Protein AF-A0A972VH22-F1 (afdb_monomer_lite)

Secondary structure (DSSP, 8-state):
--PPPHHHHHHHHHHTT--EEEEEGGGTEEEE---HHHHHHHHHHHHHHSSSSPEEEEEEEEGGGTTTSPPHHHHHHHSTTEEEE-SSSPPP-SSSEEEEEEEETTEEEEEEETTTHHHHHHHHHS-----------------------------------------------------------------PPPPP-PPP----S------PPP--S---TTTSTT---TTTT-EEEE---SEEEHHHHHHHHHHHHT-EEEE-TTTS--PEEE----GGGTEEEEHHHHHHHHHHHHHHTTEEEEE-SSSEEEEEETTTGGGG-PEEEPTT---PPTT-SEEEEEEE-SSS-HHHHHHHHHHTT--SEEEEETTTTEEEEEEEHHHHHHHHHHHHHHSSPPP---------SSS-HHHHHHHHHHHHHHHSS-----------PPPPP-

Structure (mmCIF, N/CA/C/O backbone):
data_AF-A0A972VH22-F1
#
_entry.id   AF-A0A972VH22-F1
#
loop_
_atom_site.group_PDB
_atom_site.id
_atom_site.type_symbol
_atom_site.label_atom_id
_atom_site.label_alt_id
_atom_site.label_comp_id
_atom_site.label_asym_id
_atom_site.label_entity_id
_atom_site.label_seq_id
_atom_site.pdbx_PDB_ins_code
_atom_site.Cartn_x
_atom_site.Cartn_y
_atom_site.Cartn_z
_atom_site.occupancy
_atom_site.B_iso_or_equiv
_atom_site.auth_seq_id
_atom_site.auth_comp_id
_atom_site.auth_asym_id
_atom_site.auth_atom_id
_atom_site.pdbx_PDB_model_num
ATOM 1 N N . MET A 1 1 ? -12.737 -18.925 27.959 1.00 48.00 1 MET A N 1
ATOM 2 C CA . MET A 1 1 ? -11.664 -18.885 26.948 1.00 48.00 1 MET A CA 1
ATOM 3 C C . MET A 1 1 ? -11.111 -17.484 26.970 1.00 48.00 1 MET A C 1
ATOM 5 O O . MET A 1 1 ? -11.874 -16.547 26.758 1.00 48.00 1 MET A O 1
ATOM 9 N N . THR A 1 2 ? -9.855 -17.339 27.364 1.00 50.94 2 THR A N 1
ATOM 10 C CA . THR A 1 2 ? -9.217 -16.032 27.540 1.00 50.94 2 THR A CA 1
ATOM 11 C C . THR A 1 2 ? -8.281 -15.859 26.360 1.00 50.94 2 THR A C 1
ATOM 13 O O . THR A 1 2 ? -7.225 -16.476 26.316 1.00 50.94 2 THR A O 1
ATOM 16 N N . TRP A 1 3 ? -8.743 -15.114 25.363 1.00 71.56 3 TRP A N 1
ATOM 17 C CA . TRP A 1 3 ? -7.944 -14.714 24.210 1.00 71.56 3 TRP A CA 1
ATOM 18 C C . TRP A 1 3 ? -6.885 -13.701 24.654 1.00 71.56 3 TRP A C 1
ATOM 20 O O . TRP A 1 3 ? -7.112 -12.984 25.634 1.00 71.56 3 TRP A O 1
ATOM 30 N N . LEU A 1 4 ? -5.763 -13.632 23.937 1.00 80.88 4 LEU A N 1
ATOM 31 C CA . LEU A 1 4 ? -4.716 -12.644 24.185 1.00 80.88 4 LEU A CA 1
ATOM 32 C C . LEU A 1 4 ? -5.307 -11.229 24.100 1.00 80.88 4 LEU A C 1
ATOM 34 O O . LEU A 1 4 ? -5.899 -10.848 23.088 1.00 80.88 4 LEU A O 1
ATOM 38 N N . SER A 1 5 ? -5.163 -10.435 25.160 1.00 82.38 5 SER A N 1
ATOM 39 C CA . SER A 1 5 ? -5.602 -9.037 25.127 1.00 82.38 5 SER A CA 1
ATOM 40 C C . SER A 1 5 ? -4.611 -8.164 24.345 1.00 82.38 5 SER A C 1
ATOM 42 O O . SER A 1 5 ? -3.406 -8.425 24.337 1.00 82.38 5 SER A O 1
ATOM 44 N N . CYS A 1 6 ? -5.083 -7.078 23.718 1.00 81.62 6 CYS A N 1
ATOM 45 C CA . CYS A 1 6 ? -4.195 -6.134 23.022 1.00 81.62 6 CYS A CA 1
ATOM 46 C C . CYS A 1 6 ? -3.111 -5.558 23.947 1.00 81.62 6 CYS A C 1
ATOM 48 O O . CYS A 1 6 ? -1.979 -5.364 23.509 1.00 81.62 6 CYS A O 1
ATOM 50 N N . GLY A 1 7 ? -3.434 -5.339 25.227 1.00 83.69 7 GLY A N 1
ATOM 51 C CA . GLY A 1 7 ? -2.470 -4.884 26.229 1.00 83.69 7 GLY A CA 1
ATOM 52 C C . GLY A 1 7 ? -1.369 -5.911 26.512 1.00 83.69 7 GLY A C 1
ATOM 53 O O . GLY A 1 7 ? -0.199 -5.546 26.609 1.00 83.69 7 GLY A O 1
ATOM 54 N N . GLU A 1 8 ? -1.705 -7.203 26.579 1.00 84.38 8 GLU A N 1
ATOM 55 C CA . GLU A 1 8 ? -0.708 -8.273 26.729 1.00 84.38 8 GLU A CA 1
ATOM 56 C C . GLU A 1 8 ? 0.171 -8.403 25.482 1.00 84.38 8 GLU A C 1
ATOM 58 O O . GLU A 1 8 ? 1.393 -8.482 25.602 1.00 84.38 8 GLU A O 1
ATOM 63 N N . ALA A 1 9 ? -0.422 -8.349 24.285 1.00 86.25 9 ALA A N 1
ATOM 64 C CA . ALA A 1 9 ? 0.323 -8.351 23.026 1.00 86.25 9 ALA A CA 1
ATOM 65 C C . ALA A 1 9 ? 1.323 -7.183 22.958 1.00 86.25 9 ALA A C 1
ATOM 67 O O . ALA A 1 9 ? 2.495 -7.374 22.631 1.00 86.25 9 ALA A O 1
ATOM 68 N N . GLN A 1 10 ? 0.887 -5.979 23.339 1.00 86.38 10 GLN A N 1
ATOM 69 C CA . GLN A 1 10 ? 1.738 -4.792 23.385 1.00 86.38 10 GLN A CA 1
ATOM 70 C C . GLN A 1 10 ? 2.860 -4.923 24.425 1.00 86.38 10 GLN A C 1
ATOM 72 O O . GLN A 1 10 ? 3.986 -4.490 24.166 1.00 86.38 10 GLN A O 1
ATOM 77 N N . ALA A 1 11 ? 2.593 -5.544 25.577 1.00 87.75 11 ALA A N 1
ATOM 78 C CA . ALA A 1 11 ? 3.615 -5.808 26.587 1.00 87.75 11 ALA A CA 1
ATOM 79 C C . ALA A 1 11 ? 4.700 -6.766 26.064 1.00 87.75 11 ALA A C 1
ATOM 81 O O . ALA A 1 11 ? 5.887 -6.522 26.291 1.00 87.75 11 ALA A O 1
ATOM 82 N N . PHE A 1 12 ? 4.318 -7.806 25.313 1.00 89.81 12 PHE A N 1
ATOM 83 C CA . PHE A 1 12 ? 5.273 -8.709 24.664 1.00 89.81 12 PHE A CA 1
ATOM 84 C C . PHE A 1 12 ? 6.148 -7.987 23.632 1.00 89.81 12 PHE A C 1
ATOM 86 O O . PHE A 1 12 ? 7.369 -8.145 23.656 1.00 89.81 12 PHE A O 1
ATOM 93 N N . MET A 1 13 ? 5.547 -7.162 22.768 1.00 89.25 13 MET A N 1
ATOM 94 C CA . MET A 1 13 ? 6.287 -6.382 21.766 1.00 89.25 13 MET A CA 1
ATOM 95 C C . MET A 1 13 ? 7.259 -5.397 22.414 1.00 89.25 13 MET A C 1
ATOM 97 O O . MET A 1 13 ? 8.439 -5.362 22.068 1.00 89.25 13 MET A O 1
ATOM 101 N N . SER A 1 14 ? 6.781 -4.655 23.416 1.00 88.88 14 SER A N 1
ATOM 102 C CA . SER A 1 14 ? 7.580 -3.657 24.133 1.00 88.88 14 SER A CA 1
ATOM 103 C C . SER A 1 14 ? 8.788 -4.289 24.824 1.00 88.88 14 SER A C 1
ATOM 105 O O . SER A 1 14 ? 9.871 -3.711 24.835 1.00 88.88 14 SER A O 1
ATOM 107 N N . TYR A 1 15 ? 8.632 -5.496 25.374 1.00 87.69 15 TYR A N 1
ATOM 108 C CA . TYR A 1 15 ? 9.733 -6.216 26.011 1.00 87.69 15 TYR A CA 1
ATOM 109 C C . TYR A 1 15 ? 10.818 -6.636 25.016 1.00 87.69 15 TYR A C 1
ATOM 111 O O . TYR A 1 15 ? 12.006 -6.601 25.343 1.00 87.69 15 TYR A O 1
ATOM 119 N N . LEU A 1 16 ? 10.419 -7.023 23.803 1.00 87.56 16 LEU A N 1
ATOM 120 C CA . LEU A 1 16 ? 11.346 -7.348 22.723 1.00 87.56 16 LEU A CA 1
ATOM 121 C C . LEU A 1 16 ? 11.943 -6.100 22.059 1.00 87.56 16 LEU A C 1
ATOM 123 O O . LEU A 1 16 ? 12.783 -6.249 21.190 1.00 87.56 16 LEU A O 1
ATOM 127 N N . GLY A 1 17 ? 11.551 -4.882 22.446 1.00 87.62 17 GLY A N 1
ATOM 128 C CA . GLY A 1 17 ? 12.013 -3.664 21.772 1.00 87.62 17 GLY A CA 1
ATOM 129 C C . GLY A 1 17 ? 11.405 -3.474 20.378 1.00 87.62 17 GLY A C 1
ATOM 130 O O . GLY A 1 17 ? 11.924 -2.697 19.580 1.00 87.62 17 GLY A O 1
ATOM 131 N N . LEU A 1 18 ? 10.302 -4.166 20.078 1.00 84.31 18 LEU A N 1
ATOM 132 C CA . LEU A 1 18 ? 9.582 -4.041 18.815 1.00 84.31 18 LEU A CA 1
ATOM 133 C C . LEU A 1 18 ? 8.661 -2.814 18.900 1.00 84.31 18 LEU A C 1
ATOM 135 O O . LEU A 1 18 ? 7.728 -2.771 19.708 1.00 84.31 18 LEU A O 1
ATOM 139 N N . ASP A 1 19 ? 8.950 -1.794 18.089 1.00 75.69 19 ASP A N 1
ATOM 140 C CA . ASP A 1 19 ? 8.249 -0.509 18.134 1.00 75.69 19 ASP A CA 1
ATOM 141 C C . ASP A 1 19 ? 6.772 -0.676 17.714 1.00 75.69 19 ASP A C 1
ATOM 143 O O . ASP A 1 19 ? 6.432 -1.175 16.637 1.00 75.69 19 ASP A O 1
ATOM 147 N N . THR A 1 20 ? 5.856 -0.294 18.601 1.00 68.88 20 THR A N 1
ATOM 148 C CA . THR A 1 20 ? 4.407 -0.437 18.395 1.00 68.88 20 THR A CA 1
ATOM 149 C C . THR A 1 20 ? 3.794 0.955 18.423 1.00 68.88 20 THR A C 1
ATOM 151 O O . THR A 1 20 ? 3.921 1.658 19.421 1.00 68.88 20 THR A O 1
ATOM 154 N N . GLN A 1 21 ? 3.155 1.381 17.328 1.00 55.44 21 GLN A N 1
ATOM 155 C CA . GLN A 1 21 ? 2.749 2.787 17.176 1.00 55.44 21 GLN A CA 1
ATOM 156 C C . GLN A 1 21 ? 1.331 3.077 17.662 1.00 55.44 21 GLN A C 1
ATOM 158 O O . GLN A 1 21 ? 1.072 4.194 18.104 1.00 55.44 21 GLN A O 1
ATOM 163 N N . SER A 1 22 ? 0.416 2.107 17.604 1.00 59.81 22 SER A N 1
ATOM 164 C CA . SER A 1 22 ? -0.921 2.278 18.171 1.00 59.81 22 SER A CA 1
ATOM 165 C C . SER A 1 22 ? -1.654 0.951 18.360 1.00 59.81 22 SER A C 1
ATOM 167 O O . SER A 1 22 ? -1.635 0.053 17.514 1.00 59.81 22 SER A O 1
ATOM 169 N N . THR A 1 23 ? -2.341 0.843 19.491 1.00 61.50 23 THR A N 1
ATOM 170 C CA . THR A 1 23 ? -3.424 -0.111 19.715 1.00 61.50 23 THR A CA 1
ATOM 171 C C . THR A 1 23 ? -4.741 0.626 19.516 1.00 61.50 23 THR A C 1
ATOM 173 O O . THR A 1 23 ? -4.922 1.742 19.997 1.00 61.50 23 THR A O 1
ATOM 176 N N . VAL A 1 24 ? -5.671 0.010 18.793 1.00 67.44 24 VAL A N 1
ATOM 177 C CA . VAL A 1 24 ? -7.066 0.458 18.768 1.00 67.44 24 VAL A CA 1
ATOM 178 C C . VAL A 1 24 ? -7.842 -0.581 19.565 1.00 67.44 24 VAL A C 1
ATOM 180 O O . VAL A 1 24 ? -8.240 -1.607 19.008 1.00 67.44 24 VAL A O 1
ATOM 183 N N . GLU A 1 25 ? -7.990 -0.347 20.876 1.00 57.06 25 GLU A N 1
ATOM 184 C CA . GLU A 1 25 ? -8.551 -1.316 21.838 1.00 57.06 25 GLU A CA 1
ATOM 185 C C . GLU A 1 25 ? -9.929 -1.854 21.425 1.00 57.06 25 GLU A C 1
ATOM 187 O O . GLU A 1 25 ? -10.229 -3.017 21.692 1.00 57.06 25 GLU A O 1
ATOM 192 N N . SER A 1 26 ? -10.740 -1.067 20.707 1.00 62.47 26 SER A N 1
ATOM 193 C CA . SER A 1 26 ? -12.059 -1.507 20.232 1.00 62.47 26 SER A CA 1
ATOM 194 C C . SER A 1 26 ? -12.002 -2.561 19.119 1.00 62.47 26 SER A C 1
ATOM 196 O O . SER A 1 26 ? -12.923 -3.361 18.987 1.00 62.47 26 SER A O 1
ATOM 198 N N . SER A 1 27 ? -10.915 -2.616 18.342 1.00 70.38 27 SER A N 1
ATOM 199 C CA . SER A 1 27 ? -10.871 -3.372 17.080 1.00 70.38 27 SER A CA 1
ATOM 200 C C . SER A 1 27 ? -10.129 -4.711 17.143 1.00 70.38 27 SER A C 1
ATOM 202 O O . SER A 1 27 ? -10.080 -5.417 16.138 1.00 70.38 27 SER A O 1
ATOM 204 N N . LYS A 1 28 ? -9.526 -5.076 18.287 1.00 75.88 28 LYS A N 1
ATOM 205 C CA . LYS A 1 28 ? -8.598 -6.226 18.408 1.00 75.88 28 LYS A CA 1
ATOM 206 C C . LYS A 1 28 ? -7.445 -6.207 17.382 1.00 75.88 28 LYS A C 1
ATOM 208 O O . LYS A 1 28 ? -6.881 -7.251 17.067 1.00 75.88 28 LYS A O 1
ATOM 213 N N . ARG A 1 29 ? -7.090 -5.034 16.843 1.00 76.00 29 ARG A N 1
ATOM 214 C CA . ARG A 1 29 ? -5.998 -4.855 15.872 1.00 76.00 29 ARG A CA 1
ATOM 215 C C . ARG A 1 29 ? -4.800 -4.177 16.532 1.00 76.00 29 ARG A C 1
ATOM 217 O O . ARG A 1 29 ? -4.955 -3.265 17.346 1.00 76.00 29 ARG A O 1
ATOM 224 N N . LEU A 1 30 ? -3.606 -4.611 16.140 1.00 81.00 30 LEU A N 1
ATOM 225 C CA . LEU A 1 30 ? -2.326 -4.069 16.590 1.00 81.00 30 LEU A CA 1
ATOM 226 C C . LEU A 1 30 ? -1.580 -3.479 15.385 1.00 81.00 30 LEU A C 1
ATOM 228 O O . LEU A 1 30 ? -1.292 -4.204 14.433 1.00 81.00 30 LEU A O 1
ATOM 232 N N . PHE A 1 31 ? -1.254 -2.182 15.418 1.00 79.69 31 PHE A N 1
ATOM 233 C CA . PHE A 1 31 ? -0.413 -1.556 14.395 1.00 79.69 31 PHE A CA 1
ATOM 234 C C . PHE A 1 31 ? 1.053 -1.593 14.831 1.00 79.69 31 PHE A C 1
ATOM 236 O O . PHE A 1 31 ? 1.489 -0.847 15.713 1.00 79.69 31 PHE A O 1
ATOM 243 N N . VAL A 1 32 ? 1.819 -2.467 14.184 1.00 84.12 32 VAL A N 1
ATOM 244 C CA . VAL A 1 32 ? 3.248 -2.667 14.451 1.00 84.12 32 VAL A CA 1
ATOM 245 C C . VAL A 1 32 ? 4.061 -2.009 13.344 1.00 84.12 32 VAL A C 1
ATOM 247 O O . VAL A 1 32 ? 3.740 -2.150 12.163 1.00 84.12 32 VAL A O 1
ATOM 250 N N . LYS A 1 33 ? 5.124 -1.289 13.712 1.00 82.75 33 LYS A N 1
ATOM 251 C CA . LYS A 1 33 ? 6.031 -0.639 12.764 1.00 82.75 33 LYS A CA 1
ATOM 252 C C . LYS A 1 33 ? 7.457 -1.038 13.105 1.00 82.75 33 LYS A C 1
ATOM 254 O O . LYS A 1 33 ? 7.895 -0.875 14.229 1.00 82.75 33 LYS A O 1
ATOM 259 N N . GLY A 1 34 ? 8.213 -1.512 12.129 1.00 86.19 34 GLY A N 1
ATOM 260 C CA . GLY A 1 34 ? 9.594 -1.918 12.362 1.00 86.19 34 GLY A CA 1
ATOM 261 C C . GLY A 1 34 ? 10.300 -2.262 11.066 1.00 86.19 34 GLY A C 1
ATOM 262 O O . GLY A 1 34 ? 9.773 -2.026 9.975 1.00 86.19 34 GLY A O 1
ATOM 263 N N . THR A 1 35 ? 11.500 -2.826 11.178 1.00 87.25 35 THR A N 1
ATOM 264 C CA . THR A 1 35 ? 12.186 -3.397 10.016 1.00 87.25 35 THR A CA 1
ATOM 265 C C . THR A 1 35 ? 11.451 -4.649 9.522 1.00 87.25 35 THR A C 1
ATOM 267 O O . THR A 1 35 ? 10.636 -5.233 10.237 1.00 87.25 35 THR A O 1
ATOM 270 N N . ALA A 1 36 ? 11.756 -5.119 8.309 1.00 86.56 36 ALA A N 1
ATOM 271 C CA . ALA A 1 36 ? 11.176 -6.365 7.794 1.00 86.56 36 ALA A CA 1
ATOM 272 C C . ALA A 1 36 ? 11.431 -7.566 8.733 1.00 86.56 36 ALA A C 1
ATOM 274 O O . ALA A 1 36 ? 10.558 -8.417 8.904 1.00 86.56 36 ALA A O 1
ATOM 275 N N . SER A 1 37 ? 12.596 -7.598 9.393 1.00 85.62 37 SER A N 1
ATOM 276 C CA . SER A 1 37 ? 12.934 -8.621 10.388 1.00 85.62 37 SER A CA 1
ATOM 277 C C . SER A 1 37 ? 12.053 -8.522 11.637 1.00 85.62 37 SER A C 1
ATOM 279 O O . SER A 1 37 ? 11.629 -9.544 12.174 1.00 85.62 37 SER A O 1
ATOM 281 N N . ASP A 1 38 ? 11.760 -7.309 12.101 1.00 88.25 38 ASP A N 1
ATOM 282 C CA . ASP A 1 38 ? 10.944 -7.076 13.298 1.00 88.25 38 ASP A CA 1
ATOM 283 C C . ASP A 1 38 ? 9.483 -7.442 13.054 1.00 88.25 38 ASP A C 1
ATOM 285 O O . ASP A 1 38 ? 8.865 -8.111 13.881 1.00 88.25 38 ASP A O 1
ATOM 289 N N . LEU A 1 39 ? 8.949 -7.086 11.882 1.00 89.81 39 LEU A N 1
ATOM 290 C CA . LEU A 1 39 ? 7.590 -7.451 11.476 1.00 89.81 39 LEU A CA 1
ATOM 291 C C . LEU A 1 39 ? 7.426 -8.972 11.363 1.00 89.81 39 LEU A C 1
ATOM 293 O O . LEU A 1 39 ? 6.426 -9.524 11.822 1.00 89.81 39 LEU A O 1
ATOM 297 N N . TYR A 1 40 ? 8.427 -9.666 10.814 1.00 90.81 40 TYR A N 1
ATOM 298 C CA . TYR A 1 40 ? 8.420 -11.127 10.744 1.00 90.81 40 TYR A CA 1
ATOM 299 C C . TYR A 1 40 ? 8.448 -11.774 12.139 1.00 90.81 40 TYR A C 1
ATOM 301 O O . TYR A 1 40 ? 7.629 -12.644 12.432 1.00 90.81 40 TYR A O 1
ATOM 309 N N . ARG A 1 41 ? 9.335 -11.315 13.032 1.00 92.56 41 ARG A N 1
ATOM 310 C CA . ARG A 1 41 ? 9.405 -11.806 14.422 1.00 92.56 41 ARG A CA 1
ATOM 311 C C . ARG A 1 41 ? 8.118 -11.541 15.193 1.00 92.56 41 ARG A C 1
ATOM 313 O O . ARG A 1 41 ? 7.667 -12.411 15.931 1.00 92.56 41 ARG A O 1
ATOM 320 N N . THR A 1 42 ? 7.524 -10.367 14.990 1.00 92.06 42 THR A N 1
ATOM 321 C CA . THR A 1 42 ? 6.237 -9.992 15.583 1.00 92.06 42 THR A CA 1
ATOM 322 C C . THR A 1 42 ? 5.156 -10.983 15.181 1.00 92.06 42 THR A C 1
ATOM 324 O O . THR A 1 42 ? 4.465 -11.509 16.047 1.00 92.06 42 THR A O 1
ATOM 327 N N . ARG A 1 43 ? 5.053 -11.295 13.884 1.00 93.00 43 ARG A N 1
ATOM 328 C CA . ARG A 1 43 ? 4.106 -12.292 13.385 1.00 93.00 43 ARG A CA 1
ATOM 329 C C . ARG A 1 43 ? 4.325 -13.654 14.040 1.00 93.00 43 ARG A C 1
ATOM 331 O O . ARG A 1 43 ? 3.384 -14.202 14.592 1.00 93.00 43 ARG A O 1
ATOM 338 N N . VAL A 1 44 ? 5.559 -14.164 14.035 1.00 94.69 44 VAL A N 1
ATOM 339 C CA . VAL A 1 44 ? 5.885 -15.465 14.649 1.00 94.69 44 VAL A CA 1
ATOM 340 C C . VAL A 1 44 ? 5.527 -15.491 16.136 1.00 94.69 44 VAL A C 1
ATOM 342 O O . VAL A 1 44 ? 5.020 -16.497 16.629 1.00 94.69 44 VAL A O 1
ATOM 345 N N . LEU A 1 45 ? 5.782 -14.396 16.856 1.00 93.56 45 LEU A N 1
ATOM 346 C CA . LEU A 1 45 ? 5.432 -14.301 18.265 1.00 93.56 45 LEU A CA 1
ATOM 347 C C . LEU A 1 45 ? 3.916 -14.316 18.462 1.00 93.56 45 LEU A C 1
ATOM 349 O O . LEU A 1 45 ? 3.438 -15.087 19.284 1.00 93.56 45 LEU A O 1
ATOM 353 N N . LEU A 1 46 ? 3.176 -13.487 17.721 1.00 91.81 46 LEU A N 1
ATOM 354 C CA . LEU A 1 46 ? 1.719 -13.394 17.823 1.00 91.81 46 LEU A CA 1
ATOM 355 C C . LEU A 1 46 ? 1.047 -14.720 17.453 1.00 91.81 46 LEU A C 1
ATOM 357 O O . LEU A 1 46 ? 0.218 -15.188 18.222 1.00 91.81 46 LEU A O 1
ATOM 361 N N . ASP A 1 47 ? 1.485 -15.376 16.376 1.00 91.38 47 ASP A N 1
ATOM 362 C CA . ASP A 1 47 ? 0.996 -16.700 15.964 1.00 91.38 47 ASP A CA 1
ATOM 363 C C . ASP A 1 47 ? 1.235 -17.773 17.052 1.00 91.38 47 ASP A C 1
ATOM 365 O O . ASP A 1 47 ? 0.503 -18.759 17.141 1.00 91.38 47 ASP A O 1
ATOM 369 N N . LEU A 1 48 ? 2.271 -17.603 17.884 1.00 91.88 48 LEU A N 1
ATOM 370 C CA . LEU A 1 48 ? 2.583 -18.505 18.993 1.00 91.88 48 LEU A CA 1
ATOM 371 C C . LEU A 1 48 ? 1.740 -18.217 20.243 1.00 91.88 48 LEU A C 1
ATOM 373 O O . LEU A 1 48 ? 1.285 -19.154 20.899 1.00 91.88 48 LEU A O 1
ATOM 377 N N . VAL A 1 49 ? 1.574 -16.941 20.604 1.00 91.62 49 VAL A N 1
ATOM 378 C CA . VAL A 1 49 ? 0.915 -16.542 21.860 1.00 91.62 49 VAL A CA 1
ATOM 379 C C . VAL A 1 49 ? -0.598 -16.358 21.725 1.00 91.62 49 VAL A C 1
ATOM 381 O O . VAL A 1 49 ? -1.285 -16.354 22.745 1.00 91.62 49 VAL A O 1
ATOM 384 N N . ASP A 1 50 ? -1.131 -16.245 20.505 1.00 90.25 50 ASP A N 1
ATOM 385 C CA . ASP A 1 50 ? -2.571 -16.190 20.227 1.00 90.25 50 ASP A CA 1
ATOM 386 C C . ASP A 1 50 ? -3.211 -17.585 20.296 1.00 90.25 50 ASP A C 1
ATOM 388 O O . ASP A 1 50 ? -3.674 -18.172 19.319 1.00 90.25 50 ASP A O 1
ATOM 392 N N . CYS A 1 51 ? -3.195 -18.169 21.490 1.00 88.44 51 CYS A N 1
ATOM 393 C CA . CYS A 1 51 ? -3.907 -19.401 21.782 1.00 88.44 51 CYS A CA 1
ATOM 394 C C . CYS A 1 51 ? -4.458 -19.381 23.213 1.00 88.44 51 CYS A C 1
ATOM 396 O O . CYS A 1 51 ? -4.187 -18.482 24.005 1.00 88.44 51 CYS A O 1
ATOM 398 N N . ASN A 1 52 ? -5.247 -20.394 23.576 1.00 87.50 52 ASN A N 1
ATOM 399 C CA . ASN A 1 52 ? -5.898 -20.469 24.891 1.00 87.50 52 ASN A CA 1
ATOM 400 C C . ASN A 1 52 ? -4.926 -20.805 26.049 1.00 87.50 52 ASN A C 1
ATOM 402 O O . ASN A 1 52 ? -5.354 -20.947 27.196 1.00 87.50 52 ASN A O 1
ATOM 406 N N . THR A 1 53 ? -3.629 -20.952 25.768 1.00 89.81 53 THR A N 1
ATOM 407 C CA . THR A 1 53 ? -2.600 -21.244 26.769 1.00 89.81 53 THR A CA 1
ATOM 408 C C . THR A 1 53 ? -1.865 -19.953 27.132 1.00 89.81 53 THR A C 1
ATOM 410 O O . THR A 1 53 ? -1.333 -19.294 26.246 1.00 89.81 53 THR A O 1
ATOM 413 N N . PRO A 1 54 ? -1.773 -19.570 28.419 1.00 91.50 54 PRO A N 1
ATOM 414 C CA . PRO A 1 54 ? -1.069 -18.353 28.801 1.00 91.50 54 PRO A CA 1
ATOM 415 C C . PRO A 1 54 ? 0.441 -18.520 28.610 1.00 91.50 54 PRO A C 1
ATOM 417 O O . PRO A 1 54 ? 1.063 -19.391 29.226 1.00 91.50 54 PRO A O 1
ATOM 420 N N . TYR A 1 55 ? 1.034 -17.642 27.807 1.00 94.38 55 TYR A N 1
ATOM 421 C CA . TYR A 1 55 ? 2.475 -17.572 27.591 1.00 94.38 55 TYR A CA 1
ATOM 422 C C . TYR A 1 55 ? 3.147 -16.560 28.516 1.00 94.38 55 TYR A C 1
ATOM 424 O O . TYR A 1 55 ? 2.531 -15.623 29.025 1.00 94.38 55 TYR A O 1
ATOM 432 N N . ARG A 1 56 ? 4.444 -16.758 28.740 1.00 94.75 56 ARG A N 1
ATOM 433 C CA . ARG A 1 56 ? 5.324 -15.816 29.421 1.00 94.75 56 ARG A CA 1
ATOM 434 C C . ARG A 1 56 ? 6.596 -15.637 28.606 1.00 94.75 56 ARG A C 1
ATOM 436 O O . ARG A 1 56 ? 7.148 -16.603 28.086 1.00 94.75 56 ARG A O 1
ATOM 443 N N . LEU A 1 57 ? 7.054 -14.395 28.539 1.00 94.56 57 LEU A N 1
ATOM 444 C CA . LEU A 1 57 ? 8.320 -14.018 27.937 1.00 94.56 57 LEU A CA 1
ATOM 445 C C . LEU A 1 57 ? 9.360 -13.853 29.043 1.00 94.56 57 LEU A C 1
ATOM 447 O O . LEU A 1 57 ? 9.094 -13.192 30.048 1.00 94.56 57 LEU A O 1
ATOM 451 N N . GLU A 1 58 ? 10.520 -14.471 28.864 1.00 95.94 58 GLU A N 1
ATOM 452 C CA . GLU A 1 58 ? 11.596 -14.471 29.842 1.00 95.94 58 GLU A CA 1
ATOM 453 C C . GLU A 1 58 ? 12.943 -14.154 29.190 1.00 95.94 58 GLU A C 1
ATOM 455 O O . GLU A 1 58 ? 13.285 -14.674 28.128 1.00 95.94 58 GLU A O 1
ATOM 460 N N . TYR A 1 59 ? 13.737 -13.336 29.872 1.00 95.06 59 TYR A N 1
ATOM 461 C CA . TYR A 1 59 ? 15.145 -13.129 29.576 1.00 95.06 59 TYR A CA 1
ATOM 462 C C . TYR A 1 59 ? 15.995 -14.207 30.253 1.00 95.06 59 TYR A C 1
ATOM 464 O O . TYR A 1 59 ? 16.085 -14.256 31.480 1.00 95.06 59 TYR A O 1
ATOM 472 N N . LEU A 1 60 ? 16.632 -15.060 29.450 1.00 94.31 60 LEU A N 1
ATOM 473 C CA . LEU A 1 60 ? 17.501 -16.130 29.945 1.00 94.31 60 LEU A CA 1
ATOM 474 C C . LEU A 1 60 ? 18.930 -15.644 30.233 1.00 94.31 60 LEU A C 1
ATOM 476 O O . LEU A 1 60 ? 19.644 -16.269 31.015 1.00 94.31 60 LEU A O 1
ATOM 480 N N . GLY A 1 61 ? 19.347 -14.527 29.634 1.00 94.00 61 GLY A N 1
ATOM 481 C CA . GLY A 1 61 ? 20.659 -13.920 29.847 1.00 94.00 61 GLY A CA 1
ATOM 482 C C . GLY A 1 61 ? 21.238 -13.272 28.585 1.00 94.00 61 GLY A C 1
ATOM 483 O O . GLY A 1 61 ? 20.588 -13.269 27.539 1.00 94.00 61 GLY A O 1
ATOM 484 N N . PRO A 1 62 ? 22.446 -12.690 28.669 1.00 96.06 62 PRO A N 1
ATOM 485 C CA . PRO A 1 62 ? 23.093 -12.048 27.526 1.00 96.06 62 PRO A CA 1
ATOM 486 C C . PRO A 1 62 ? 23.600 -13.089 26.520 1.00 96.06 62 PRO A C 1
ATOM 488 O O . PRO A 1 62 ? 23.908 -14.219 26.896 1.00 96.06 62 PRO A O 1
ATOM 491 N N . VAL A 1 63 ? 23.785 -12.719 25.250 1.00 95.12 63 VAL A N 1
ATOM 492 C CA . VAL A 1 63 ? 24.274 -13.667 24.224 1.00 95.12 63 VAL A CA 1
ATOM 493 C C . VAL A 1 63 ? 25.639 -14.283 24.574 1.00 95.12 63 VAL A C 1
ATOM 495 O O . VAL A 1 63 ? 25.948 -15.401 24.167 1.00 95.12 63 VAL A O 1
ATOM 498 N N . ALA A 1 64 ? 26.444 -13.587 25.384 1.00 93.75 64 ALA A N 1
ATOM 499 C CA . ALA A 1 64 ? 27.754 -14.048 25.836 1.00 93.75 64 ALA A CA 1
ATOM 500 C C . ALA A 1 64 ? 27.706 -15.397 26.575 1.00 93.75 64 ALA A C 1
ATOM 502 O O . ALA A 1 64 ? 28.661 -16.165 26.483 1.00 93.75 64 ALA A O 1
ATOM 503 N N . ILE A 1 65 ? 26.598 -15.706 27.262 1.00 92.38 65 ILE A N 1
ATOM 504 C CA . ILE A 1 65 ? 26.428 -16.983 27.973 1.00 92.38 65 ILE A CA 1
ATOM 505 C C . ILE A 1 65 ? 25.811 -18.080 27.100 1.00 92.38 65 ILE A C 1
ATOM 507 O O . ILE A 1 65 ? 25.692 -19.210 27.556 1.00 92.38 65 ILE A O 1
ATOM 511 N N . ALA A 1 66 ? 25.437 -17.792 25.845 1.00 90.50 66 ALA A N 1
ATOM 512 C CA . ALA A 1 66 ? 24.751 -18.750 24.971 1.00 90.50 66 ALA A CA 1
ATOM 513 C C . ALA A 1 66 ? 25.541 -20.053 24.774 1.00 90.50 66 ALA A C 1
ATOM 515 O O . ALA A 1 66 ? 24.949 -21.108 24.577 1.00 90.50 66 ALA A O 1
ATOM 516 N N . ARG A 1 67 ? 26.879 -19.990 24.850 1.00 89.50 67 ARG A N 1
ATOM 517 C CA . ARG A 1 67 ? 27.761 -21.164 24.739 1.00 89.50 67 ARG A CA 1
ATOM 518 C C . ARG A 1 67 ? 27.715 -22.086 25.956 1.00 89.50 67 ARG A C 1
ATOM 520 O O . ARG A 1 67 ? 28.032 -23.262 25.818 1.00 89.50 67 ARG A O 1
ATOM 527 N N . ASP A 1 68 ? 27.348 -21.548 27.114 1.00 90.94 68 ASP A N 1
ATOM 528 C CA . ASP A 1 68 ? 27.254 -22.292 28.371 1.00 90.94 68 ASP A CA 1
ATOM 529 C C . ASP A 1 68 ? 25.842 -22.852 28.598 1.00 90.94 68 ASP A C 1
ATOM 531 O O . ASP A 1 68 ? 25.635 -23.669 29.499 1.00 90.94 68 ASP A O 1
ATOM 535 N N . LEU A 1 69 ? 24.872 -22.422 27.784 1.00 91.62 69 LEU A N 1
ATOM 536 C CA . LEU A 1 69 ? 23.503 -22.907 27.837 1.00 91.62 69 LEU A CA 1
ATOM 537 C C . LEU A 1 69 ? 23.355 -24.253 27.102 1.00 91.62 69 LEU A C 1
ATOM 539 O O . LEU A 1 69 ? 23.987 -24.463 26.062 1.00 91.62 69 LEU A O 1
ATOM 543 N N . PRO A 1 70 ? 22.503 -25.170 27.599 1.00 93.75 70 PRO A N 1
ATOM 544 C CA . PRO A 1 70 ? 22.102 -26.350 26.846 1.00 93.75 70 PRO A CA 1
ATOM 545 C C . PRO A 1 70 ? 21.474 -25.958 25.505 1.00 93.75 70 PRO A C 1
ATOM 547 O O . PRO A 1 70 ? 20.768 -24.958 25.380 1.00 93.75 70 PRO A O 1
ATOM 550 N N . THR A 1 71 ? 21.722 -26.775 24.487 1.00 93.38 71 THR A N 1
ATOM 551 C CA . THR A 1 71 ? 21.126 -26.596 23.156 1.00 93.38 71 THR A CA 1
ATOM 552 C C . THR A 1 71 ? 19.609 -26.801 23.200 1.00 93.38 71 THR A C 1
ATOM 554 O O . THR A 1 71 ? 19.116 -27.584 24.012 1.00 93.38 71 THR A O 1
ATOM 557 N N . ASN A 1 72 ? 18.858 -26.190 22.274 1.00 94.12 72 ASN A N 1
ATOM 558 C CA . ASN A 1 72 ? 17.399 -26.371 22.188 1.00 94.12 72 ASN A CA 1
ATOM 559 C C . ASN A 1 72 ? 16.991 -27.856 22.133 1.00 94.12 72 ASN A C 1
ATOM 561 O O . ASN A 1 72 ? 15.992 -28.235 22.733 1.00 94.12 72 ASN A O 1
ATOM 565 N N . GLY A 1 73 ? 17.785 -28.715 21.480 1.00 92.31 73 GLY A N 1
ATOM 566 C CA . GLY A 1 73 ? 17.542 -30.161 21.456 1.00 92.31 73 GLY A CA 1
ATOM 567 C C . GLY A 1 73 ? 17.723 -30.838 22.821 1.00 92.31 73 GLY A C 1
ATOM 568 O O . GLY A 1 73 ? 16.943 -31.716 23.169 1.00 92.31 73 GLY A O 1
ATOM 569 N N . GLN A 1 74 ? 18.704 -30.409 23.622 1.00 93.25 74 GLN A N 1
ATOM 570 C CA . GLN A 1 74 ? 18.895 -30.905 24.992 1.00 93.25 74 GLN A CA 1
ATOM 571 C C . GLN A 1 74 ? 17.783 -30.427 25.928 1.00 93.25 74 GLN A C 1
ATOM 573 O O . GLN A 1 74 ? 17.283 -31.217 26.723 1.00 93.25 74 GLN A O 1
ATOM 578 N N . ILE A 1 75 ? 17.368 -29.161 25.806 1.00 94.06 75 ILE A N 1
ATOM 579 C CA . ILE A 1 75 ? 16.244 -28.615 26.575 1.00 94.06 75 ILE A CA 1
ATOM 580 C C . ILE A 1 75 ? 14.965 -29.386 26.221 1.00 94.06 75 ILE A C 1
ATOM 582 O O . ILE A 1 75 ? 14.287 -29.883 27.115 1.00 94.06 75 ILE A O 1
ATOM 586 N N . ALA A 1 76 ? 14.679 -29.571 24.929 1.00 92.88 76 ALA A N 1
ATOM 587 C CA . ALA A 1 76 ? 13.520 -30.334 24.473 1.00 92.88 76 ALA A CA 1
ATOM 588 C C . ALA A 1 76 ? 13.565 -31.789 24.958 1.00 92.88 76 ALA A C 1
ATOM 590 O O . ALA A 1 76 ? 12.557 -32.302 25.412 1.00 92.88 76 ALA A O 1
ATOM 591 N N . ALA A 1 77 ? 14.729 -32.445 24.938 1.00 92.94 77 ALA A N 1
ATOM 592 C CA . ALA A 1 77 ? 14.867 -33.814 25.441 1.00 92.94 77 ALA A CA 1
ATOM 593 C C . ALA A 1 77 ? 14.649 -33.934 26.960 1.00 92.94 77 ALA A C 1
ATOM 595 O O . ALA A 1 77 ? 14.288 -35.005 27.440 1.00 92.94 77 ALA A O 1
ATOM 596 N N . SER A 1 78 ? 14.873 -32.857 27.718 1.00 92.94 78 SER A N 1
ATOM 597 C CA . SER A 1 78 ? 14.593 -32.821 29.159 1.00 92.94 78 SER A CA 1
ATOM 598 C C . SER A 1 78 ? 13.134 -32.501 29.503 1.00 92.94 78 SER A C 1
ATOM 600 O O . SER A 1 78 ? 12.757 -32.592 30.670 1.00 92.94 78 SER A O 1
ATOM 602 N N . MET A 1 79 ? 12.322 -32.111 28.515 1.00 92.06 79 MET A N 1
ATOM 603 C CA . MET A 1 79 ? 10.930 -31.700 28.694 1.00 92.06 79 MET A CA 1
ATOM 604 C C . MET A 1 79 ? 10.003 -32.638 27.909 1.00 92.06 79 MET A C 1
ATOM 606 O O . MET A 1 79 ? 10.142 -32.799 26.701 1.00 92.06 79 MET A O 1
ATOM 610 N N . ASP A 1 80 ? 9.021 -33.246 28.570 1.00 88.44 80 ASP A N 1
ATOM 611 C CA . ASP A 1 80 ? 8.112 -34.176 27.895 1.00 88.44 80 ASP A CA 1
ATOM 612 C C . ASP A 1 80 ? 7.152 -33.443 26.942 1.00 88.44 80 ASP A C 1
ATOM 614 O O . ASP A 1 80 ? 6.452 -32.515 27.342 1.00 88.44 80 ASP A O 1
ATOM 618 N N . ASN A 1 81 ? 7.070 -33.912 25.690 1.00 92.06 81 ASN A N 1
ATOM 619 C CA . ASN A 1 81 ? 6.117 -33.446 24.670 1.00 92.06 81 ASN A CA 1
ATOM 620 C C . ASN A 1 81 ? 6.209 -31.941 24.322 1.00 92.06 81 ASN A C 1
ATOM 622 O O . ASN A 1 81 ? 5.193 -31.273 24.110 1.00 92.06 81 ASN A O 1
ATOM 626 N N . VAL A 1 82 ? 7.431 -31.410 24.234 1.00 94.88 82 VAL A N 1
ATOM 627 C CA . VAL A 1 82 ? 7.690 -30.005 23.889 1.00 94.88 82 VAL A CA 1
ATOM 628 C C . VAL A 1 82 ? 8.426 -29.884 22.558 1.00 94.88 82 VAL A C 1
ATOM 630 O O . VAL A 1 82 ? 9.385 -30.607 22.291 1.00 94.88 82 VAL A O 1
ATOM 633 N N . VAL A 1 83 ? 8.020 -28.913 21.738 1.00 95.88 83 VAL A N 1
ATOM 634 C CA . VAL A 1 83 ? 8.735 -28.516 20.518 1.00 95.88 83 VAL A CA 1
ATOM 635 C C . VAL A 1 83 ? 9.328 -27.128 20.722 1.00 95.88 83 VAL A C 1
ATOM 637 O O . VAL A 1 83 ? 8.603 -26.153 20.9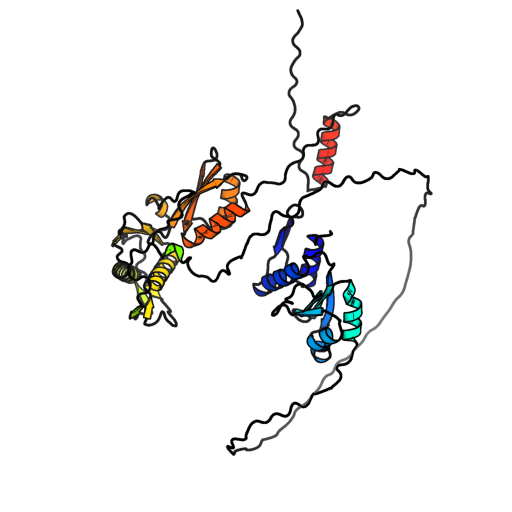30 1.00 95.88 83 VAL A O 1
ATOM 640 N N . ILE A 1 84 ? 10.656 -27.041 20.644 1.00 96.38 84 ILE A N 1
ATOM 641 C CA . ILE A 1 84 ? 11.398 -25.786 20.786 1.00 96.38 84 ILE A CA 1
ATOM 642 C C . ILE A 1 84 ? 11.827 -25.295 19.405 1.00 96.38 84 ILE A C 1
ATOM 644 O O . ILE A 1 84 ? 12.578 -25.976 18.708 1.00 96.38 84 ILE A O 1
ATOM 648 N N . GLY A 1 85 ? 11.361 -24.108 19.022 1.00 96.31 85 GLY A N 1
ATOM 649 C CA . GLY A 1 85 ? 11.749 -23.426 17.788 1.00 96.31 85 GLY A CA 1
ATOM 650 C C . GLY A 1 85 ? 12.518 -22.129 18.037 1.00 96.31 85 GLY A C 1
ATOM 651 O O . GLY A 1 85 ? 12.732 -21.712 19.176 1.00 96.31 85 GLY A O 1
ATOM 652 N N . THR A 1 86 ? 12.919 -21.486 16.946 1.00 96.75 86 THR A N 1
ATOM 653 C CA . THR A 1 86 ? 13.543 -20.153 16.911 1.00 96.75 86 THR A CA 1
ATOM 654 C C . THR A 1 86 ? 12.681 -19.214 16.062 1.00 96.75 86 THR A C 1
ATOM 656 O O . THR A 1 86 ? 11.730 -19.668 15.427 1.00 96.75 86 THR A O 1
ATOM 659 N N . PHE A 1 87 ? 12.981 -17.913 15.987 1.00 94.94 87 PHE A N 1
ATOM 660 C CA . PHE A 1 87 ? 12.245 -17.030 15.073 1.00 94.94 87 PHE A CA 1
ATOM 661 C C . PHE A 1 87 ? 12.442 -17.445 13.610 1.00 94.94 87 PHE A C 1
ATOM 663 O O . PHE A 1 87 ? 11.505 -17.374 12.819 1.00 94.94 87 PHE A O 1
ATOM 670 N N . ALA A 1 88 ? 13.644 -17.905 13.249 1.00 93.44 88 ALA A N 1
ATOM 671 C CA . ALA A 1 88 ? 13.935 -18.381 11.897 1.00 93.44 88 ALA A CA 1
ATOM 672 C C . ALA A 1 88 ? 13.202 -19.692 11.567 1.00 93.44 88 ALA A C 1
ATOM 674 O O . ALA A 1 88 ? 12.718 -19.854 10.451 1.00 93.44 88 ALA A O 1
ATOM 675 N N . ASN A 1 89 ? 13.101 -20.601 12.541 1.00 95.75 89 ASN A N 1
ATOM 676 C CA . ASN A 1 89 ? 12.437 -21.895 12.405 1.00 95.75 89 ASN A CA 1
ATOM 677 C C . ASN A 1 89 ? 11.389 -22.047 13.519 1.00 95.75 89 ASN A C 1
ATOM 679 O O . ASN A 1 89 ? 11.693 -22.641 14.562 1.00 95.75 89 ASN A O 1
ATOM 683 N N . PRO A 1 90 ? 10.183 -21.477 13.340 1.00 94.69 90 PRO A N 1
ATOM 684 C CA . PRO A 1 90 ? 9.157 -21.486 14.373 1.00 94.69 90 PRO A CA 1
ATOM 685 C C . PRO A 1 90 ? 8.707 -22.918 14.707 1.00 94.69 90 PRO A C 1
ATOM 687 O O . PRO A 1 90 ? 8.729 -23.794 13.837 1.00 94.69 90 PRO A O 1
ATOM 690 N N . PRO A 1 91 ? 8.286 -23.180 15.958 1.00 94.31 91 PRO A N 1
ATOM 69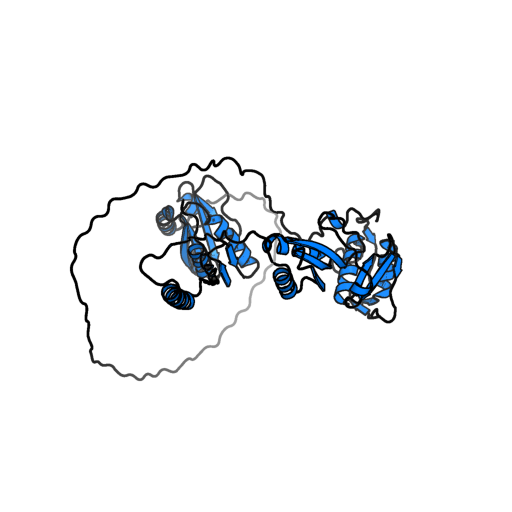1 C CA . PRO A 1 91 ? 7.854 -24.509 16.375 1.00 94.31 91 PRO A CA 1
ATOM 692 C C . PRO A 1 91 ? 6.579 -24.927 15.622 1.00 94.31 91 PRO A C 1
ATOM 694 O O . PRO A 1 91 ? 5.519 -24.314 15.765 1.00 94.31 91 PRO A O 1
ATOM 697 N N . ALA A 1 92 ? 6.678 -25.992 14.823 1.00 88.44 92 ALA A N 1
ATOM 698 C CA . ALA A 1 92 ? 5.569 -26.567 14.063 1.00 88.44 92 ALA A CA 1
ATOM 699 C C . ALA A 1 92 ? 4.979 -27.805 14.769 1.00 88.44 92 ALA A C 1
ATOM 701 O O . ALA A 1 92 ? 5.694 -28.543 15.442 1.00 88.44 92 ALA A O 1
ATOM 702 N N . GLY A 1 93 ? 3.674 -28.043 14.595 1.00 81.62 93 GLY A N 1
ATOM 703 C CA . GLY A 1 93 ? 2.939 -29.175 15.185 1.00 81.62 93 GLY A CA 1
ATOM 704 C C . GLY A 1 93 ? 1.701 -28.743 15.978 1.00 81.62 93 GLY A C 1
ATOM 705 O O . GLY A 1 93 ? 1.615 -27.603 16.431 1.00 81.62 93 GLY A O 1
ATOM 706 N N . THR A 1 94 ? 0.714 -29.631 16.119 1.00 75.69 94 THR A N 1
ATOM 707 C CA . THR A 1 94 ? -0.569 -29.338 16.798 1.00 75.69 94 THR A CA 1
ATOM 708 C C . THR A 1 94 ? -0.692 -29.958 18.190 1.00 75.69 94 THR A C 1
ATOM 710 O O . THR A 1 94 ? -1.485 -29.475 18.988 1.00 75.69 94 THR A O 1
ATOM 713 N N . ASN A 1 95 ? 0.082 -31.006 18.493 1.00 84.31 95 ASN A N 1
ATOM 714 C CA . ASN A 1 95 ? -0.143 -31.857 19.674 1.00 84.31 95 ASN A CA 1
ATOM 715 C C . ASN A 1 95 ? 0.918 -31.701 20.780 1.00 84.31 95 ASN A C 1
ATOM 717 O O . ASN A 1 95 ? 0.846 -32.390 21.797 1.00 84.31 95 ASN A O 1
ATOM 721 N N . ALA A 1 96 ? 1.906 -30.832 20.573 1.00 89.38 96 ALA A N 1
ATOM 722 C CA . ALA A 1 96 ? 2.996 -30.587 21.509 1.00 89.38 96 ALA A CA 1
ATOM 723 C C . ALA A 1 96 ? 2.987 -29.129 21.966 1.00 89.38 96 ALA A C 1
ATOM 725 O O . ALA A 1 96 ? 2.619 -28.234 21.197 1.00 89.38 96 ALA A O 1
ATOM 726 N N . ASP A 1 97 ? 3.424 -28.898 23.202 1.00 94.50 97 ASP A N 1
ATOM 727 C CA . ASP A 1 97 ? 3.583 -27.546 23.719 1.00 94.50 97 ASP A CA 1
ATOM 728 C C . ASP A 1 97 ? 4.720 -26.846 22.973 1.00 94.50 97 ASP A C 1
ATOM 730 O O . ASP A 1 97 ? 5.819 -27.380 22.801 1.00 94.50 97 ASP A O 1
ATOM 734 N N . LYS A 1 98 ? 4.444 -25.632 22.502 1.00 95.94 98 LYS A N 1
ATOM 735 C CA . LYS A 1 98 ? 5.376 -24.865 21.677 1.00 95.94 98 LYS A CA 1
ATOM 736 C C . LYS A 1 98 ? 6.146 -23.887 22.544 1.00 95.94 98 LYS A C 1
ATOM 738 O O . LYS A 1 98 ? 5.535 -23.091 23.257 1.00 95.94 98 LYS A O 1
ATOM 743 N N . ILE A 1 99 ? 7.468 -23.909 22.436 1.00 96.62 99 ILE A N 1
ATOM 744 C CA . ILE A 1 99 ? 8.367 -22.938 23.061 1.00 96.62 99 ILE A CA 1
ATOM 745 C C . ILE A 1 99 ? 9.205 -22.289 21.964 1.00 96.62 99 ILE A C 1
ATOM 747 O O . ILE A 1 99 ? 9.637 -22.950 21.020 1.00 96.62 99 ILE A O 1
ATOM 751 N N . LEU A 1 100 ? 9.460 -20.993 22.096 1.00 97.25 100 LEU A N 1
ATOM 752 C CA . LEU A 1 100 ? 10.407 -20.280 21.248 1.00 97.25 100 LEU A CA 1
ATOM 753 C C . LEU A 1 100 ? 11.596 -19.839 22.097 1.00 97.25 100 LEU A C 1
ATOM 755 O O . LEU A 1 100 ? 11.397 -19.153 23.094 1.00 97.25 100 LEU A O 1
ATOM 759 N N . ILE A 1 101 ? 12.811 -20.226 21.717 1.00 96.94 101 ILE A N 1
ATOM 760 C CA . ILE A 1 101 ? 14.051 -19.754 22.346 1.00 96.94 101 ILE A CA 1
ATOM 761 C C . ILE A 1 101 ? 14.959 -19.251 21.238 1.00 96.94 101 ILE A C 1
ATOM 763 O O . ILE A 1 101 ? 15.332 -20.017 20.350 1.00 96.94 101 ILE A O 1
ATOM 767 N N . ASP A 1 102 ? 15.309 -17.971 21.282 1.00 96.56 102 ASP A N 1
ATOM 768 C CA . ASP A 1 102 ? 16.166 -17.368 20.268 1.00 96.56 102 ASP A CA 1
ATOM 769 C C . ASP A 1 102 ? 16.981 -16.201 20.831 1.00 96.56 102 ASP A C 1
ATOM 771 O O . ASP A 1 102 ? 16.743 -15.703 21.936 1.00 96.56 102 ASP A O 1
ATOM 775 N N . ILE A 1 103 ? 17.955 -15.760 20.044 1.00 94.75 103 ILE A N 1
ATOM 776 C CA . ILE A 1 103 ? 18.738 -14.563 20.302 1.00 94.75 103 ILE A CA 1
ATOM 777 C C . ILE A 1 103 ? 18.032 -13.384 19.631 1.00 94.75 103 ILE A C 1
ATOM 779 O O . ILE A 1 103 ? 17.827 -13.357 18.415 1.00 94.75 103 ILE A O 1
ATOM 783 N N . HIS A 1 104 ? 17.680 -12.385 20.431 1.00 92.75 104 HIS A N 1
ATOM 784 C CA . HIS A 1 104 ? 17.126 -11.126 19.964 1.00 92.75 104 HIS A CA 1
ATOM 785 C C . HIS A 1 104 ? 18.008 -9.975 20.447 1.00 92.75 104 HIS A C 1
ATOM 787 O O . HIS A 1 104 ? 18.218 -9.808 21.648 1.00 92.75 104 HIS A O 1
ATOM 793 N N . GLU A 1 105 ? 18.542 -9.204 19.498 1.00 89.38 105 GLU A N 1
ATOM 794 C CA . GLU A 1 105 ? 19.593 -8.210 19.743 1.00 89.38 105 GLU A CA 1
ATOM 795 C C . GLU A 1 105 ? 20.810 -8.849 20.440 1.00 89.38 105 GLU A C 1
ATOM 797 O O . GLU A 1 105 ? 21.507 -9.656 19.831 1.00 89.38 105 GLU A O 1
ATOM 802 N N . ASP A 1 106 ? 21.042 -8.527 21.712 1.00 93.38 106 ASP A N 1
ATOM 803 C CA . ASP A 1 106 ? 22.139 -9.042 22.542 1.00 93.38 106 ASP A CA 1
ATOM 804 C C . ASP A 1 106 ? 21.627 -9.914 23.710 1.00 93.38 106 ASP A C 1
ATOM 806 O O . ASP A 1 106 ? 22.309 -10.153 24.711 1.00 93.38 106 ASP A O 1
ATOM 810 N N . LYS A 1 107 ? 20.372 -10.372 23.613 1.00 94.94 107 LYS A N 1
ATOM 811 C CA . LYS A 1 107 ? 19.642 -11.061 24.680 1.00 94.94 107 LYS A CA 1
ATOM 812 C C . LYS A 1 107 ? 19.141 -12.417 24.207 1.00 94.94 107 LYS A C 1
ATOM 814 O O . LYS A 1 107 ? 18.633 -12.557 23.100 1.00 94.94 107 LYS A O 1
ATOM 819 N N . ILE A 1 108 ? 19.223 -13.409 25.081 1.00 95.50 108 ILE A N 1
ATOM 820 C CA . ILE A 1 108 ? 18.585 -14.708 24.889 1.00 95.50 108 ILE A CA 1
ATOM 821 C C . ILE A 1 108 ? 17.192 -14.608 25.496 1.00 95.50 108 ILE A C 1
ATOM 823 O O . ILE A 1 108 ? 17.045 -14.363 26.698 1.00 95.50 108 ILE A O 1
ATOM 827 N N . VAL A 1 109 ? 16.175 -14.763 24.658 1.00 96.50 109 VAL A N 1
ATOM 828 C CA . VAL A 1 109 ? 14.770 -14.642 25.047 1.00 96.50 109 VAL A CA 1
ATOM 829 C C . VAL A 1 109 ? 14.059 -15.973 24.863 1.00 96.50 109 VAL A C 1
ATOM 831 O O . VAL A 1 109 ? 14.312 -16.701 23.903 1.00 96.50 109 VAL A O 1
ATOM 834 N N . ALA A 1 110 ? 13.164 -16.287 25.795 1.00 96.81 110 ALA A N 1
ATOM 835 C CA . ALA A 1 110 ? 12.320 -17.468 25.748 1.00 96.81 110 ALA A CA 1
ATOM 836 C C . ALA A 1 110 ? 10.845 -17.087 25.870 1.00 96.81 110 ALA A C 1
ATOM 838 O O . ALA A 1 110 ? 10.463 -16.325 26.755 1.00 96.81 110 ALA A O 1
ATOM 839 N N . VAL A 1 111 ? 10.015 -17.651 25.000 1.00 96.69 111 VAL A N 1
ATOM 840 C CA . VAL A 1 111 ? 8.556 -17.538 25.011 1.00 96.69 111 VAL A CA 1
ATOM 841 C C . VAL A 1 111 ? 8.023 -18.919 25.350 1.00 96.69 111 VAL A C 1
ATOM 843 O O . VAL A 1 111 ? 8.138 -19.849 24.551 1.00 96.69 111 VAL A O 1
ATOM 846 N N . VAL A 1 112 ? 7.499 -19.078 26.561 1.00 96.62 112 VAL A N 1
ATOM 847 C CA . VAL A 1 112 ? 7.175 -20.389 27.134 1.00 96.62 112 VAL A CA 1
ATOM 848 C C . VAL A 1 112 ? 5.779 -20.384 27.757 1.00 96.62 112 VAL A C 1
ATOM 850 O O . VAL A 1 112 ? 5.408 -19.394 28.398 1.00 96.62 112 VAL A O 1
ATOM 853 N N . PRO A 1 113 ? 4.991 -21.468 27.620 1.00 96.31 113 PRO A N 1
ATOM 854 C CA . PRO A 1 113 ? 3.754 -21.622 28.368 1.00 96.31 113 PRO A CA 1
ATOM 855 C C . PRO A 1 113 ? 4.009 -21.481 29.867 1.00 96.31 113 PRO A C 1
ATOM 857 O O . PRO A 1 113 ? 4.945 -22.064 30.418 1.00 96.31 113 PRO A O 1
ATOM 860 N N . ARG A 1 114 ? 3.151 -20.738 30.565 1.00 95.00 114 ARG A N 1
ATOM 861 C CA . ARG A 1 114 ? 3.337 -20.425 31.990 1.00 95.00 114 ARG A CA 1
ATOM 862 C C . ARG A 1 114 ? 3.478 -21.677 32.866 1.00 95.00 114 ARG A C 1
ATOM 864 O O . ARG A 1 114 ? 4.183 -21.629 33.870 1.00 95.00 114 ARG A O 1
ATOM 871 N N . ALA A 1 115 ? 2.841 -22.783 32.476 1.00 95.06 115 ALA A N 1
ATOM 872 C CA . ALA A 1 115 ? 2.922 -24.072 33.164 1.00 95.06 115 ALA A CA 1
ATOM 873 C C . ALA A 1 115 ? 4.288 -24.774 33.009 1.00 95.06 115 ALA A C 1
ATOM 875 O O . ALA A 1 115 ? 4.717 -25.487 33.913 1.00 95.06 115 ALA A O 1
ATOM 876 N N . LEU A 1 116 ? 4.990 -24.550 31.895 1.00 95.94 116 LEU A N 1
ATOM 877 C CA . LEU A 1 116 ? 6.265 -25.204 31.578 1.00 95.94 116 LEU A CA 1
ATOM 878 C C . LEU A 1 116 ? 7.492 -24.416 32.037 1.00 95.94 116 LEU A C 1
ATOM 880 O O . LEU A 1 116 ? 8.598 -24.949 32.053 1.00 95.94 116 LEU A O 1
ATOM 884 N N . TYR A 1 117 ? 7.309 -23.166 32.456 1.00 95.44 117 TYR A N 1
ATOM 885 C CA . TYR A 1 117 ? 8.401 -22.310 32.909 1.00 95.44 117 TYR A CA 1
ATOM 886 C C . TYR A 1 117 ? 9.292 -22.934 34.012 1.00 95.44 117 TYR A C 1
ATOM 888 O O . TYR A 1 117 ? 10.512 -22.846 33.878 1.00 95.44 117 TYR A O 1
ATOM 896 N N . PRO A 1 118 ? 8.764 -23.612 35.057 1.00 95.69 118 PRO A N 1
ATOM 897 C CA . PRO A 1 118 ? 9.614 -24.267 36.059 1.00 95.69 118 PRO A CA 1
ATOM 898 C C . PRO A 1 118 ? 10.511 -25.360 35.459 1.00 95.69 118 PRO A C 1
ATOM 900 O O . PRO A 1 118 ? 11.696 -25.426 35.768 1.00 95.69 118 PRO A O 1
ATOM 903 N N . HIS A 1 119 ? 9.971 -26.155 34.534 1.00 95.31 119 HIS A N 1
ATOM 904 C CA . HIS A 1 119 ? 10.714 -27.215 33.849 1.00 95.31 119 HIS A CA 1
ATOM 905 C C . HIS A 1 119 ? 11.817 -26.640 32.956 1.00 95.31 119 HIS A C 1
ATOM 907 O O . HIS A 1 119 ? 12.921 -27.175 32.926 1.00 95.31 119 HIS A O 1
ATOM 913 N N . LEU A 1 120 ? 11.555 -25.505 32.293 1.00 95.12 120 LEU A N 1
ATOM 914 C CA . LEU A 1 120 ? 12.588 -24.774 31.562 1.00 95.12 120 LEU A CA 1
ATOM 915 C C . LEU A 1 120 ? 13.713 -24.327 32.510 1.00 95.12 120 LEU A C 1
ATOM 917 O O . LEU A 1 120 ? 14.879 -24.524 32.192 1.00 95.12 120 LEU A O 1
ATOM 921 N N . GLN A 1 121 ? 13.399 -23.777 33.689 1.00 94.38 121 GLN A N 1
ATOM 922 C CA . GLN A 1 121 ? 14.427 -23.379 34.662 1.00 94.38 121 GLN A CA 1
ATOM 923 C C . GLN A 1 121 ? 15.290 -24.558 35.130 1.00 94.38 121 GLN A C 1
ATOM 925 O O . GLN A 1 121 ? 16.501 -24.400 35.298 1.00 94.38 121 GLN A O 1
ATOM 930 N N . ASP A 1 122 ? 14.687 -25.728 35.329 1.00 93.62 122 ASP A N 1
ATOM 931 C CA . ASP A 1 122 ? 15.411 -26.935 35.724 1.00 93.62 122 ASP A CA 1
ATOM 932 C C . ASP A 1 122 ? 16.286 -27.470 34.584 1.00 93.62 122 ASP A C 1
ATOM 934 O O . ASP A 1 122 ? 17.463 -27.766 34.807 1.00 93.62 122 ASP A O 1
ATOM 938 N N . ALA A 1 123 ? 15.772 -27.485 33.351 1.00 93.00 123 ALA A N 1
ATOM 939 C CA . ALA A 1 123 ? 16.537 -27.821 32.151 1.00 93.00 123 ALA A CA 1
ATOM 940 C C . ALA A 1 123 ? 17.739 -26.886 31.959 1.00 93.00 123 ALA A C 1
ATOM 942 O O . ALA A 1 123 ? 18.850 -27.338 31.690 1.00 93.00 123 ALA A O 1
ATOM 943 N N . MET A 1 124 ? 17.554 -25.583 32.193 1.00 91.94 124 MET A N 1
ATOM 944 C CA . MET A 1 124 ? 18.624 -24.588 32.097 1.00 91.94 124 MET A CA 1
ATOM 945 C C . MET A 1 124 ? 19.723 -24.761 33.157 1.00 91.94 124 MET A C 1
ATOM 947 O O . MET A 1 124 ? 20.847 -24.299 32.961 1.00 91.94 124 MET A O 1
ATOM 951 N N . ARG A 1 125 ? 19.423 -25.411 34.290 1.00 89.31 125 ARG A N 1
ATOM 952 C CA . ARG A 1 125 ? 20.402 -25.713 35.350 1.00 89.31 125 ARG A CA 1
ATOM 953 C C . ARG A 1 125 ? 21.204 -26.980 35.078 1.00 89.31 125 ARG A C 1
ATOM 955 O O . ARG A 1 125 ? 22.247 -27.177 35.711 1.00 89.31 125 ARG A O 1
ATOM 962 N N . MET A 1 126 ? 20.742 -27.839 34.171 1.00 81.75 126 MET A N 1
ATOM 963 C CA . MET A 1 126 ? 21.495 -29.019 33.774 1.00 81.75 126 MET A CA 1
ATOM 964 C C . MET A 1 126 ? 22.727 -28.571 32.993 1.00 81.75 126 MET A C 1
ATOM 966 O O . MET A 1 126 ? 22.638 -28.076 31.872 1.00 81.75 126 MET A O 1
ATOM 970 N N . LYS A 1 127 ? 23.907 -28.723 33.606 1.00 72.00 127 LYS A N 1
ATOM 971 C CA . LYS A 1 127 ? 25.171 -28.481 32.906 1.00 72.00 127 LYS A CA 1
ATOM 972 C C . LYS A 1 127 ? 25.218 -29.373 31.666 1.00 72.00 127 LYS A C 1
ATOM 974 O O . LYS A 1 127 ? 24.855 -30.545 31.794 1.00 72.00 127 LYS A O 1
ATOM 979 N N . PRO A 1 128 ? 25.703 -28.873 30.515 1.00 67.00 128 PRO A N 1
ATOM 980 C CA . PRO A 1 128 ? 25.876 -29.702 29.336 1.00 67.00 128 PRO A CA 1
ATOM 981 C C . PRO A 1 128 ? 26.770 -30.882 29.717 1.00 67.00 128 PRO A C 1
ATOM 983 O O . PRO A 1 128 ? 27.965 -30.737 29.984 1.00 67.00 128 PRO A O 1
ATOM 986 N N . SER A 1 129 ? 26.173 -32.066 29.814 1.00 58.53 129 SER A N 1
ATOM 987 C CA . SER A 1 129 ? 26.919 -33.304 29.933 1.00 58.53 129 SER A CA 1
ATOM 988 C C . SER A 1 129 ? 27.738 -33.415 28.653 1.00 58.53 129 SER A C 1
ATOM 990 O O . SER A 1 129 ? 27.169 -33.555 27.573 1.00 58.53 129 SER A O 1
ATOM 992 N N . ASN A 1 130 ? 29.063 -33.285 28.778 1.00 52.38 130 ASN A N 1
ATOM 993 C CA . ASN A 1 130 ? 30.068 -33.420 27.716 1.00 52.38 130 ASN A CA 1
ATOM 994 C C . ASN A 1 130 ? 30.106 -34.855 27.153 1.00 52.38 130 ASN A C 1
ATOM 996 O O . ASN A 1 130 ? 31.148 -35.501 27.096 1.00 52.38 130 ASN A O 1
ATOM 1000 N N . GLN A 1 131 ? 28.962 -35.388 26.741 1.00 46.91 131 GLN A N 1
ATOM 1001 C CA . GLN A 1 131 ? 28.866 -36.633 26.009 1.00 46.91 131 GLN A CA 1
ATOM 1002 C C . GLN A 1 131 ? 28.989 -36.281 24.526 1.00 46.91 131 GLN A C 1
ATOM 1004 O O . GLN A 1 131 ? 28.015 -36.249 23.779 1.00 46.91 131 GLN A O 1
ATOM 1009 N N . ARG A 1 132 ? 30.222 -35.963 24.105 1.00 39.50 132 ARG A N 1
ATOM 1010 C CA . ARG A 1 132 ? 30.606 -36.122 22.701 1.00 39.50 132 ARG A CA 1
ATOM 1011 C C . ARG A 1 132 ? 30.391 -37.598 22.377 1.00 39.50 132 ARG A C 1
ATOM 1013 O O . ARG A 1 132 ? 31.149 -38.445 22.834 1.00 39.50 132 ARG A O 1
ATOM 1020 N N . GLN A 1 133 ? 29.322 -37.910 21.654 1.00 42.47 133 GLN A N 1
ATOM 1021 C CA . GLN A 1 133 ? 29.274 -39.153 20.903 1.00 42.47 133 GLN A CA 1
ATOM 1022 C C . GLN A 1 133 ? 30.307 -39.007 19.788 1.00 42.47 133 GLN A C 1
ATOM 1024 O O . GLN A 1 133 ? 30.102 -38.250 18.840 1.00 42.47 133 GLN A O 1
ATOM 1029 N N . ASP A 1 134 ? 31.447 -39.671 19.957 1.00 34.72 134 ASP A N 1
ATOM 1030 C CA . ASP A 1 134 ? 32.411 -39.888 18.888 1.00 34.72 134 ASP A CA 1
ATOM 1031 C C . ASP A 1 134 ? 31.704 -40.695 17.790 1.00 34.72 134 ASP A C 1
ATOM 1033 O O . ASP A 1 134 ? 31.516 -41.905 17.905 1.00 34.72 134 ASP A O 1
ATOM 1037 N N . ILE A 1 135 ? 31.240 -40.008 16.747 1.00 40.34 135 ILE A N 1
ATOM 1038 C CA . ILE A 1 135 ? 30.776 -40.645 15.516 1.00 40.34 135 ILE A CA 1
ATOM 1039 C C . ILE A 1 135 ? 32.038 -41.017 14.722 1.00 40.34 135 ILE A C 1
ATOM 1041 O O . ILE A 1 135 ? 32.815 -40.116 14.393 1.00 40.34 135 ILE A O 1
ATOM 1045 N N . PRO A 1 136 ? 32.277 -42.302 14.401 1.00 34.22 136 PRO A N 1
ATOM 1046 C CA . PRO A 1 136 ? 33.382 -42.701 13.537 1.00 34.22 136 PRO A CA 1
ATOM 1047 C C . PRO A 1 136 ? 33.150 -42.143 12.128 1.00 34.22 136 PRO A C 1
ATOM 1049 O O . PRO A 1 136 ? 32.210 -42.543 11.442 1.00 34.22 136 PRO A O 1
ATOM 1052 N N . LEU A 1 137 ? 33.981 -41.189 11.710 1.00 37.44 137 LEU A N 1
ATOM 1053 C CA . LEU A 1 137 ? 33.991 -40.666 10.348 1.00 37.44 137 LEU A CA 1
ATOM 1054 C C . LEU A 1 137 ? 34.878 -41.585 9.498 1.00 37.44 137 LEU A C 1
ATOM 1056 O O . LEU A 1 137 ? 36.101 -41.491 9.551 1.00 37.44 137 LEU A O 1
ATOM 1060 N N . ASP A 1 138 ? 34.257 -42.492 8.752 1.00 41.28 138 ASP A N 1
ATOM 1061 C CA . ASP A 1 138 ? 34.927 -43.325 7.755 1.00 41.28 138 ASP A CA 1
ATOM 1062 C C . ASP A 1 138 ? 34.739 -42.665 6.380 1.00 41.28 138 ASP A C 1
ATOM 1064 O O . ASP A 1 138 ? 33.665 -42.744 5.784 1.00 41.28 138 ASP A O 1
ATOM 1068 N N . LEU A 1 139 ? 35.754 -41.935 5.908 1.00 40.69 139 LEU A N 1
ATOM 1069 C CA . LEU A 1 139 ? 35.865 -41.439 4.532 1.00 40.69 139 LEU A CA 1
ATOM 1070 C C . LEU A 1 139 ? 37.346 -41.469 4.103 1.00 40.69 139 LEU A C 1
ATOM 1072 O O . LEU A 1 139 ? 38.221 -41.141 4.907 1.00 40.69 139 LEU A O 1
ATOM 1076 N N . PRO A 1 140 ? 37.638 -41.865 2.850 1.00 41.03 140 PRO A N 1
ATOM 1077 C CA . PRO A 1 140 ? 38.968 -42.273 2.423 1.00 41.03 140 PRO A CA 1
ATOM 1078 C C . PRO A 1 140 ? 39.880 -41.088 2.091 1.00 41.03 140 PRO A C 1
ATOM 1080 O O . PRO A 1 140 ? 39.475 -40.092 1.489 1.00 41.03 140 PRO A O 1
ATOM 1083 N N . GLU A 1 141 ? 41.150 -41.256 2.450 1.00 32.22 141 GLU A N 1
ATOM 1084 C CA . GLU A 1 141 ? 42.256 -40.351 2.164 1.00 32.22 141 GLU A CA 1
ATOM 1085 C C . GLU A 1 141 ? 42.482 -40.183 0.651 1.00 32.22 141 GLU A C 1
ATOM 1087 O O . GLU A 1 141 ? 42.661 -41.152 -0.086 1.00 32.22 141 GLU A O 1
ATOM 1092 N N . THR A 1 142 ? 42.568 -38.935 0.189 1.00 33.34 142 THR A N 1
ATOM 1093 C CA . THR A 1 142 ? 43.321 -38.594 -1.025 1.00 33.34 142 THR A CA 1
ATOM 1094 C C . THR A 1 142 ? 44.388 -37.567 -0.673 1.00 33.34 142 THR A C 1
ATOM 1096 O O . THR A 1 142 ? 44.118 -36.461 -0.211 1.00 33.34 142 THR A O 1
ATOM 1099 N N . SER A 1 143 ? 45.629 -38.007 -0.841 1.00 32.38 143 SER A N 1
ATOM 1100 C CA . SER A 1 143 ? 46.874 -37.342 -0.489 1.00 32.38 143 SER A CA 1
ATOM 1101 C C . SER A 1 143 ? 47.247 -36.282 -1.529 1.00 32.38 143 SER A C 1
ATOM 1103 O O . SER A 1 143 ? 47.369 -36.617 -2.704 1.00 32.38 143 SER A O 1
ATOM 1105 N N . VAL A 1 144 ? 47.549 -35.049 -1.106 1.00 37.38 144 VAL A N 1
ATOM 1106 C CA . VAL A 1 144 ? 48.517 -34.175 -1.799 1.00 37.38 144 VAL A CA 1
ATOM 1107 C C . VAL A 1 144 ? 49.331 -33.395 -0.763 1.00 37.38 144 VAL A C 1
ATOM 1109 O O . VAL A 1 144 ? 48.807 -32.856 0.209 1.00 37.38 144 VAL A O 1
ATOM 1112 N N . THR A 1 145 ? 50.641 -33.389 -0.981 1.00 30.53 145 THR A N 1
ATOM 1113 C CA . THR A 1 145 ? 51.713 -33.061 -0.040 1.00 30.53 145 THR A CA 1
ATOM 1114 C C . THR A 1 145 ? 52.339 -31.684 -0.330 1.00 30.53 145 THR A C 1
ATOM 1116 O O . THR A 1 145 ? 52.589 -31.370 -1.488 1.00 30.53 145 THR A O 1
ATOM 1119 N N . HIS A 1 146 ? 52.710 -30.967 0.748 1.00 35.34 146 HIS A N 1
ATOM 1120 C CA . HIS A 1 146 ? 53.703 -29.866 0.887 1.00 35.34 146 HIS A CA 1
ATOM 1121 C C . HIS A 1 146 ? 53.402 -28.492 0.227 1.00 35.34 146 HIS A C 1
ATOM 1123 O O . HIS A 1 146 ? 52.887 -28.420 -0.873 1.00 35.34 146 HIS A O 1
ATOM 1129 N N . ALA A 1 147 ? 53.702 -27.332 0.838 1.00 30.48 147 ALA A N 1
ATOM 1130 C CA . ALA A 1 147 ? 54.854 -26.998 1.685 1.00 30.48 147 ALA A CA 1
ATOM 1131 C C . ALA A 1 147 ? 54.622 -25.825 2.680 1.00 30.48 147 ALA A C 1
ATOM 1133 O O . ALA A 1 147 ? 53.795 -24.944 2.467 1.00 30.48 147 ALA A O 1
ATOM 1134 N N . LYS A 1 148 ? 55.441 -25.823 3.744 1.00 34.12 148 LYS A N 1
ATOM 1135 C CA . LYS A 1 148 ? 55.709 -24.762 4.748 1.00 34.12 148 LYS A CA 1
ATOM 1136 C C . LYS A 1 148 ? 56.934 -23.931 4.283 1.00 34.12 148 LYS A C 1
ATOM 1138 O O . LYS A 1 148 ? 57.747 -24.506 3.558 1.00 34.12 148 LYS A O 1
ATOM 1143 N N . PRO A 1 149 ? 57.132 -22.652 4.678 1.00 41.19 149 PRO A N 1
ATOM 1144 C CA . PRO A 1 149 ? 57.851 -22.282 5.927 1.00 41.19 149 PRO A CA 1
ATOM 1145 C C . PRO A 1 149 ? 57.188 -21.076 6.661 1.00 41.19 149 PRO A C 1
ATOM 1147 O O . PRO A 1 149 ? 56.568 -20.242 6.021 1.00 41.19 149 PRO A O 1
ATOM 1150 N N . THR A 1 150 ? 57.046 -21.030 7.997 1.00 33.03 150 THR A N 1
ATOM 1151 C CA . THR A 1 150 ? 58.009 -20.694 9.092 1.00 33.03 150 THR A CA 1
ATOM 1152 C C . THR A 1 150 ? 58.302 -19.170 9.232 1.00 33.03 150 THR A C 1
ATOM 1154 O O . THR A 1 150 ? 58.402 -18.501 8.211 1.00 33.03 150 THR A O 1
ATOM 1157 N N . PRO A 1 151 ? 58.387 -18.610 10.469 1.00 44.12 151 PRO A N 1
ATOM 1158 C CA . PRO A 1 151 ? 57.961 -17.245 10.813 1.00 44.12 151 PRO A CA 1
ATOM 1159 C C . PRO A 1 151 ? 59.117 -16.273 11.133 1.00 44.12 151 PRO A C 1
ATOM 1161 O O . PRO A 1 151 ? 60.284 -16.659 11.156 1.00 44.12 151 PRO A O 1
ATOM 1164 N N . THR A 1 152 ? 58.792 -15.014 11.447 1.00 32.91 152 THR A N 1
ATOM 1165 C CA . THR A 1 152 ? 59.739 -14.037 12.015 1.00 32.91 152 THR A CA 1
ATOM 1166 C C . THR A 1 152 ? 59.094 -13.241 13.153 1.00 32.91 152 THR A C 1
ATOM 1168 O O . THR A 1 152 ? 57.959 -12.782 13.043 1.00 32.91 152 THR A O 1
ATOM 1171 N N . GLU A 1 153 ? 59.844 -13.162 14.254 1.00 33.53 153 GLU A N 1
ATOM 1172 C CA . GLU A 1 153 ? 59.599 -12.473 15.525 1.00 33.53 153 GLU A CA 1
ATOM 1173 C C . GLU A 1 153 ? 59.898 -10.961 15.484 1.00 33.53 153 GLU A C 1
ATOM 1175 O O . GLU A 1 153 ? 60.658 -10.510 14.631 1.00 33.53 153 GLU A O 1
ATOM 1180 N N . GLN A 1 154 ? 59.388 -10.263 16.515 1.00 30.61 154 GLN A N 1
ATOM 1181 C CA . GLN A 1 154 ? 59.935 -9.132 17.313 1.00 30.61 154 GLN A CA 1
ATOM 1182 C C . GLN A 1 154 ? 58.862 -8.040 17.513 1.00 30.61 154 GLN A C 1
ATOM 1184 O O . GLN A 1 154 ? 58.424 -7.417 16.556 1.00 30.61 154 GLN A O 1
ATOM 1189 N N . SER A 1 155 ? 58.207 -7.940 18.679 1.00 35.53 155 SER A N 1
ATOM 1190 C CA . SER A 1 155 ? 58.640 -7.446 20.014 1.00 35.53 155 SER A CA 1
ATOM 1191 C C . SER A 1 155 ? 58.751 -5.913 20.093 1.00 35.53 155 SER A C 1
ATOM 1193 O O . SER A 1 155 ? 59.587 -5.335 19.418 1.00 35.53 155 SER A O 1
ATOM 1195 N N . VAL A 1 156 ? 57.797 -5.232 20.751 1.00 34.50 156 VAL A N 1
ATOM 1196 C CA . VAL A 1 156 ? 57.780 -4.725 22.156 1.00 34.50 156 VAL A CA 1
ATOM 1197 C C . VAL A 1 156 ? 58.173 -3.242 22.227 1.00 34.50 156 VAL A C 1
ATOM 1199 O O . VAL A 1 156 ? 59.323 -2.922 21.971 1.00 34.50 156 VAL A O 1
ATOM 1202 N N . GLU A 1 157 ? 57.263 -2.381 22.706 1.00 30.14 157 GLU A N 1
ATOM 1203 C CA . GLU A 1 157 ? 57.597 -1.337 23.692 1.00 30.14 157 GLU A CA 1
ATOM 1204 C C . GLU A 1 157 ? 56.345 -0.871 24.465 1.00 30.14 157 GLU A C 1
ATOM 1206 O O . GLU A 1 157 ? 55.216 -0.932 23.981 1.00 30.14 157 GLU A O 1
ATOM 1211 N N . THR A 1 158 ? 56.559 -0.487 25.719 1.00 31.55 158 THR A N 1
ATOM 1212 C CA . THR A 1 158 ? 55.621 -0.484 26.850 1.00 31.55 158 THR A CA 1
ATOM 1213 C C . THR A 1 158 ? 55.617 0.861 27.586 1.00 31.55 158 THR A C 1
ATOM 1215 O O . THR A 1 158 ? 56.703 1.332 27.897 1.00 31.55 158 THR A O 1
ATOM 1218 N N . VAL A 1 159 ? 54.420 1.307 28.039 1.00 33.62 159 VAL A N 1
ATOM 1219 C CA . VAL A 1 159 ? 54.124 1.966 29.357 1.00 33.62 159 VAL A CA 1
ATOM 1220 C C . VAL A 1 159 ? 54.632 3.438 29.509 1.00 33.62 159 VAL A C 1
ATOM 1222 O O . VAL A 1 159 ? 55.582 3.782 28.819 1.00 33.62 159 VAL A O 1
ATOM 1225 N N . PRO A 1 160 ? 54.074 4.351 30.365 1.00 45.00 160 PRO A N 1
ATOM 1226 C CA . PRO A 1 160 ? 53.166 4.153 31.508 1.00 45.00 160 PRO A CA 1
ATOM 1227 C C . PRO A 1 160 ? 51.901 5.022 31.641 1.00 45.00 160 PRO A C 1
ATOM 1229 O O . PRO A 1 160 ? 51.703 6.062 31.020 1.00 45.00 160 PRO A O 1
ATOM 1232 N N . SER A 1 161 ? 51.103 4.535 32.592 1.00 35.56 161 SER A N 1
ATOM 1233 C CA . SER A 1 161 ? 50.006 5.145 33.339 1.00 35.56 161 SER A CA 1
ATOM 1234 C C . SER A 1 161 ? 50.539 5.980 34.515 1.00 35.56 161 SER A C 1
ATOM 1236 O O . SER A 1 161 ? 51.484 5.533 35.155 1.00 35.56 161 SER A O 1
ATOM 1238 N N . ASP A 1 162 ? 49.911 7.117 34.833 1.00 29.53 162 ASP A N 1
ATOM 1239 C CA . ASP A 1 162 ? 49.790 7.673 36.195 1.00 29.53 162 ASP A CA 1
ATOM 1240 C C . ASP A 1 162 ? 48.919 8.946 36.172 1.00 29.53 162 ASP A C 1
ATOM 1242 O O . ASP A 1 162 ? 49.299 9.951 35.579 1.00 29.53 162 ASP A O 1
ATOM 1246 N N . ASN A 1 163 ? 47.761 8.941 36.845 1.00 29.80 163 ASN A N 1
ATOM 1247 C CA . ASN A 1 163 ? 47.615 9.762 38.051 1.00 29.80 163 ASN A CA 1
ATOM 1248 C C . ASN A 1 163 ? 46.299 9.532 38.808 1.00 29.80 163 ASN A C 1
ATOM 1250 O O . ASN A 1 163 ? 45.194 9.522 38.269 1.00 29.80 163 ASN A O 1
ATOM 1254 N N . LYS A 1 164 ? 46.479 9.404 40.120 1.00 31.12 164 LYS A N 1
ATOM 1255 C CA . LYS A 1 164 ? 45.502 9.330 41.211 1.00 31.12 164 LYS A CA 1
ATOM 1256 C C . LYS A 1 164 ? 45.400 10.717 41.859 1.00 31.12 164 LYS A C 1
ATOM 1258 O O . LYS A 1 164 ? 46.398 11.428 41.853 1.00 31.12 164 LYS A O 1
ATOM 1263 N N . THR A 1 165 ? 44.264 11.031 42.498 1.00 29.45 165 THR A N 1
ATOM 1264 C CA . THR A 1 165 ? 44.046 11.839 43.744 1.00 29.45 165 THR A CA 1
ATOM 1265 C C . THR A 1 165 ? 42.600 12.370 43.682 1.00 29.45 165 THR A C 1
ATOM 1267 O O . THR A 1 165 ? 42.273 13.077 42.742 1.00 29.45 165 THR A O 1
ATOM 1270 N N . ARG A 1 166 ? 41.590 11.934 44.456 1.00 29.44 166 ARG A N 1
ATOM 1271 C CA . ARG A 1 166 ? 41.331 11.821 45.916 1.00 29.44 166 ARG A CA 1
ATOM 1272 C C . ARG A 1 166 ? 41.087 13.164 46.632 1.00 29.44 166 ARG A C 1
ATOM 1274 O O . ARG A 1 166 ? 42.046 13.843 46.950 1.00 29.44 166 ARG A O 1
ATOM 1281 N N . LEU A 1 167 ? 39.826 13.424 47.009 1.00 30.06 167 LEU A N 1
ATOM 1282 C CA . LEU A 1 167 ? 39.326 14.150 48.207 1.00 30.06 167 LEU A CA 1
ATOM 1283 C C . LEU A 1 167 ? 37.778 14.023 48.167 1.00 30.06 167 LEU A C 1
ATOM 1285 O O . LEU A 1 167 ? 37.188 14.432 47.181 1.00 30.06 167 LEU A O 1
ATOM 1289 N N . ALA A 1 168 ? 37.083 13.210 48.974 1.00 28.16 168 ALA A N 1
ATOM 1290 C CA . ALA A 1 168 ? 36.849 13.193 50.428 1.00 28.16 168 ALA A CA 1
ATOM 1291 C C . ALA A 1 168 ? 35.711 14.129 50.911 1.00 28.16 168 ALA A C 1
ATOM 1293 O O . ALA A 1 168 ? 35.685 15.293 50.541 1.00 28.16 168 ALA A O 1
ATOM 1294 N N . GLN A 1 169 ? 34.907 13.586 51.852 1.00 31.05 169 GLN A N 1
ATOM 1295 C CA . GLN A 1 169 ? 33.952 14.226 52.794 1.00 31.05 169 GLN A CA 1
ATOM 1296 C C . GLN A 1 169 ? 32.527 14.498 52.269 1.00 31.05 169 GLN A C 1
ATOM 1298 O O . GLN A 1 169 ? 32.363 14.893 51.129 1.00 31.05 169 GLN A O 1
ATOM 1303 N N . ALA A 1 170 ? 31.427 14.370 53.021 1.00 28.88 170 ALA A N 1
ATOM 1304 C CA . ALA A 1 170 ? 31.072 13.750 54.304 1.00 28.88 170 ALA A CA 1
ATOM 1305 C C . ALA A 1 170 ? 29.520 13.813 54.418 1.00 28.88 170 ALA A C 1
ATOM 1307 O O . ALA A 1 170 ? 28.902 14.731 53.888 1.00 28.88 170 ALA A O 1
ATOM 1308 N N . SER A 1 171 ? 28.894 12.853 55.107 1.00 33.25 171 SER A N 1
ATOM 1309 C CA . SER A 1 171 ? 27.520 12.949 55.670 1.00 33.25 171 SER A CA 1
ATOM 1310 C C . SER A 1 171 ? 27.524 13.873 56.919 1.00 33.25 171 SER A C 1
ATOM 1312 O O . SER A 1 171 ? 28.640 14.133 57.379 1.00 33.25 171 SER A O 1
ATOM 1314 N N . PRO A 1 172 ? 26.396 14.330 57.542 1.00 44.75 172 PRO A N 1
ATOM 1315 C CA . PRO A 1 172 ? 25.159 13.555 57.812 1.00 44.75 172 PRO A CA 1
ATOM 1316 C C . PRO A 1 172 ? 23.793 14.319 57.874 1.00 44.75 172 PRO A C 1
ATOM 1318 O O . PRO A 1 172 ? 23.753 15.540 57.850 1.00 44.75 172 PRO A O 1
ATOM 1321 N N . ALA A 1 173 ? 22.700 13.534 58.006 1.00 28.66 173 ALA A N 1
ATOM 1322 C CA . ALA A 1 173 ? 21.423 13.706 58.759 1.00 28.66 173 ALA A CA 1
ATOM 1323 C C . ALA A 1 173 ? 20.670 15.076 58.760 1.00 28.66 173 ALA A C 1
ATOM 1325 O O . ALA A 1 173 ? 21.266 16.124 58.945 1.00 28.66 173 ALA A O 1
ATOM 1326 N N . VAL A 1 174 ? 19.330 15.170 58.650 1.00 29.23 174 VAL A N 1
ATOM 1327 C CA . VAL A 1 174 ? 18.317 14.873 59.697 1.00 29.23 174 VAL A CA 1
ATOM 1328 C C . VAL A 1 174 ? 16.877 15.088 59.141 1.00 29.23 174 VAL A C 1
ATOM 1330 O O . VAL A 1 174 ? 16.567 16.155 58.631 1.00 29.23 174 VAL A O 1
ATOM 1333 N N . SER A 1 175 ? 16.021 14.071 59.323 1.00 29.59 175 SER A N 1
ATOM 1334 C CA . SER A 1 175 ? 14.598 14.015 59.758 1.00 29.59 175 SER A CA 1
ATOM 1335 C C . SER A 1 175 ? 13.416 14.858 59.204 1.00 29.59 175 SER A C 1
ATOM 1337 O O . SER A 1 175 ? 13.432 16.081 59.217 1.00 29.59 175 SER A O 1
ATOM 1339 N N . LYS A 1 176 ? 12.288 14.110 59.099 1.00 29.11 176 LYS A N 1
ATOM 1340 C CA . LYS A 1 176 ? 10.870 14.382 59.492 1.00 29.11 176 LYS A CA 1
ATOM 1341 C C . LYS A 1 176 ? 9.908 15.066 58.495 1.00 29.11 176 LYS A C 1
ATOM 1343 O O . LYS A 1 176 ? 10.049 16.246 58.225 1.00 29.11 176 LYS A O 1
ATOM 1348 N N . LEU A 1 177 ? 8.816 14.366 58.138 1.00 29.19 177 LEU A N 1
ATOM 1349 C CA . LEU A 1 177 ? 7.420 14.610 58.593 1.00 29.19 177 LEU A CA 1
ATOM 1350 C C . LEU A 1 177 ? 6.461 13.574 57.932 1.00 29.19 177 LEU A C 1
ATOM 1352 O O . LEU A 1 177 ? 6.424 13.465 56.717 1.00 29.19 177 LEU A O 1
ATOM 1356 N N . ILE A 1 178 ? 5.873 12.655 58.709 1.00 32.66 178 ILE A N 1
ATOM 1357 C CA . ILE A 1 178 ? 4.450 12.580 59.132 1.00 32.66 178 ILE A CA 1
ATOM 1358 C C . ILE A 1 178 ? 3.551 11.729 58.212 1.00 32.66 178 ILE A C 1
ATOM 1360 O O . ILE A 1 178 ? 3.218 12.092 57.091 1.00 32.66 178 ILE A O 1
ATOM 1364 N N . ALA A 1 179 ? 3.142 10.596 58.787 1.00 27.14 179 ALA A N 1
ATOM 1365 C CA . ALA A 1 179 ? 2.045 9.726 58.390 1.00 27.14 179 ALA A CA 1
ATOM 1366 C C . ALA A 1 179 ? 0.694 10.305 58.834 1.00 27.14 179 ALA A C 1
ATOM 1368 O O . ALA A 1 179 ? 0.644 10.956 59.874 1.00 27.14 179 ALA A O 1
ATOM 1369 N N . LEU A 1 180 ? -0.384 9.981 58.113 1.00 30.64 180 LEU A N 1
ATOM 1370 C CA . LEU A 1 180 ? -1.760 9.958 58.626 1.00 30.64 180 LEU A CA 1
ATOM 1371 C C . LEU A 1 180 ? -2.605 9.007 57.757 1.00 30.64 180 LEU A C 1
ATOM 1373 O O . LEU A 1 180 ? -3.047 9.359 56.666 1.00 30.64 180 LEU A O 1
ATOM 1377 N N . GLU A 1 181 ? -2.809 7.790 58.261 1.00 32.03 181 GLU A N 1
ATOM 1378 C CA . GLU A 1 181 ? -3.979 6.961 57.949 1.00 32.03 181 GLU A CA 1
ATOM 1379 C C . GLU A 1 181 ? -5.233 7.574 58.596 1.00 32.03 181 GLU A C 1
ATOM 1381 O O . GLU A 1 181 ? -5.139 8.247 59.628 1.00 32.03 181 GLU A O 1
ATOM 1386 N N . PRO A 1 182 ? -6.424 7.237 58.079 1.00 39.03 182 PRO A N 1
ATOM 1387 C CA . PRO A 1 182 ? -7.479 6.841 59.000 1.00 39.03 182 PRO A CA 1
ATOM 1388 C C . PRO A 1 182 ? -8.168 5.539 58.581 1.00 39.03 182 PRO A C 1
ATOM 1390 O O . PRO A 1 182 ? -8.619 5.363 57.450 1.00 39.03 182 PRO A O 1
ATOM 1393 N N . GLN A 1 183 ? -8.310 4.656 59.568 1.00 28.39 183 GLN A N 1
ATOM 1394 C CA . GLN A 1 183 ? -9.243 3.540 59.550 1.00 28.39 183 GLN A CA 1
ATOM 1395 C C . GLN A 1 183 ? -10.686 4.029 59.698 1.00 28.39 183 GLN A C 1
ATOM 1397 O O . GLN A 1 183 ? -10.964 4.838 60.583 1.00 28.39 183 GLN A O 1
ATOM 1402 N N . VAL A 1 184 ? -11.621 3.436 58.947 1.00 32.72 184 VAL A N 1
ATOM 1403 C CA . VAL A 1 184 ? -13.015 3.282 59.392 1.00 32.72 184 VAL A CA 1
ATOM 1404 C C . VAL A 1 184 ? -13.516 1.887 59.021 1.00 32.72 184 VAL A C 1
ATOM 1406 O O . VAL A 1 184 ? -13.364 1.416 57.898 1.00 32.72 184 VAL A O 1
ATOM 1409 N N . SER A 1 185 ? -14.080 1.242 60.039 1.00 29.94 185 SER A N 1
ATOM 1410 C CA . SER A 1 185 ? -14.552 -0.136 60.095 1.00 29.94 185 SER A CA 1
ATOM 1411 C C . SER A 1 185 ? -15.918 -0.351 59.426 1.00 29.94 185 SER A C 1
ATOM 1413 O O . SER A 1 185 ? -16.694 0.575 59.196 1.00 29.94 185 SER A O 1
ATOM 1415 N N . ALA A 1 186 ? -16.170 -1.626 59.146 1.00 31.97 186 ALA A N 1
ATOM 1416 C CA . ALA A 1 186 ? -17.195 -2.224 58.307 1.00 31.97 186 ALA A CA 1
ATOM 1417 C C . ALA A 1 186 ? -18.648 -2.097 58.803 1.00 31.97 186 ALA A C 1
ATOM 1419 O O . ALA A 1 186 ? -18.929 -2.117 60.002 1.00 31.97 186 ALA A O 1
ATOM 1420 N N . LYS A 1 187 ? -19.588 -2.144 57.846 1.00 31.19 187 LYS A N 1
ATOM 1421 C CA . LYS A 1 187 ? -20.920 -2.734 58.046 1.00 31.19 187 LYS A CA 1
ATOM 1422 C C . LYS A 1 187 ? -21.471 -3.351 56.753 1.00 31.19 187 LYS A C 1
ATOM 1424 O O . LYS A 1 187 ? -21.896 -2.655 55.840 1.00 31.19 187 LYS A O 1
ATOM 1429 N N . ASP A 1 188 ? -21.380 -4.675 56.729 1.00 31.30 188 ASP A N 1
ATOM 1430 C CA . ASP A 1 188 ? -22.352 -5.677 56.280 1.00 31.30 188 ASP A CA 1
ATOM 1431 C C . ASP A 1 188 ? -23.471 -5.251 55.302 1.00 31.30 188 ASP A C 1
ATOM 1433 O O . ASP A 1 188 ? -24.391 -4.511 55.661 1.00 31.30 188 ASP A O 1
ATOM 1437 N N . ARG A 1 189 ? -23.433 -5.809 54.083 1.00 32.62 189 ARG A N 1
ATOM 1438 C CA . ARG A 1 189 ? -24.618 -6.083 53.254 1.00 32.62 189 ARG A CA 1
ATOM 1439 C C . ARG A 1 189 ? -24.299 -7.162 52.218 1.00 32.62 189 ARG A C 1
ATOM 1441 O O . ARG A 1 189 ? -23.599 -6.937 51.237 1.00 32.62 189 ARG A O 1
ATOM 1448 N N . THR A 1 190 ? -24.848 -8.339 52.468 1.00 31.89 190 THR A N 1
ATOM 1449 C CA . THR A 1 190 ? -24.903 -9.503 51.584 1.00 31.89 190 THR A CA 1
ATOM 1450 C C . THR A 1 190 ? -25.862 -9.239 50.415 1.00 31.89 190 THR A C 1
ATOM 1452 O O . THR A 1 190 ? -27.000 -8.820 50.618 1.00 31.89 190 THR A O 1
ATOM 1455 N N . VAL A 1 191 ? -25.407 -9.501 49.186 1.00 36.72 191 VAL A N 1
ATOM 1456 C CA . VAL A 1 191 ? -26.219 -9.523 47.955 1.00 36.72 191 VAL A CA 1
ATOM 1457 C C . VAL A 1 191 ? -26.082 -10.925 47.337 1.00 36.72 191 VAL A C 1
ATOM 1459 O O . VAL A 1 191 ? -24.959 -11.426 47.267 1.00 36.72 191 VAL A O 1
ATOM 1462 N N . PRO A 1 192 ? -27.178 -11.592 46.929 1.00 39.81 192 PRO A N 1
ATOM 1463 C CA . PRO A 1 192 ? -27.128 -12.950 46.385 1.00 39.81 192 PRO A CA 1
ATOM 1464 C C . PRO A 1 192 ? -26.624 -12.978 44.926 1.00 39.81 192 PRO A C 1
ATOM 1466 O O . PRO A 1 192 ? -26.830 -12.008 44.192 1.00 39.81 192 PRO A O 1
ATOM 1469 N N . PRO A 1 193 ? -25.993 -14.080 44.473 1.00 38.03 193 PRO A N 1
ATOM 1470 C CA . PRO A 1 193 ? -25.450 -14.186 43.123 1.00 38.03 193 PRO A CA 1
ATOM 1471 C C . PRO A 1 193 ? -26.547 -14.490 42.091 1.00 38.03 193 PRO A C 1
ATOM 1473 O O . PRO A 1 193 ? -27.356 -15.401 42.268 1.00 38.03 193 PRO A O 1
ATOM 1476 N N . LEU A 1 194 ? -26.544 -13.739 40.988 1.00 34.34 194 LEU A N 1
ATOM 1477 C CA . LEU A 1 194 ? -27.324 -14.028 39.784 1.00 34.34 194 LEU A CA 1
ATOM 1478 C C . LEU A 1 194 ? -26.576 -15.048 38.916 1.00 34.34 194 LEU A C 1
ATOM 1480 O O . LEU A 1 194 ? -25.379 -14.908 38.668 1.00 34.34 194 LEU A O 1
ATOM 1484 N N . GLN A 1 195 ? -27.299 -16.072 38.466 1.00 37.88 195 GLN A N 1
ATOM 1485 C CA . GLN A 1 195 ? -26.814 -17.108 37.556 1.00 37.88 195 GLN A CA 1
ATOM 1486 C C . GLN A 1 195 ? -26.605 -16.537 36.140 1.00 37.88 195 GLN A C 1
ATOM 1488 O O . GLN A 1 195 ? -27.469 -15.797 35.660 1.00 37.88 195 GLN A O 1
ATOM 1493 N N . PRO A 1 196 ? -25.507 -16.879 35.443 1.00 34.81 196 PRO A N 1
ATOM 1494 C CA . PRO A 1 196 ? -25.326 -16.520 34.044 1.00 34.81 196 PRO A CA 1
ATOM 1495 C C . PRO A 1 196 ? -26.155 -17.438 33.136 1.00 34.81 196 PRO A C 1
ATOM 1497 O O . PRO A 1 196 ? -26.083 -18.661 33.230 1.00 34.81 196 PRO A O 1
ATOM 1500 N N . VAL A 1 197 ? -26.925 -16.826 32.238 1.00 35.34 197 VAL A N 1
ATOM 1501 C CA . VAL A 1 197 ? -27.612 -17.500 31.133 1.00 35.34 197 VAL A CA 1
ATOM 1502 C C . VAL A 1 197 ? -26.638 -17.549 29.955 1.00 35.34 197 VAL A C 1
ATOM 1504 O O . VAL A 1 197 ? -26.268 -16.509 29.413 1.00 35.34 197 VAL A O 1
ATOM 1507 N N . THR A 1 198 ? -26.190 -18.744 29.588 1.00 31.41 198 THR A N 1
ATOM 1508 C CA . THR A 1 198 ? -25.424 -19.020 28.363 1.00 31.41 198 THR A CA 1
ATOM 1509 C C . THR A 1 198 ? -26.369 -19.136 27.165 1.00 31.41 198 THR A C 1
ATOM 1511 O O . THR A 1 198 ? -27.254 -19.990 27.207 1.00 31.41 198 THR A O 1
ATOM 1514 N N . PRO A 1 199 ? -26.199 -18.349 26.089 1.00 36.19 199 PRO A N 1
ATOM 1515 C CA . PRO A 1 199 ? -26.732 -18.710 24.783 1.00 36.19 199 PRO A CA 1
ATOM 1516 C C . PRO A 1 199 ? -25.818 -19.756 24.123 1.00 36.19 199 PRO A C 1
ATOM 1518 O O . PRO A 1 199 ? -24.602 -19.573 24.056 1.00 36.19 199 PRO A O 1
ATOM 1521 N N . GLU A 1 200 ? -26.409 -20.857 23.658 1.00 31.22 200 GLU A N 1
ATOM 1522 C CA . GLU A 1 200 ? -25.773 -21.815 22.749 1.00 31.22 200 GLU A CA 1
ATOM 1523 C C . GLU A 1 200 ? -25.392 -21.106 21.443 1.00 31.22 200 GLU A C 1
ATOM 1525 O O . GLU A 1 200 ? -26.234 -20.482 20.796 1.00 31.22 200 GLU A O 1
ATOM 1530 N N . TYR A 1 201 ? -24.116 -21.197 21.072 1.00 38.72 201 TYR A N 1
ATOM 1531 C CA . TYR A 1 201 ? -23.595 -20.772 19.777 1.00 38.72 201 TYR A CA 1
ATOM 1532 C C . TYR A 1 201 ? -23.041 -22.020 19.088 1.00 38.72 201 TYR A C 1
ATOM 1534 O O . TYR A 1 201 ? -22.166 -22.694 19.636 1.00 38.72 201 TYR A O 1
ATOM 1542 N N . ASP A 1 202 ? -23.607 -22.355 17.933 1.00 34.41 202 ASP A N 1
ATOM 1543 C CA . ASP A 1 202 ? -23.257 -23.532 17.141 1.00 34.41 202 ASP A CA 1
ATOM 1544 C C . ASP A 1 202 ? -21.903 -23.302 16.448 1.00 34.41 202 ASP A C 1
ATOM 1546 O O . ASP A 1 202 ? -21.734 -22.359 15.673 1.00 34.41 202 ASP A O 1
ATOM 1550 N N . ALA A 1 203 ? -20.909 -24.122 16.789 1.00 33.94 203 ALA A N 1
ATOM 1551 C CA . ALA A 1 203 ? -19.500 -23.921 16.450 1.00 33.94 203 ALA A CA 1
ATOM 1552 C C . ALA A 1 203 ? -19.066 -24.589 15.128 1.00 33.94 203 ALA A C 1
ATOM 1554 O O . ALA A 1 203 ? -17.872 -24.705 14.875 1.00 33.94 203 ALA A O 1
ATOM 1555 N N . ASN A 1 204 ? -20.000 -25.026 14.277 1.00 37.28 204 ASN A N 1
ATOM 1556 C CA . ASN A 1 204 ? -19.688 -25.892 13.129 1.00 37.28 204 ASN A CA 1
ATOM 1557 C C . ASN A 1 204 ? -19.887 -25.255 11.738 1.00 37.28 204 ASN A C 1
ATOM 1559 O O . ASN A 1 204 ? -20.254 -25.961 10.802 1.00 37.28 204 ASN A O 1
ATOM 1563 N N . ALA A 1 205 ? -19.653 -23.949 11.559 1.00 34.91 205 ALA A N 1
ATOM 1564 C CA . ALA A 1 205 ? -19.929 -23.295 10.267 1.00 34.91 205 ALA A CA 1
ATOM 1565 C C . ALA A 1 205 ? -18.769 -22.531 9.602 1.00 34.91 205 ALA A 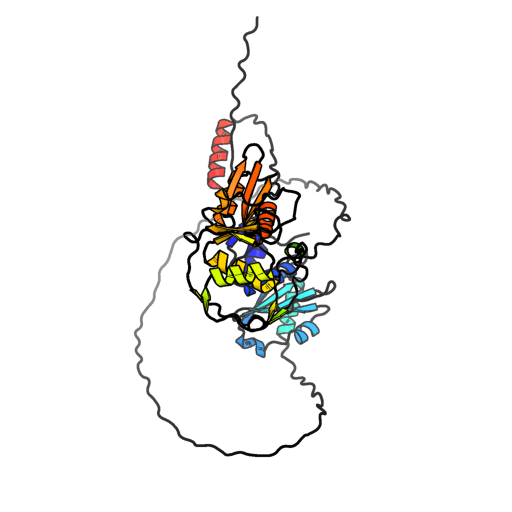C 1
ATOM 1567 O O . ALA A 1 205 ? -19.009 -21.878 8.592 1.00 34.91 205 ALA A O 1
ATOM 1568 N N . PHE A 1 206 ? -17.529 -22.596 10.096 1.00 33.88 206 PHE A N 1
ATOM 1569 C CA . PHE A 1 206 ? -16.423 -21.837 9.490 1.00 33.88 206 PHE A CA 1
ATOM 1570 C C . PHE A 1 206 ? -15.116 -22.634 9.435 1.00 33.88 206 PHE A C 1
ATOM 1572 O O . PHE A 1 206 ? -14.142 -22.305 10.098 1.00 33.88 206 PHE A O 1
ATOM 1579 N N . ASP A 1 207 ? -15.103 -23.670 8.600 1.00 33.19 207 ASP A N 1
ATOM 1580 C CA . ASP A 1 207 ? -13.872 -24.256 8.062 1.00 33.19 207 ASP A CA 1
ATOM 1581 C C . ASP A 1 207 ? -13.994 -24.303 6.532 1.00 33.19 207 ASP A C 1
ATOM 1583 O O . ASP A 1 207 ? -14.416 -25.297 5.944 1.00 33.19 207 ASP A O 1
ATOM 1587 N N . SER A 1 208 ? -13.648 -23.198 5.866 1.00 35.44 208 SER A N 1
ATOM 1588 C CA . SER A 1 208 ? -13.178 -23.258 4.480 1.00 35.44 208 SER A CA 1
ATOM 1589 C C . SER A 1 208 ? -12.184 -22.130 4.188 1.00 35.44 208 SER A C 1
ATOM 1591 O O . SER A 1 208 ? -12.555 -20.964 4.067 1.00 35.44 208 SER A O 1
ATOM 1593 N N . GLU A 1 209 ? -10.917 -22.535 4.097 1.00 41.06 209 GLU A N 1
ATOM 1594 C CA . GLU A 1 209 ? -9.867 -22.011 3.214 1.00 41.06 209 GLU A CA 1
ATOM 1595 C C . GLU A 1 209 ? -9.712 -20.491 3.073 1.00 41.06 209 GLU A C 1
ATOM 1597 O O . GLU A 1 209 ? -10.275 -19.871 2.178 1.00 41.06 209 GLU A O 1
ATOM 1602 N N . TRP A 1 210 ? -8.788 -19.920 3.851 1.00 32.00 210 TRP A N 1
ATOM 1603 C CA . TRP A 1 210 ? -8.066 -18.705 3.463 1.00 32.00 210 TRP A CA 1
ATOM 1604 C C . TRP A 1 210 ? -6.561 -18.976 3.516 1.00 32.00 210 TRP A C 1
ATOM 1606 O O . TRP A 1 210 ? -5.891 -18.772 4.527 1.00 32.00 210 TRP A O 1
ATOM 1616 N N . SER A 1 211 ? -6.027 -19.470 2.399 1.00 28.69 211 SER A N 1
ATOM 1617 C CA . SER A 1 211 ? -4.588 -19.459 2.133 1.00 28.69 211 SER A CA 1
ATOM 1618 C C . SER A 1 211 ? -4.208 -18.071 1.622 1.00 28.69 211 SER A C 1
ATOM 1620 O O . SER A 1 211 ? -4.644 -17.668 0.548 1.00 28.69 211 SER A O 1
ATOM 1622 N N . VAL A 1 212 ? -3.403 -17.326 2.379 1.00 32.19 212 VAL A N 1
ATOM 1623 C CA . VAL A 1 212 ? -2.871 -16.026 1.940 1.00 32.19 212 VAL A CA 1
ATOM 1624 C C . VAL A 1 212 ? -1.718 -16.281 0.956 1.00 32.19 212 VAL A C 1
ATOM 1626 O O . VAL A 1 212 ? -0.738 -16.920 1.356 1.00 32.19 212 VAL A O 1
ATOM 1629 N N . PRO A 1 213 ? -1.775 -15.823 -0.310 1.00 33.09 213 PRO A N 1
ATOM 1630 C CA . PRO A 1 213 ? -0.658 -15.988 -1.230 1.00 33.09 213 PRO A CA 1
ATOM 1631 C C . PRO A 1 213 ? 0.518 -15.109 -0.790 1.00 33.09 213 PRO A C 1
ATOM 1633 O O . PRO A 1 213 ? 0.364 -13.932 -0.457 1.00 33.09 213 PRO A O 1
ATOM 1636 N N . ARG A 1 214 ? 1.717 -15.701 -0.781 1.00 30.22 214 ARG A N 1
ATOM 1637 C CA . ARG A 1 214 ? 2.984 -14.984 -0.603 1.00 30.22 214 ARG A CA 1
ATOM 1638 C C . ARG A 1 214 ? 3.145 -13.986 -1.748 1.00 30.22 214 ARG A C 1
ATOM 1640 O O . ARG A 1 214 ? 3.155 -14.381 -2.909 1.00 30.22 214 ARG A O 1
ATOM 1647 N N . THR A 1 215 ? 3.274 -12.707 -1.418 1.00 33.41 215 THR A N 1
ATOM 1648 C CA . THR A 1 215 ? 3.530 -11.642 -2.390 1.00 33.41 215 THR A CA 1
ATOM 1649 C C . THR A 1 215 ? 5.022 -11.613 -2.718 1.00 33.41 215 THR A C 1
ATOM 1651 O O . THR A 1 215 ? 5.778 -10.805 -2.185 1.00 33.41 215 THR A O 1
ATOM 1654 N N . ASP A 1 216 ? 5.454 -12.515 -3.593 1.00 30.56 216 ASP A N 1
ATOM 1655 C CA . ASP A 1 216 ? 6.569 -12.188 -4.475 1.00 30.56 216 ASP A CA 1
ATOM 1656 C C . ASP A 1 216 ? 6.068 -11.088 -5.422 1.00 30.56 216 ASP A C 1
ATOM 1658 O O . ASP A 1 216 ? 4.906 -11.101 -5.829 1.00 30.56 216 ASP A O 1
ATOM 1662 N N . HIS A 1 217 ? 6.903 -10.098 -5.743 1.00 36.06 217 HIS A N 1
ATOM 1663 C CA . HIS A 1 217 ? 6.605 -9.076 -6.752 1.00 36.06 217 HIS A CA 1
ATOM 1664 C C . HIS A 1 217 ? 6.533 -9.716 -8.150 1.00 36.06 217 HIS A C 1
ATOM 1666 O O . HIS A 1 217 ? 7.404 -9.525 -8.993 1.00 36.06 217 HIS A O 1
ATOM 1672 N N . VAL A 1 218 ? 5.494 -10.503 -8.386 1.00 34.00 218 VAL A N 1
ATOM 1673 C CA . VAL A 1 218 ? 5.086 -11.007 -9.684 1.00 34.00 218 VAL A CA 1
ATOM 1674 C C . VAL A 1 218 ? 3.920 -10.117 -10.076 1.00 34.00 218 VAL A C 1
ATOM 1676 O O . VAL A 1 218 ? 2.906 -10.084 -9.383 1.00 34.00 218 VAL A O 1
ATOM 1679 N N . LEU A 1 219 ? 4.099 -9.327 -11.138 1.00 41.34 219 LEU A N 1
ATOM 1680 C CA . LEU A 1 219 ? 2.982 -8.743 -11.880 1.00 41.34 219 LEU A CA 1
ATOM 1681 C C . LEU A 1 219 ? 1.927 -9.840 -12.015 1.00 41.34 219 LEU A C 1
ATOM 1683 O O . LEU A 1 219 ? 2.235 -10.872 -12.610 1.00 41.34 219 LEU A O 1
ATOM 1687 N N . SER A 1 220 ? 0.762 -9.656 -11.393 1.00 39.62 220 SER A N 1
ATOM 1688 C CA . SER A 1 220 ? -0.315 -10.640 -11.356 1.00 39.62 220 SER A CA 1
ATOM 1689 C C . SER A 1 220 ? -0.470 -11.237 -12.755 1.00 39.62 220 SER A C 1
ATOM 1691 O O . SER A 1 220 ? -0.690 -10.499 -13.715 1.00 39.62 220 SER A O 1
ATOM 1693 N N . GLU A 1 221 ? -0.301 -12.553 -12.876 1.00 43.12 221 GLU A N 1
ATOM 1694 C CA . GLU A 1 221 ? -0.331 -13.322 -14.134 1.00 43.12 221 GLU A CA 1
ATOM 1695 C C . GLU A 1 221 ? -1.600 -13.016 -14.973 1.00 43.12 221 GLU A C 1
ATOM 1697 O O . GLU A 1 221 ? -1.624 -13.148 -16.194 1.00 43.12 221 GLU A O 1
ATOM 1702 N N . GLU A 1 222 ? -2.636 -12.489 -14.318 1.00 43.31 222 GLU A N 1
ATOM 1703 C CA . GLU A 1 222 ? -3.905 -12.028 -14.884 1.00 43.31 222 GLU A CA 1
ATOM 1704 C C . GLU A 1 222 ? -3.840 -10.716 -15.697 1.00 43.31 222 GLU A C 1
ATOM 1706 O O . GLU A 1 222 ? -4.710 -10.499 -16.532 1.00 43.31 222 GLU A O 1
ATOM 1711 N N . VAL A 1 223 ? -2.840 -9.841 -15.519 1.00 44.47 223 VAL A N 1
ATOM 1712 C CA . VAL A 1 223 ? -2.749 -8.564 -16.278 1.00 44.47 223 VAL A CA 1
ATOM 1713 C C . VAL A 1 223 ? -2.065 -8.753 -17.641 1.00 44.47 223 VAL A C 1
ATOM 1715 O O . VAL A 1 223 ? -2.229 -7.944 -18.550 1.00 44.47 223 VAL A O 1
ATOM 1718 N N . LEU A 1 224 ? -1.309 -9.842 -17.811 1.00 41.84 224 LEU A N 1
ATOM 1719 C CA . LEU A 1 224 ? -0.537 -10.138 -19.026 1.00 41.84 224 LEU A CA 1
ATOM 1720 C C . LEU A 1 224 ? -1.165 -11.236 -19.903 1.00 41.84 224 LEU A C 1
ATOM 1722 O O . LEU A 1 224 ? -0.638 -11.517 -20.975 1.00 41.84 224 LEU A O 1
ATOM 1726 N N . THR A 1 225 ? -2.266 -11.864 -19.481 1.00 39.28 225 THR A N 1
ATOM 1727 C CA . THR A 1 225 ? -2.895 -12.986 -20.209 1.00 39.28 225 THR A CA 1
ATOM 1728 C C . THR A 1 225 ? -3.799 -12.555 -21.365 1.00 39.28 225 THR A C 1
ATOM 1730 O O . THR A 1 225 ? -3.947 -13.318 -22.312 1.00 39.28 225 THR A O 1
ATOM 1733 N N . ASP A 1 226 ? -4.318 -11.323 -21.356 1.00 43.62 226 ASP A N 1
ATOM 1734 C CA . ASP A 1 226 ? -5.063 -10.736 -22.488 1.00 43.62 226 ASP A CA 1
ATOM 1735 C C . ASP A 1 226 ? -4.133 -9.964 -23.452 1.00 43.62 226 ASP A C 1
ATOM 1737 O O . ASP A 1 226 ? -4.572 -9.160 -24.280 1.00 43.62 226 ASP A O 1
ATOM 1741 N N . LEU A 1 227 ? -2.821 -10.215 -23.378 1.00 44.84 227 LEU A N 1
ATOM 1742 C CA . LEU A 1 227 ? -1.932 -9.921 -24.485 1.00 44.84 227 LEU A CA 1
ATOM 1743 C C . LEU A 1 227 ? -2.344 -10.816 -25.662 1.00 44.84 227 LEU A C 1
ATOM 1745 O O . LEU A 1 227 ? -1.933 -11.964 -25.773 1.00 44.84 227 LEU A O 1
ATOM 1749 N N . ASN A 1 228 ? -3.032 -10.224 -26.632 1.00 44.75 228 ASN A N 1
ATOM 1750 C CA . ASN A 1 228 ? -2.906 -10.653 -28.024 1.00 44.75 228 ASN A CA 1
ATOM 1751 C C . ASN A 1 228 ? -1.486 -10.349 -28.573 1.00 44.75 228 ASN A C 1
ATOM 1753 O O . ASN A 1 228 ? -1.264 -10.389 -29.777 1.00 44.75 228 ASN A O 1
ATOM 1757 N N . VAL A 1 229 ? -0.518 -10.018 -27.700 1.00 48.75 229 VAL A N 1
ATOM 1758 C CA . VAL A 1 229 ? 0.908 -10.209 -27.964 1.00 48.75 229 VAL A CA 1
ATOM 1759 C C . VAL A 1 229 ? 1.139 -11.703 -27.854 1.00 48.75 229 VAL A C 1
ATOM 1761 O O . VAL A 1 229 ? 1.355 -12.243 -26.769 1.00 48.75 229 VAL A O 1
ATOM 1764 N N . THR A 1 230 ? 1.024 -12.351 -29.006 1.00 47.28 230 THR A N 1
ATOM 1765 C CA . THR A 1 230 ? 1.113 -13.794 -29.238 1.00 47.28 230 THR A CA 1
ATOM 1766 C C . THR A 1 230 ? 2.309 -14.453 -28.535 1.00 47.28 230 THR A C 1
ATOM 1768 O O . THR A 1 230 ? 2.261 -15.649 -28.266 1.00 47.28 230 THR A O 1
ATOM 1771 N N . ASP A 1 231 ? 3.326 -13.679 -28.138 1.00 57.59 231 ASP A N 1
ATOM 1772 C CA . ASP A 1 231 ? 4.576 -14.177 -27.580 1.00 57.59 231 ASP A CA 1
ATOM 1773 C C . ASP A 1 231 ? 5.099 -13.348 -26.380 1.00 57.59 231 ASP A C 1
ATOM 1775 O O . ASP A 1 231 ? 6.263 -12.975 -26.308 1.00 57.59 231 ASP A O 1
ATOM 1779 N N . ALA A 1 232 ? 4.287 -13.078 -25.350 1.00 57.16 232 ALA A N 1
ATOM 1780 C CA . ALA A 1 232 ? 4.746 -12.366 -24.133 1.00 57.16 232 ALA A CA 1
ATOM 1781 C C . ALA A 1 232 ? 5.996 -12.983 -23.439 1.00 57.16 232 ALA A C 1
ATOM 1783 O O . ALA A 1 232 ? 6.694 -12.316 -22.664 1.00 57.16 232 ALA A O 1
ATOM 1784 N N . ASN A 1 233 ? 6.271 -14.265 -23.709 1.00 64.94 233 ASN A N 1
ATOM 1785 C CA . ASN A 1 233 ? 7.433 -15.019 -23.233 1.00 64.94 233 ASN A CA 1
ATOM 1786 C C . ASN A 1 233 ? 8.561 -15.166 -24.270 1.00 64.94 233 ASN A C 1
ATOM 1788 O O . ASN A 1 233 ? 9.546 -15.841 -23.961 1.00 64.94 233 ASN A O 1
ATOM 1792 N N . GLU A 1 234 ? 8.450 -14.560 -25.456 1.00 74.81 234 GLU A N 1
ATOM 1793 C CA . GLU A 1 234 ? 9.538 -14.549 -26.434 1.00 74.81 234 GLU A CA 1
ATOM 1794 C C . GLU A 1 234 ? 10.776 -13.901 -25.827 1.00 74.81 234 GLU A C 1
ATOM 1796 O O . GLU A 1 234 ? 10.703 -12.851 -25.176 1.00 74.81 234 GLU A O 1
ATOM 1801 N N . ILE A 1 235 ? 11.918 -14.550 -26.031 1.00 77.94 235 ILE A N 1
ATOM 1802 C CA . ILE A 1 235 ? 13.220 -14.025 -25.643 1.00 77.94 235 ILE A CA 1
A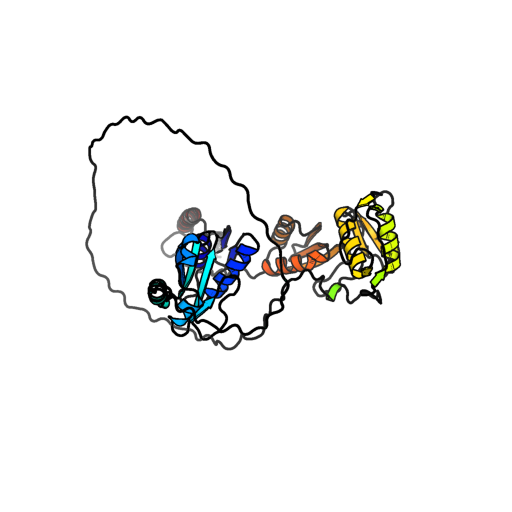TOM 1803 C C . ILE A 1 235 ? 13.781 -13.314 -26.867 1.00 77.94 235 ILE A C 1
ATOM 1805 O O . ILE A 1 235 ? 14.074 -13.954 -27.875 1.00 77.94 235 ILE A O 1
ATOM 1809 N N . LEU A 1 236 ? 13.948 -12.001 -26.762 1.00 75.81 236 LEU A N 1
ATOM 1810 C CA . LEU A 1 236 ? 14.588 -11.193 -27.785 1.00 75.81 236 LEU A CA 1
ATOM 1811 C C . LEU A 1 236 ? 16.081 -11.085 -27.473 1.00 75.81 236 LEU A C 1
ATOM 1813 O O . LEU A 1 236 ? 16.466 -10.689 -26.369 1.00 75.81 236 LEU A O 1
ATOM 1817 N N . ASP A 1 237 ? 16.923 -11.414 -28.452 1.00 74.50 237 ASP A N 1
ATOM 1818 C CA . ASP A 1 237 ? 18.364 -11.156 -28.383 1.00 74.50 237 ASP A CA 1
ATOM 1819 C C . ASP A 1 237 ? 18.612 -9.669 -28.688 1.00 74.50 237 ASP A C 1
ATOM 1821 O O . ASP A 1 237 ? 18.794 -9.252 -29.834 1.00 74.50 237 ASP A O 1
ATOM 1825 N N . LEU A 1 238 ? 18.484 -8.844 -27.650 1.00 74.62 238 LEU A N 1
ATOM 1826 C CA . LEU A 1 238 ? 18.551 -7.388 -27.704 1.00 74.62 238 LEU A CA 1
ATOM 1827 C C . LEU A 1 238 ? 19.649 -6.897 -26.765 1.00 74.62 238 LEU A C 1
ATOM 1829 O O . LEU A 1 238 ? 19.532 -6.936 -25.538 1.00 74.62 238 LEU A O 1
ATOM 1833 N N . SER A 1 239 ? 20.711 -6.360 -27.358 1.00 70.62 239 SER A N 1
ATOM 1834 C CA . SER A 1 239 ? 21.735 -5.615 -26.632 1.00 70.62 239 SER A CA 1
ATOM 1835 C C . SER A 1 239 ? 21.320 -4.149 -26.527 1.00 70.62 239 SER A C 1
ATOM 1837 O O . SER A 1 239 ? 21.650 -3.340 -27.395 1.00 70.62 239 SER A O 1
ATOM 1839 N N . LEU A 1 240 ? 20.603 -3.800 -25.458 1.00 78.44 240 LEU A N 1
ATOM 1840 C CA . LEU A 1 240 ? 20.304 -2.403 -25.139 1.00 78.44 240 LEU A CA 1
ATOM 1841 C C . LEU A 1 240 ? 21.595 -1.680 -24.697 1.00 78.44 240 LEU A C 1
ATOM 1843 O O . LEU A 1 240 ? 22.339 -2.226 -23.879 1.00 78.44 240 LEU A O 1
ATOM 1847 N N . PRO A 1 241 ? 21.892 -0.480 -25.225 1.00 79.56 241 PRO A N 1
ATOM 1848 C CA . PRO A 1 241 ? 23.055 0.297 -24.809 1.00 79.56 241 PRO A CA 1
ATOM 1849 C C . PRO A 1 241 ? 22.861 0.888 -23.404 1.00 79.56 241 PRO A C 1
ATOM 1851 O O . PRO A 1 241 ? 21.737 1.141 -22.971 1.00 79.56 241 PRO A O 1
ATOM 1854 N N . ASP A 1 242 ? 23.971 1.191 -22.722 1.00 79.88 242 ASP A N 1
ATOM 1855 C CA . ASP A 1 242 ? 23.973 1.781 -21.371 1.00 79.88 242 ASP A CA 1
ATOM 1856 C C . ASP A 1 242 ? 23.253 3.139 -21.302 1.00 79.88 242 ASP A C 1
ATOM 1858 O O . ASP A 1 242 ? 22.793 3.559 -20.241 1.00 79.88 242 ASP A O 1
ATOM 1862 N N . THR A 1 243 ? 23.177 3.846 -22.429 1.00 82.25 243 THR A N 1
ATOM 1863 C CA . THR A 1 243 ? 22.471 5.119 -22.586 1.00 82.25 243 THR A CA 1
ATOM 1864 C C . THR A 1 243 ? 21.680 5.107 -23.888 1.00 82.25 243 THR A C 1
ATOM 1866 O O . THR A 1 243 ? 22.259 4.829 -24.937 1.00 82.25 243 THR A O 1
ATOM 1869 N N . MET A 1 244 ? 20.392 5.446 -23.833 1.00 87.12 244 MET A N 1
ATOM 1870 C CA . MET A 1 244 ? 19.481 5.493 -24.988 1.00 87.12 244 MET A CA 1
ATOM 1871 C C . MET A 1 244 ? 18.510 6.672 -24.852 1.00 87.12 244 MET A C 1
ATOM 1873 O O . MET A 1 244 ? 18.242 7.119 -23.733 1.00 87.12 244 MET A O 1
ATOM 1877 N N . ARG A 1 245 ? 17.973 7.190 -25.962 1.00 89.19 245 ARG A N 1
ATOM 1878 C CA . ARG A 1 245 ? 16.913 8.213 -25.913 1.00 89.19 245 ARG A CA 1
ATOM 1879 C C . ARG A 1 245 ? 15.550 7.592 -25.610 1.00 89.19 245 ARG A C 1
ATOM 1881 O O . ARG A 1 245 ? 15.283 6.444 -25.954 1.00 89.19 245 ARG A O 1
ATOM 1888 N N . LEU A 1 246 ? 14.658 8.360 -24.983 1.00 88.31 246 LEU A N 1
ATOM 1889 C CA . LEU A 1 246 ? 13.305 7.881 -24.674 1.00 88.31 246 LEU A CA 1
ATOM 1890 C C . LEU A 1 246 ? 12.507 7.541 -25.940 1.00 88.31 246 LEU A C 1
ATOM 1892 O O . LEU A 1 246 ? 11.785 6.551 -25.965 1.00 88.31 246 LEU A O 1
ATOM 1896 N N . THR A 1 247 ? 12.665 8.343 -26.988 1.00 88.50 247 THR A N 1
ATOM 1897 C CA . THR A 1 247 ? 12.044 8.129 -28.302 1.00 88.50 247 THR A CA 1
ATOM 1898 C C . THR A 1 247 ? 12.483 6.808 -28.930 1.00 88.50 247 THR A C 1
ATOM 1900 O O . THR A 1 247 ? 11.640 6.037 -29.368 1.00 88.50 247 THR A O 1
ATOM 1903 N N . GLU A 1 248 ? 13.776 6.486 -28.866 1.00 88.31 248 GLU A N 1
ATOM 1904 C CA . GLU A 1 248 ? 14.319 5.206 -29.344 1.00 88.31 248 GLU A CA 1
ATOM 1905 C C . GLU A 1 248 ? 13.741 4.014 -28.564 1.00 88.31 248 GLU A C 1
ATOM 1907 O O . GLU A 1 248 ? 13.409 2.987 -29.153 1.00 88.31 248 GLU A O 1
ATOM 1912 N N . LEU A 1 249 ? 13.566 4.151 -27.244 1.00 87.75 249 LEU A N 1
ATOM 1913 C CA . LEU A 1 249 ? 12.935 3.114 -26.424 1.00 87.75 249 LEU A CA 1
ATOM 1914 C C . LEU A 1 249 ? 11.447 2.936 -26.772 1.00 87.75 249 LEU A C 1
ATOM 1916 O O . LEU A 1 249 ? 10.961 1.805 -26.811 1.00 87.75 249 LEU A O 1
ATOM 1920 N N . LEU A 1 250 ? 10.725 4.030 -27.025 1.00 88.56 250 LEU A N 1
ATOM 1921 C CA . LEU A 1 250 ? 9.319 4.006 -27.443 1.00 88.56 250 LEU A CA 1
ATOM 1922 C C . LEU A 1 250 ? 9.147 3.334 -28.809 1.00 88.56 250 LEU A C 1
ATOM 1924 O O . LEU A 1 250 ? 8.303 2.458 -28.951 1.00 88.56 250 LEU A O 1
ATOM 1928 N N . GLU A 1 251 ? 9.982 3.675 -29.788 1.00 88.25 251 GLU A N 1
ATOM 1929 C CA . GLU A 1 251 ? 9.960 3.045 -31.114 1.00 88.25 251 GLU A CA 1
ATOM 1930 C C . GLU A 1 251 ? 10.253 1.543 -31.029 1.00 88.25 251 GLU A C 1
ATOM 1932 O O . GLU A 1 251 ? 9.522 0.727 -31.594 1.00 88.25 251 GLU A O 1
ATOM 1937 N N . LEU A 1 252 ? 11.283 1.166 -30.265 1.00 87.81 252 LEU A N 1
ATOM 1938 C CA . LEU A 1 252 ? 11.668 -0.228 -30.071 1.00 87.81 252 LEU A CA 1
ATOM 1939 C C . LEU A 1 252 ? 10.538 -1.020 -29.403 1.00 87.81 252 LEU A C 1
ATOM 1941 O O . LEU A 1 252 ? 10.145 -2.083 -29.876 1.00 87.81 252 LEU A O 1
ATOM 1945 N N . THR A 1 253 ? 9.989 -0.498 -28.309 1.00 85.88 253 THR A N 1
ATOM 1946 C CA . THR A 1 253 ? 8.894 -1.157 -27.586 1.00 85.88 253 THR A CA 1
ATOM 1947 C C . THR A 1 253 ? 7.619 -1.231 -28.420 1.00 85.88 253 THR A C 1
ATOM 1949 O O . THR A 1 253 ? 6.998 -2.289 -28.445 1.00 85.88 253 THR A O 1
ATOM 1952 N N . GLY A 1 254 ? 7.261 -0.176 -29.156 1.00 85.12 254 GLY A N 1
ATOM 1953 C CA . GLY A 1 254 ? 6.127 -0.176 -30.082 1.00 85.12 254 GLY A CA 1
ATOM 1954 C C . GLY A 1 254 ? 6.257 -1.249 -31.163 1.00 85.12 254 GLY A C 1
ATOM 1955 O O . GLY A 1 254 ? 5.312 -2.001 -31.394 1.00 85.12 254 GLY A O 1
ATOM 1956 N N . GLN A 1 255 ? 7.452 -1.409 -31.742 1.00 85.88 255 GLN A N 1
ATOM 1957 C CA . GLN A 1 255 ? 7.716 -2.425 -32.762 1.00 85.88 255 GLN A CA 1
ATOM 1958 C C . GLN A 1 255 ? 7.554 -3.859 -32.234 1.00 85.88 255 GLN A C 1
ATOM 1960 O O . GLN A 1 255 ? 6.953 -4.689 -32.913 1.00 85.88 255 GLN A O 1
ATOM 1965 N N . TYR A 1 256 ? 8.078 -4.159 -31.042 1.00 82.75 256 TYR A N 1
ATOM 1966 C CA . TYR A 1 256 ? 8.021 -5.515 -30.476 1.00 82.75 256 TYR A CA 1
ATOM 1967 C C . TYR A 1 256 ? 6.688 -5.846 -29.797 1.00 82.75 256 TYR A C 1
ATOM 1969 O O . TYR A 1 256 ? 6.321 -7.014 -29.715 1.00 82.75 256 TYR A O 1
ATOM 1977 N N . LEU A 1 257 ? 5.959 -4.843 -29.304 1.00 80.06 257 LEU A N 1
ATOM 1978 C CA . LEU A 1 257 ? 4.658 -5.031 -28.653 1.00 80.06 257 LEU A CA 1
ATOM 1979 C C . LEU A 1 257 ? 3.476 -4.870 -29.618 1.00 80.06 257 LEU A C 1
ATOM 1981 O O . LEU A 1 257 ? 2.351 -5.193 -29.247 1.00 80.06 257 LEU A O 1
ATOM 1985 N N . GLY A 1 258 ? 3.718 -4.383 -30.840 1.00 82.06 258 GLY A N 1
ATOM 1986 C CA . GLY A 1 258 ? 2.672 -4.107 -31.824 1.00 82.06 258 GLY A CA 1
ATOM 1987 C C . GLY A 1 258 ? 1.800 -2.904 -31.455 1.00 82.06 258 GLY A C 1
ATOM 1988 O O . GLY A 1 258 ? 0.612 -2.893 -31.770 1.00 82.06 258 GLY A O 1
ATOM 1989 N N . PHE A 1 259 ? 2.369 -1.920 -30.755 1.00 84.75 259 PHE A N 1
ATOM 1990 C CA . PHE A 1 259 ? 1.668 -0.700 -30.363 1.00 84.75 259 PHE A CA 1
ATOM 1991 C C . PHE A 1 259 ? 2.011 0.452 -31.304 1.00 84.75 259 PHE A C 1
ATOM 1993 O O . PHE A 1 259 ? 3.178 0.808 -31.467 1.00 84.75 259 PHE A O 1
ATOM 2000 N N . ASP A 1 260 ? 0.981 1.095 -31.841 1.00 84.19 260 ASP A N 1
ATOM 2001 C CA . ASP A 1 260 ? 1.084 2.388 -32.497 1.00 84.19 260 ASP A CA 1
ATOM 2002 C C . ASP A 1 260 ? 1.117 3.469 -31.413 1.00 84.19 260 ASP A C 1
ATOM 2004 O O . ASP A 1 260 ? 0.143 3.682 -30.692 1.00 84.19 260 ASP A O 1
ATOM 2008 N N . MET A 1 261 ? 2.252 4.148 -31.255 1.00 87.12 261 MET A N 1
ATOM 2009 C CA . MET A 1 261 ? 2.417 5.168 -30.219 1.00 87.12 261 MET A CA 1
ATOM 2010 C C . MET A 1 261 ? 2.283 6.575 -30.797 1.00 87.12 261 MET A C 1
ATOM 2012 O O . MET A 1 261 ? 2.923 6.918 -31.790 1.00 87.12 261 MET A O 1
ATOM 2016 N N . VAL A 1 262 ? 1.488 7.418 -30.140 1.00 88.38 262 VAL A N 1
ATOM 2017 C CA . VAL A 1 262 ? 1.351 8.844 -30.460 1.00 88.38 262 VAL A CA 1
ATOM 2018 C C . VAL A 1 262 ? 1.822 9.667 -29.277 1.00 88.38 262 VAL A C 1
ATOM 2020 O O . VAL A 1 262 ? 1.438 9.424 -28.134 1.00 88.38 262 VAL A O 1
ATOM 2023 N N . TYR A 1 263 ? 2.644 10.670 -29.556 1.00 88.12 263 TYR A N 1
ATOM 2024 C CA . TYR A 1 263 ? 3.135 11.591 -28.548 1.00 88.12 263 TYR A CA 1
ATOM 2025 C C . TYR A 1 263 ? 3.404 12.977 -29.121 1.00 88.12 263 TYR A C 1
ATOM 2027 O O . TYR A 1 263 ? 3.696 13.146 -30.305 1.00 88.12 263 TYR A O 1
ATOM 2035 N N . GLU A 1 264 ? 3.347 13.987 -28.257 1.00 83.94 264 GLU A N 1
ATOM 2036 C CA . GLU A 1 264 ? 3.729 15.350 -28.608 1.00 83.94 264 GLU A CA 1
ATOM 2037 C C . GLU A 1 264 ? 5.230 15.556 -28.378 1.00 83.94 264 GLU A C 1
ATOM 2039 O O . GLU A 1 264 ? 5.704 15.550 -27.241 1.00 83.94 264 GLU A O 1
ATOM 2044 N N . ALA A 1 265 ? 5.982 15.809 -29.452 1.00 80.12 265 ALA A N 1
ATOM 2045 C CA . ALA A 1 265 ? 7.437 15.996 -29.394 1.00 80.12 265 ALA A CA 1
ATOM 2046 C C . ALA A 1 265 ? 7.886 17.120 -28.438 1.00 80.12 265 ALA A C 1
ATOM 2048 O O . ALA A 1 265 ? 8.981 17.065 -27.893 1.00 80.12 265 ALA A O 1
ATOM 2049 N N . ASN A 1 266 ? 7.035 18.124 -28.204 1.00 79.44 266 ASN A N 1
ATOM 2050 C CA . ASN A 1 266 ? 7.347 19.249 -27.318 1.00 79.44 266 ASN A CA 1
ATOM 2051 C C . ASN A 1 266 ? 7.141 18.927 -25.829 1.00 79.44 266 ASN A C 1
ATOM 2053 O O . ASN A 1 266 ? 7.657 19.647 -24.978 1.00 79.44 266 ASN A O 1
ATOM 2057 N N . LYS A 1 267 ? 6.356 17.889 -25.517 1.00 79.44 267 LYS A N 1
ATOM 2058 C CA . LYS A 1 267 ? 6.018 17.492 -24.142 1.00 79.44 267 LYS A CA 1
ATOM 2059 C C . LYS A 1 267 ? 6.832 16.298 -23.657 1.00 79.44 267 LYS A C 1
ATOM 2061 O O . LYS A 1 267 ? 6.904 16.067 -22.453 1.00 79.44 267 LYS A O 1
ATOM 2066 N N . ILE A 1 268 ? 7.453 15.551 -24.570 1.00 79.94 268 ILE A N 1
ATOM 2067 C CA . ILE A 1 268 ? 8.358 14.462 -24.210 1.00 79.94 268 ILE A CA 1
ATOM 2068 C C . ILE A 1 268 ? 9.787 15.003 -24.077 1.00 79.94 268 ILE A C 1
ATOM 2070 O O . ILE A 1 268 ? 10.323 15.545 -25.042 1.00 79.94 268 ILE A O 1
ATOM 2074 N N . PRO A 1 269 ? 10.437 14.839 -22.911 1.00 76.19 269 PRO A N 1
ATOM 2075 C CA . PRO A 1 269 ? 11.840 15.192 -22.761 1.00 76.19 269 PRO A CA 1
ATOM 2076 C C . PRO A 1 269 ? 12.711 14.268 -23.626 1.00 76.19 269 PRO A C 1
ATOM 2078 O O . PRO A 1 269 ? 12.731 13.055 -23.411 1.00 76.19 269 PRO A O 1
ATOM 2081 N N . ASP A 1 270 ? 13.471 14.842 -24.563 1.00 72.56 270 ASP A N 1
ATOM 2082 C CA . ASP A 1 270 ? 14.469 14.135 -25.393 1.00 72.56 270 ASP A CA 1
ATOM 2083 C C . ASP A 1 270 ? 15.776 13.865 -24.620 1.00 72.56 270 ASP A C 1
ATOM 2085 O O . ASP A 1 270 ? 16.893 14.023 -25.111 1.00 72.56 270 ASP A O 1
ATOM 2089 N N . ASP A 1 271 ? 15.639 13.504 -23.347 1.00 76.69 271 ASP A N 1
ATOM 2090 C CA . ASP A 1 271 ? 16.772 13.248 -22.475 1.00 76.69 271 ASP A CA 1
ATOM 2091 C C . ASP A 1 271 ? 17.331 11.844 -22.714 1.00 76.69 271 ASP A C 1
ATOM 2093 O O . ASP A 1 271 ? 16.589 10.863 -22.836 1.00 76.69 271 ASP A O 1
ATOM 2097 N N . ALA A 1 272 ? 18.656 11.727 -22.647 1.00 79.12 272 ALA A N 1
ATOM 2098 C CA . ALA A 1 272 ? 19.310 10.432 -22.545 1.00 79.12 272 ALA A CA 1
ATOM 2099 C C . ALA A 1 272 ? 18.938 9.754 -21.214 1.00 79.12 272 ALA A C 1
ATOM 2101 O O . ALA A 1 272 ? 19.069 10.334 -20.132 1.00 79.12 272 ALA A O 1
ATOM 2102 N N . ILE A 1 273 ? 18.485 8.507 -21.295 1.00 83.25 273 ILE A N 1
ATOM 2103 C CA . ILE A 1 273 ? 18.204 7.644 -20.151 1.00 83.25 273 ILE A CA 1
ATOM 2104 C C . ILE A 1 273 ? 19.365 6.673 -20.010 1.00 83.25 273 ILE A C 1
ATOM 2106 O O . ILE A 1 273 ? 19.711 5.965 -20.954 1.00 83.25 273 ILE A O 1
ATOM 2110 N N . THR A 1 274 ? 19.953 6.621 -18.817 1.00 83.25 274 THR A N 1
ATOM 2111 C CA . THR A 1 274 ? 20.990 5.642 -18.495 1.00 83.25 274 THR A CA 1
ATOM 2112 C C . THR A 1 274 ? 20.346 4.369 -17.958 1.00 83.25 274 THR A C 1
ATOM 2114 O O . THR A 1 274 ? 19.759 4.371 -16.875 1.00 83.25 274 THR A O 1
ATOM 2117 N N . LEU A 1 275 ? 20.487 3.274 -18.695 1.00 78.62 275 LEU A N 1
ATOM 2118 C CA . LEU A 1 275 ? 19.978 1.954 -18.351 1.00 78.62 275 LEU A CA 1
ATOM 2119 C C . LEU A 1 275 ? 21.146 1.078 -17.895 1.00 78.62 275 LEU A C 1
ATOM 2121 O O . LEU A 1 275 ? 21.870 0.504 -18.698 1.00 78.62 275 LEU A O 1
ATOM 2125 N N . LYS A 1 276 ? 21.340 0.960 -16.578 1.00 78.94 276 LYS A N 1
ATOM 2126 C CA . LYS A 1 276 ? 22.295 -0.004 -16.011 1.00 78.94 276 LYS A CA 1
ATOM 2127 C C . LYS A 1 276 ? 21.609 -1.351 -15.831 1.00 78.94 276 LYS A C 1
ATOM 2129 O O . LYS A 1 276 ? 21.104 -1.660 -14.753 1.00 78.94 276 LYS A O 1
ATOM 2134 N N . LEU A 1 277 ? 21.541 -2.113 -16.914 1.00 75.94 277 LEU A N 1
ATOM 2135 C CA . LEU A 1 277 ? 20.935 -3.439 -16.919 1.00 75.94 277 LEU A CA 1
ATOM 2136 C C . LEU A 1 277 ? 21.963 -4.478 -16.455 1.00 75.94 277 LEU A C 1
ATOM 2138 O O . LEU A 1 277 ? 23.122 -4.455 -16.864 1.00 75.94 277 LEU A O 1
ATOM 2142 N N . HIS A 1 278 ? 21.539 -5.388 -15.581 1.00 69.56 278 HIS A N 1
ATOM 2143 C CA . HIS A 1 278 ? 22.370 -6.473 -15.063 1.00 69.56 278 HIS A CA 1
ATOM 2144 C C . HIS A 1 278 ? 21.643 -7.813 -15.216 1.00 69.56 278 HIS A C 1
ATOM 2146 O O . HIS A 1 278 ? 20.417 -7.882 -15.119 1.00 69.56 278 HIS A O 1
ATOM 2152 N N . GLY A 1 279 ? 22.401 -8.895 -15.409 1.00 67.94 279 GLY A N 1
ATOM 2153 C CA . GLY A 1 279 ? 21.853 -10.251 -15.478 1.00 67.94 279 GLY A CA 1
ATOM 2154 C C . GLY A 1 279 ? 21.111 -10.526 -16.787 1.00 67.94 279 GLY A C 1
ATOM 2155 O O . GLY A 1 279 ? 21.625 -10.229 -17.858 1.00 67.94 279 GLY A O 1
ATOM 2156 N N . GLN A 1 280 ? 19.909 -11.108 -16.710 1.00 58.31 280 GLN A N 1
ATOM 2157 C CA . GLN A 1 280 ? 19.154 -11.548 -17.895 1.00 58.31 280 GLN A CA 1
ATOM 2158 C C . GLN A 1 280 ? 18.737 -10.388 -18.810 1.00 58.31 280 GLN A C 1
ATOM 2160 O O . GLN A 1 280 ? 18.624 -10.582 -20.006 1.00 58.31 280 GLN A O 1
ATOM 2165 N N . LEU A 1 281 ? 18.615 -9.164 -18.289 1.00 61.38 281 LEU A N 1
ATOM 2166 C CA . LEU A 1 281 ? 18.293 -7.979 -19.095 1.00 61.38 281 LEU A CA 1
ATOM 2167 C C . LEU A 1 281 ? 19.465 -7.484 -19.965 1.00 61.38 281 LEU A C 1
ATOM 2169 O O . LEU A 1 281 ? 19.305 -6.524 -20.714 1.00 61.38 281 LEU A O 1
ATOM 2173 N N . GLN A 1 282 ? 20.643 -8.108 -19.860 1.00 64.38 282 GLN A N 1
ATOM 2174 C CA . GLN A 1 282 ? 21.823 -7.794 -20.657 1.00 64.38 282 GLN A CA 1
ATOM 2175 C C . GLN A 1 282 ? 21.978 -8.851 -21.762 1.00 64.38 282 GLN A C 1
ATOM 2177 O O . GLN A 1 282 ? 22.534 -9.925 -21.542 1.00 64.38 282 GLN A O 1
ATOM 2182 N N . GLY A 1 283 ? 21.442 -8.554 -22.948 1.00 65.81 283 GLY A N 1
ATOM 2183 C CA . GLY A 1 283 ? 21.522 -9.402 -24.142 1.00 65.81 283 GLY A CA 1
ATOM 2184 C C . GLY A 1 283 ? 20.264 -10.223 -24.435 1.00 65.81 283 GLY A C 1
ATOM 2185 O O . GLY A 1 283 ? 19.918 -10.356 -25.595 1.00 65.81 283 GLY A O 1
ATOM 2186 N N . GLN A 1 284 ? 19.530 -10.724 -23.433 1.00 74.44 284 GLN A N 1
ATOM 2187 C CA . GLN A 1 284 ? 18.325 -11.548 -23.655 1.00 74.44 284 GLN A CA 1
ATOM 2188 C C . GLN A 1 284 ? 17.105 -11.006 -22.906 1.00 74.44 284 GLN A C 1
ATOM 2190 O O . GLN A 1 284 ? 16.785 -11.434 -21.798 1.00 74.44 284 GLN A O 1
ATOM 2195 N N . VAL A 1 285 ? 16.385 -10.070 -23.517 1.00 80.25 285 VAL A N 1
ATOM 2196 C CA . VAL A 1 285 ? 15.241 -9.405 -22.881 1.00 80.25 285 VAL A CA 1
ATOM 2197 C C . VAL A 1 285 ? 13.945 -10.096 -23.295 1.00 80.25 285 VAL A C 1
ATOM 2199 O O . VAL A 1 285 ? 13.687 -10.285 -24.480 1.00 80.25 285 VAL A O 1
ATOM 2202 N N . ARG A 1 286 ? 13.096 -10.467 -22.331 1.00 83.00 286 ARG A N 1
ATOM 2203 C CA . ARG A 1 286 ? 11.752 -10.976 -22.647 1.00 83.00 286 ARG A CA 1
ATOM 2204 C C . ARG A 1 286 ? 10.842 -9.809 -23.016 1.00 83.00 286 ARG A C 1
ATOM 2206 O O . ARG A 1 286 ? 10.958 -8.743 -22.413 1.00 83.00 286 ARG A O 1
ATOM 2213 N N . ILE A 1 287 ? 9.880 -10.012 -23.914 1.00 82.06 287 ILE A N 1
ATOM 2214 C CA . ILE A 1 287 ? 8.932 -8.951 -24.316 1.00 82.06 287 ILE A CA 1
ATOM 2215 C C . ILE A 1 287 ? 8.217 -8.328 -23.100 1.00 82.06 287 ILE A C 1
ATOM 2217 O O . ILE A 1 287 ? 8.119 -7.104 -22.986 1.00 82.06 287 ILE A O 1
ATOM 2221 N N . ARG A 1 288 ? 7.813 -9.149 -22.122 1.00 80.06 288 ARG A N 1
ATOM 2222 C CA . ARG A 1 288 ? 7.262 -8.664 -20.841 1.00 80.06 288 ARG A CA 1
ATOM 2223 C C . ARG A 1 288 ? 8.208 -7.761 -20.045 1.00 80.06 288 ARG A C 1
ATOM 2225 O O . ARG A 1 288 ? 7.759 -6.795 -19.433 1.00 80.06 288 ARG A O 1
ATOM 2232 N N . ASP A 1 289 ? 9.502 -8.065 -20.048 1.00 82.56 289 ASP A N 1
ATOM 2233 C CA . ASP A 1 289 ? 10.504 -7.340 -19.269 1.00 82.56 289 ASP A CA 1
ATOM 2234 C C . ASP A 1 289 ? 10.821 -6.005 -19.950 1.00 82.56 289 ASP A C 1
ATOM 2236 O O . ASP A 1 289 ? 11.002 -4.989 -19.281 1.00 82.56 289 ASP A O 1
ATOM 2240 N N . LEU A 1 290 ? 10.802 -5.989 -21.286 1.00 83.12 290 LEU A N 1
ATOM 2241 C CA . LEU A 1 290 ? 10.906 -4.781 -22.096 1.00 83.12 290 LEU A CA 1
ATOM 2242 C C . LEU A 1 290 ? 9.722 -3.832 -21.849 1.00 83.12 290 LEU A C 1
ATOM 2244 O O . LEU A 1 290 ? 9.915 -2.630 -21.657 1.00 83.12 290 LEU A O 1
ATOM 2248 N N . TYR A 1 291 ? 8.501 -4.367 -21.785 1.00 84.69 291 TYR A N 1
ATOM 2249 C CA . TYR A 1 291 ? 7.317 -3.584 -21.436 1.00 84.69 291 TYR A CA 1
ATOM 2250 C C . TYR A 1 291 ? 7.394 -3.025 -20.007 1.00 84.69 291 TYR A C 1
ATOM 2252 O O . TYR A 1 291 ? 7.164 -1.834 -19.790 1.00 84.69 291 TYR A O 1
ATOM 2260 N N . ALA A 1 292 ? 7.785 -3.850 -19.031 1.00 84.69 292 ALA A N 1
ATOM 2261 C CA . ALA A 1 292 ? 7.973 -3.413 -17.648 1.00 84.69 292 ALA A CA 1
ATOM 2262 C C . ALA A 1 292 ? 9.059 -2.325 -17.522 1.00 84.69 292 ALA A C 1
ATOM 2264 O O . ALA A 1 292 ? 8.920 -1.378 -16.735 1.00 84.69 292 ALA A O 1
ATOM 2265 N N . LEU A 1 293 ? 10.123 -2.422 -18.326 1.00 86.56 293 LEU A N 1
ATOM 2266 C CA . LEU A 1 293 ? 11.169 -1.408 -18.402 1.00 86.56 293 LEU A CA 1
ATOM 2267 C C . LEU A 1 293 ? 10.613 -0.080 -18.922 1.00 86.56 293 LEU A C 1
ATOM 2269 O O . LEU A 1 293 ? 10.812 0.949 -18.274 1.00 86.56 293 LEU A O 1
ATOM 2273 N N . LEU A 1 294 ? 9.864 -0.102 -20.030 1.00 87.19 294 LEU A N 1
ATOM 2274 C CA . LEU A 1 294 ? 9.222 1.093 -20.579 1.00 87.19 294 LEU A CA 1
ATOM 2275 C C . LEU A 1 294 ? 8.319 1.771 -19.544 1.00 87.19 294 LEU A C 1
ATOM 2277 O O . LEU A 1 294 ? 8.442 2.972 -19.307 1.00 87.19 294 LEU A O 1
ATOM 2281 N N . GLN A 1 295 ? 7.447 1.004 -18.885 1.00 85.94 295 GLN A N 1
ATOM 2282 C CA . GLN A 1 295 ? 6.561 1.529 -1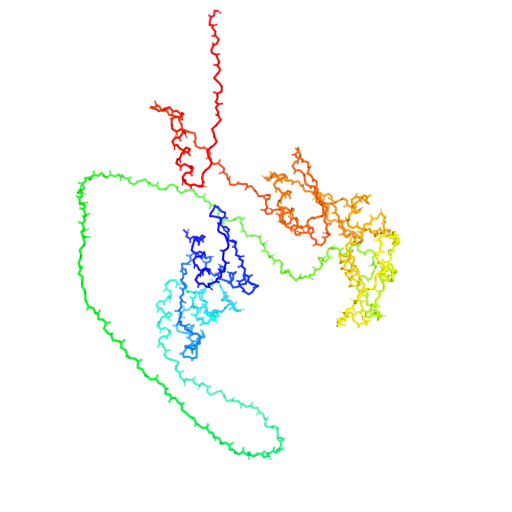7.843 1.00 85.94 295 GLN A CA 1
ATOM 2283 C C . GLN A 1 295 ? 7.342 2.216 -16.713 1.00 85.94 295 GLN A C 1
ATOM 2285 O O . GLN A 1 295 ? 6.944 3.274 -16.220 1.00 85.94 295 GLN A O 1
ATOM 2290 N N . THR A 1 296 ? 8.469 1.628 -16.307 1.00 86.50 296 THR A N 1
ATOM 2291 C CA . THR A 1 296 ? 9.326 2.175 -15.248 1.00 86.50 296 THR A CA 1
ATOM 2292 C C . THR A 1 296 ? 9.974 3.488 -15.676 1.00 86.50 296 THR A C 1
ATOM 2294 O O . THR A 1 296 ? 9.982 4.454 -14.909 1.00 86.50 296 THR A O 1
ATOM 2297 N N . VAL A 1 297 ? 10.484 3.543 -16.907 1.00 87.69 297 VAL A N 1
ATOM 2298 C CA . VAL A 1 297 ? 11.119 4.736 -17.476 1.00 87.69 297 VAL A CA 1
ATOM 2299 C C . VAL A 1 297 ? 10.112 5.876 -17.631 1.00 87.69 297 VAL A C 1
ATOM 2301 O O . VAL A 1 297 ? 10.390 6.992 -17.190 1.00 87.69 297 VAL A O 1
ATOM 2304 N N . LEU A 1 298 ? 8.931 5.603 -18.192 1.00 87.75 298 LEU A N 1
ATOM 2305 C CA . LEU A 1 298 ? 7.882 6.610 -18.360 1.00 87.75 298 LEU A CA 1
ATOM 2306 C C . LEU A 1 298 ? 7.452 7.190 -17.011 1.00 87.75 298 LEU A C 1
ATOM 2308 O O . LEU A 1 298 ? 7.439 8.407 -16.842 1.00 87.75 298 LEU A O 1
ATOM 2312 N N . LYS A 1 299 ? 7.244 6.334 -16.005 1.00 84.75 299 LYS A N 1
ATOM 2313 C CA . LYS A 1 299 ? 6.937 6.766 -14.636 1.00 84.75 299 LYS A CA 1
ATOM 2314 C C . LYS A 1 299 ? 8.027 7.661 -14.046 1.00 84.75 299 LYS A C 1
ATOM 2316 O O . LYS A 1 299 ? 7.711 8.656 -13.397 1.00 84.75 299 LYS A O 1
ATOM 2321 N N . PHE A 1 300 ? 9.300 7.319 -14.249 1.00 83.88 300 PHE A N 1
ATOM 2322 C CA . PHE A 1 300 ? 10.419 8.128 -13.759 1.00 83.88 300 PHE A CA 1
ATOM 2323 C C . PHE A 1 300 ? 10.456 9.516 -14.412 1.00 83.88 300 PHE A C 1
ATOM 2325 O O . PHE A 1 300 ? 10.807 10.495 -13.759 1.00 83.88 300 PHE A O 1
ATOM 2332 N N . LYS A 1 301 ? 10.049 9.606 -15.681 1.00 85.69 301 LYS A N 1
ATOM 2333 C CA . LYS A 1 301 ? 9.945 10.859 -16.437 1.00 85.69 301 LYS A CA 1
ATOM 2334 C C . LYS A 1 301 ? 8.621 11.608 -16.230 1.00 85.69 301 LYS A C 1
ATOM 2336 O O . LYS A 1 301 ? 8.448 12.664 -16.824 1.00 85.69 301 LYS A O 1
ATOM 2341 N N . GLY A 1 302 ? 7.711 11.104 -15.390 1.00 86.62 302 GLY A N 1
ATOM 2342 C CA . GLY A 1 302 ? 6.402 11.731 -15.163 1.00 86.62 302 GLY A CA 1
ATOM 2343 C C . GLY A 1 302 ? 5.448 11.612 -16.356 1.00 86.62 302 GLY A C 1
ATOM 2344 O O . GLY A 1 302 ? 4.549 12.433 -16.509 1.00 86.62 302 GLY A O 1
ATOM 2345 N N . LEU A 1 303 ? 5.652 10.602 -17.200 1.00 88.94 303 LEU A N 1
ATOM 2346 C CA . LEU A 1 303 ? 4.829 10.299 -18.363 1.00 88.94 303 LEU A CA 1
ATOM 2347 C C . LEU A 1 303 ? 3.957 9.067 -18.097 1.00 88.94 303 LEU A C 1
ATOM 2349 O O . LEU A 1 303 ? 4.316 8.179 -17.318 1.00 88.94 303 LEU A O 1
ATOM 2353 N N . ALA A 1 304 ? 2.828 8.994 -18.790 1.00 86.81 304 ALA A N 1
ATOM 2354 C CA . ALA A 1 304 ? 1.889 7.890 -18.725 1.00 86.81 304 ALA A CA 1
ATOM 2355 C C . ALA A 1 304 ? 1.463 7.430 -20.123 1.00 86.81 304 ALA A C 1
ATOM 2357 O O . ALA A 1 304 ? 1.383 8.229 -21.053 1.00 86.81 304 ALA A O 1
ATOM 2358 N N . MET A 1 305 ? 1.179 6.131 -20.245 1.00 87.38 305 MET A N 1
ATOM 2359 C CA . MET A 1 305 ? 0.525 5.545 -21.416 1.00 87.38 305 MET A CA 1
ATOM 2360 C C . MET A 1 305 ? -0.976 5.455 -21.161 1.00 87.38 305 MET A C 1
ATOM 2362 O O . MET A 1 305 ? -1.393 4.921 -20.127 1.00 87.38 305 MET A O 1
ATOM 2366 N N . VAL A 1 306 ? -1.755 5.967 -22.108 1.00 86.69 306 VAL A N 1
ATOM 2367 C CA . VAL A 1 306 ? -3.216 5.896 -22.125 1.00 86.69 306 VAL A CA 1
ATOM 2368 C C . VAL A 1 306 ? -3.637 5.251 -23.438 1.00 86.69 306 VAL A C 1
ATOM 2370 O O . VAL A 1 306 ? -3.268 5.731 -24.514 1.00 86.69 306 VAL A O 1
ATOM 2373 N N . ARG A 1 307 ? -4.389 4.153 -23.370 1.00 84.81 307 ARG A N 1
ATOM 2374 C CA . ARG A 1 307 ? -4.900 3.483 -24.565 1.00 84.81 307 ARG A CA 1
ATOM 2375 C C . ARG A 1 307 ? -6.053 4.295 -25.155 1.00 84.81 307 ARG A C 1
ATOM 2377 O O . ARG A 1 307 ? -6.939 4.742 -24.433 1.00 84.81 307 ARG A O 1
ATOM 2384 N N . LYS A 1 308 ? -6.025 4.509 -26.471 1.00 80.88 308 LYS A N 1
ATOM 2385 C CA . LYS A 1 308 ? -7.095 5.192 -27.214 1.00 80.88 308 LYS A CA 1
ATOM 2386 C C . LYS A 1 308 ? -7.943 4.211 -28.009 1.00 80.88 308 LYS A C 1
ATOM 2388 O O . LYS A 1 308 ? -9.161 4.258 -27.913 1.00 80.88 308 LYS A O 1
ATOM 2393 N N . ASP A 1 309 ? -7.278 3.311 -28.726 1.00 77.06 309 ASP A N 1
ATOM 2394 C CA . ASP A 1 309 ? -7.886 2.238 -29.516 1.00 77.06 309 ASP A CA 1
ATOM 2395 C C . ASP A 1 309 ? -7.117 0.927 -29.283 1.00 77.06 309 ASP A C 1
ATOM 2397 O O . ASP A 1 309 ? -6.176 0.877 -28.490 1.00 77.06 309 ASP A O 1
ATOM 2401 N N . ASP A 1 310 ? -7.482 -0.153 -29.980 1.00 71.56 310 ASP A N 1
ATOM 2402 C CA . ASP A 1 310 ? -6.925 -1.486 -29.718 1.00 71.56 310 ASP A CA 1
ATOM 2403 C C . ASP A 1 310 ? -5.400 -1.604 -29.869 1.00 71.56 310 ASP A C 1
ATOM 2405 O O . ASP A 1 310 ? -4.782 -2.426 -29.193 1.00 71.56 310 ASP A O 1
ATOM 2409 N N . HIS A 1 311 ? -4.800 -0.777 -30.726 1.00 77.50 311 HIS A N 1
ATOM 2410 C CA . HIS A 1 311 ? -3.353 -0.755 -30.963 1.00 77.50 311 HIS A CA 1
ATOM 2411 C C . HIS A 1 311 ? -2.746 0.634 -30.732 1.00 77.50 311 HIS A C 1
ATOM 2413 O O . HIS A 1 311 ? -1.527 0.760 -30.701 1.00 77.50 311 HIS A O 1
ATOM 2419 N N . LEU A 1 312 ? -3.574 1.669 -30.537 1.00 83.81 312 LEU A N 1
ATOM 2420 C CA . LEU A 1 312 ? -3.129 3.056 -30.433 1.00 83.81 312 LEU A CA 1
ATOM 2421 C C . LEU A 1 312 ? -2.952 3.469 -28.970 1.00 83.81 312 LEU A C 1
ATOM 2423 O O . LEU A 1 312 ? -3.919 3.518 -28.204 1.00 83.81 312 LEU A O 1
ATOM 2427 N N . ILE A 1 313 ? -1.726 3.830 -28.603 1.00 87.62 313 ILE A N 1
ATOM 2428 C CA . ILE A 1 313 ? -1.351 4.291 -27.266 1.00 87.62 313 ILE A CA 1
ATOM 2429 C C . ILE A 1 313 ? -0.879 5.741 -27.342 1.00 87.62 313 ILE A C 1
ATOM 2431 O O . ILE A 1 313 ? 0.064 6.071 -28.058 1.00 87.62 313 ILE A O 1
ATOM 2435 N N . ALA A 1 314 ? -1.501 6.615 -26.557 1.00 87.94 314 ALA A N 1
ATOM 2436 C CA . ALA A 1 314 ? -1.033 7.977 -26.362 1.00 87.94 314 ALA A CA 1
ATOM 2437 C C . ALA A 1 314 ? -0.052 8.031 -25.182 1.00 87.94 314 ALA A C 1
ATOM 2439 O O . ALA A 1 314 ? -0.371 7.572 -24.083 1.00 87.94 314 ALA A O 1
ATOM 2440 N N . VAL A 1 315 ? 1.131 8.611 -25.392 1.00 88.44 315 VAL A N 1
ATOM 2441 C CA . VAL A 1 315 ? 2.087 8.909 -24.316 1.00 88.44 315 VAL A CA 1
ATOM 2442 C C . VAL A 1 315 ? 1.966 10.381 -23.952 1.00 88.44 315 VAL A C 1
ATOM 2444 O O . VAL A 1 315 ? 2.245 11.259 -24.771 1.00 88.44 315 VAL A O 1
ATOM 2447 N N . VAL A 1 316 ? 1.551 10.650 -22.717 1.00 88.88 316 VAL A N 1
ATOM 2448 C CA . VAL A 1 316 ? 1.226 11.999 -22.234 1.00 88.88 316 VAL A CA 1
ATOM 2449 C C . VAL A 1 316 ? 1.868 12.293 -20.884 1.00 88.88 316 VAL A C 1
ATOM 2451 O O . VAL A 1 316 ? 2.252 11.381 -20.153 1.00 88.88 316 VAL A O 1
ATOM 2454 N N . SER A 1 317 ? 1.999 13.579 -20.549 1.00 88.75 317 SER A N 1
ATOM 2455 C CA . SER A 1 317 ? 2.388 14.008 -19.201 1.00 88.75 317 SER A CA 1
ATOM 2456 C C . SER A 1 317 ? 1.322 13.602 -18.193 1.00 88.75 317 SER A C 1
ATOM 2458 O O . SER A 1 317 ? 0.135 13.652 -18.503 1.00 88.75 317 SER A O 1
ATOM 2460 N N . ILE A 1 318 ? 1.731 13.258 -16.971 1.00 84.50 318 ILE A N 1
ATOM 2461 C CA . ILE A 1 318 ? 0.804 12.883 -15.898 1.00 84.50 318 ILE A CA 1
ATOM 2462 C C . ILE A 1 318 ? -0.219 13.977 -15.565 1.00 84.50 318 ILE A C 1
ATOM 2464 O O . ILE A 1 318 ? -1.314 13.675 -15.101 1.00 84.50 318 ILE A O 1
ATOM 2468 N N . GLU A 1 319 ? 0.145 15.235 -15.814 1.00 85.62 319 GLU A N 1
ATOM 2469 C CA . GLU A 1 319 ? -0.707 16.409 -15.607 1.00 85.62 319 GLU A CA 1
ATOM 2470 C C . GLU A 1 319 ? -1.840 16.472 -16.641 1.00 85.62 319 GLU A C 1
ATOM 2472 O O . GLU A 1 319 ? -2.954 16.863 -16.304 1.00 85.62 319 GLU A O 1
ATOM 2477 N N . ASP A 1 320 ? -1.576 15.990 -17.858 1.00 84.75 320 ASP A N 1
ATOM 2478 C CA . ASP A 1 320 ? -2.503 16.009 -18.995 1.00 84.75 320 ASP A CA 1
ATOM 2479 C C . ASP A 1 320 ? -3.315 14.702 -19.112 1.00 84.75 320 ASP A C 1
ATOM 2481 O O . ASP A 1 320 ? -4.179 14.575 -19.979 1.00 84.75 320 ASP A O 1
ATOM 2485 N N . VAL A 1 321 ? -3.054 13.697 -18.262 1.00 83.69 321 VAL A N 1
ATOM 2486 C CA . VAL A 1 321 ? -3.707 12.376 -18.357 1.00 83.69 321 VAL A CA 1
ATOM 2487 C C . VAL A 1 321 ? -5.227 12.492 -18.298 1.00 83.69 321 VAL A C 1
ATOM 2489 O O . VAL A 1 321 ? -5.922 11.799 -19.040 1.00 83.69 321 VAL A O 1
ATOM 2492 N N . MET A 1 322 ? -5.753 13.384 -17.458 1.00 83.00 322 MET A N 1
ATOM 2493 C CA . MET A 1 322 ? -7.200 13.564 -17.308 1.00 83.00 322 MET A CA 1
ATOM 2494 C C . MET A 1 322 ? -7.864 14.136 -18.568 1.00 83.00 322 MET A C 1
ATOM 2496 O O . MET A 1 322 ? -9.021 13.818 -18.827 1.00 83.00 322 MET A O 1
ATOM 2500 N N . ASP A 1 323 ? -7.133 14.900 -19.385 1.00 84.56 323 ASP A N 1
ATOM 2501 C CA . ASP A 1 323 ? -7.633 15.432 -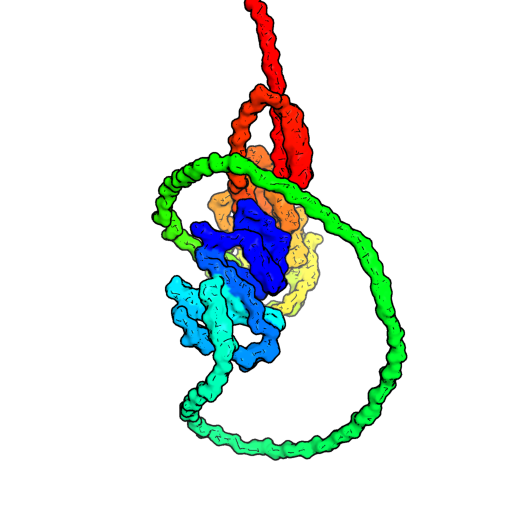20.660 1.00 84.56 323 ASP A CA 1
ATOM 2502 C C . ASP A 1 323 ? -7.664 14.360 -21.759 1.00 84.56 323 ASP A C 1
ATOM 2504 O O . ASP A 1 323 ? -8.314 14.516 -22.795 1.00 84.56 323 ASP A O 1
ATOM 2508 N N . THR A 1 324 ? -6.970 13.243 -21.531 1.00 77.00 324 THR A N 1
ATOM 2509 C CA . THR A 1 324 ? -6.905 12.114 -22.460 1.00 77.00 324 THR A CA 1
ATOM 2510 C C . THR A 1 324 ? -7.892 10.993 -22.165 1.00 77.00 324 THR A C 1
ATOM 2512 O O . THR A 1 324 ? -7.804 9.968 -22.831 1.00 77.00 324 THR A O 1
ATOM 2515 N N . ASP A 1 325 ? -8.860 11.205 -21.272 1.00 78.31 325 ASP A N 1
ATOM 2516 C CA . ASP A 1 325 ? -9.949 10.260 -20.977 1.00 78.31 325 ASP A CA 1
ATOM 2517 C C . ASP A 1 325 ? -9.433 8.829 -20.697 1.00 78.31 325 ASP A C 1
ATOM 2519 O O . ASP A 1 325 ? -9.523 7.948 -21.557 1.00 78.31 325 ASP A O 1
ATOM 2523 N N . PRO A 1 326 ? -8.785 8.607 -19.536 1.00 82.75 326 PRO A N 1
ATOM 2524 C CA . PRO A 1 326 ? -8.220 7.307 -19.191 1.00 82.75 326 PRO A CA 1
ATOM 2525 C C . PRO A 1 326 ? -9.307 6.229 -19.100 1.00 82.75 326 PRO A C 1
ATOM 2527 O O . PRO A 1 326 ? -10.449 6.507 -18.733 1.00 82.75 326 PRO A O 1
ATOM 2530 N N . ALA A 1 327 ? -8.933 4.975 -19.372 1.00 83.50 327 ALA A N 1
ATOM 2531 C CA . ALA A 1 327 ? -9.872 3.858 -19.379 1.00 83.50 327 ALA A CA 1
ATOM 2532 C C . ALA A 1 327 ? -10.655 3.755 -18.055 1.00 83.50 327 ALA A C 1
ATOM 2534 O O . ALA A 1 327 ? -10.068 3.653 -16.969 1.00 83.50 327 ALA A O 1
ATOM 2535 N N . LEU A 1 328 ? -11.989 3.767 -18.158 1.00 83.31 328 LEU A N 1
ATOM 2536 C CA . LEU A 1 328 ? -12.897 3.635 -17.022 1.00 83.31 328 LEU A CA 1
ATOM 2537 C C . LEU A 1 328 ? -13.233 2.164 -16.766 1.00 83.31 328 LEU A C 1
ATOM 2539 O O . LEU A 1 328 ? -13.882 1.495 -17.570 1.00 83.31 328 LEU A O 1
ATOM 2543 N N . ILE A 1 329 ? -12.845 1.687 -15.592 1.00 82.12 329 ILE A N 1
ATOM 2544 C CA . ILE A 1 329 ? -13.084 0.333 -15.114 1.00 82.12 329 ILE A CA 1
ATOM 2545 C C . ILE A 1 329 ? -14.265 0.360 -14.146 1.00 82.12 329 ILE A C 1
ATOM 2547 O O . ILE A 1 329 ? -14.227 0.993 -13.085 1.00 82.12 329 ILE A O 1
ATOM 2551 N N . GLY A 1 330 ? -15.328 -0.348 -14.521 1.00 76.88 330 GLY A N 1
ATOM 2552 C CA . GLY A 1 330 ? -16.507 -0.522 -13.685 1.00 76.88 330 GLY A CA 1
ATOM 2553 C C . GLY A 1 330 ? -16.238 -1.398 -12.452 1.00 76.88 330 GLY A C 1
ATOM 2554 O O . GLY A 1 330 ? -15.257 -2.141 -12.405 1.00 76.88 330 GLY A O 1
ATOM 2555 N N . PRO A 1 331 ? -17.146 -1.381 -11.463 1.00 66.81 331 PRO A N 1
ATOM 2556 C CA . PRO A 1 331 ? -16.957 -2.069 -10.183 1.00 66.81 331 PRO A CA 1
ATOM 2557 C C . PRO A 1 331 ? -16.886 -3.601 -10.319 1.00 66.81 331 PRO A C 1
ATOM 2559 O O . PRO A 1 331 ? -16.290 -4.264 -9.478 1.00 66.81 331 PRO A O 1
ATOM 2562 N N . SER A 1 332 ? -17.458 -4.172 -11.386 1.00 61.97 332 SER A N 1
ATOM 2563 C CA . SER A 1 332 ? -17.495 -5.625 -11.634 1.00 61.97 332 SER A CA 1
ATOM 2564 C C . SER A 1 332 ? -16.552 -6.096 -12.747 1.00 61.97 332 SER A C 1
ATOM 2566 O O . SER A 1 332 ? -16.476 -7.292 -13.019 1.00 61.97 332 SER A O 1
ATOM 2568 N N . SER A 1 333 ? -15.852 -5.183 -13.425 1.00 65.31 333 SER A N 1
ATOM 2569 C CA . SER A 1 333 ? -14.945 -5.516 -14.526 1.00 65.31 333 SER A CA 1
ATOM 2570 C C . SER A 1 333 ? -13.501 -5.491 -14.038 1.00 65.31 333 SER A C 1
ATOM 2572 O O . SER A 1 333 ? -13.029 -4.448 -13.607 1.00 65.31 333 SER A O 1
ATOM 2574 N N . LYS A 1 334 ? -12.781 -6.612 -14.146 1.00 63.88 334 LYS A N 1
ATOM 2575 C CA . LYS A 1 334 ? -11.352 -6.702 -13.784 1.00 63.88 334 LYS A CA 1
ATOM 2576 C C . LYS A 1 334 ? -10.407 -6.609 -14.990 1.00 63.88 334 LYS A C 1
ATOM 2578 O O . LYS A 1 334 ? -9.203 -6.786 -14.851 1.00 63.88 334 LYS A O 1
ATOM 2583 N N . LYS A 1 335 ? -10.934 -6.384 -16.197 1.00 68.88 335 LYS A N 1
ATOM 2584 C CA . LYS A 1 335 ? -10.119 -6.405 -17.415 1.00 68.88 335 LYS A CA 1
ATOM 2585 C C . LYS A 1 335 ? -9.336 -5.105 -17.557 1.00 68.88 335 LYS A C 1
ATOM 2587 O O . LYS A 1 335 ? -9.840 -4.143 -18.122 1.00 68.88 335 LYS A O 1
ATOM 2592 N N . ILE A 1 336 ? -8.116 -5.099 -17.033 1.00 74.38 336 ILE A N 1
ATOM 2593 C CA . ILE A 1 336 ? -7.109 -4.088 -17.349 1.00 74.38 336 ILE A CA 1
ATOM 2594 C C . ILE A 1 336 ? -6.333 -4.594 -18.560 1.00 74.38 336 ILE A C 1
ATOM 2596 O O . ILE A 1 336 ? -5.844 -5.722 -18.540 1.00 74.38 336 ILE A O 1
ATOM 2600 N N . GLN A 1 337 ? -6.250 -3.791 -19.617 1.00 69.50 337 GLN A N 1
ATOM 2601 C CA . GLN A 1 337 ? -5.559 -4.183 -20.839 1.00 69.50 337 GLN A CA 1
ATOM 2602 C C . GLN A 1 337 ? -4.111 -3.692 -20.839 1.00 69.50 337 GLN A C 1
ATOM 2604 O O . GLN A 1 337 ? -3.767 -2.664 -20.253 1.00 69.50 337 GLN A O 1
ATOM 2609 N N . ALA A 1 338 ? -3.241 -4.418 -21.541 1.00 67.12 338 ALA A N 1
ATOM 2610 C CA . ALA A 1 338 ? -1.892 -3.939 -21.800 1.00 67.12 338 ALA A CA 1
ATOM 2611 C C . ALA A 1 338 ? -1.942 -2.629 -22.607 1.00 67.12 338 ALA A C 1
ATOM 2613 O O . ALA A 1 338 ? -2.719 -2.491 -23.552 1.00 67.12 338 ALA A O 1
ATOM 2614 N N . GLY A 1 339 ? -1.116 -1.667 -22.202 1.00 68.12 339 GLY A N 1
ATOM 2615 C CA . GLY A 1 339 ? -1.122 -0.298 -22.727 1.00 68.12 339 GLY A CA 1
ATOM 2616 C C . GLY A 1 339 ? -1.791 0.713 -21.792 1.00 68.12 339 GLY A C 1
ATOM 2617 O O . GLY A 1 339 ? -1.386 1.873 -21.790 1.00 68.12 339 GLY A O 1
ATOM 2618 N N . ASP A 1 340 ? -2.690 0.267 -20.912 1.00 75.69 340 ASP A N 1
ATOM 2619 C CA . ASP A 1 340 ? -3.274 1.112 -19.872 1.00 75.69 340 ASP A CA 1
ATOM 2620 C C . ASP A 1 340 ? -2.364 1.168 -18.645 1.00 75.69 340 ASP A C 1
ATOM 2622 O O . ASP A 1 340 ? -2.386 0.303 -17.761 1.00 75.69 340 ASP A O 1
ATOM 2626 N N . LEU A 1 341 ? -1.517 2.199 -18.588 1.00 82.31 341 LEU A N 1
ATOM 2627 C CA . LEU A 1 341 ? -0.676 2.442 -17.418 1.00 82.31 341 LEU A CA 1
ATOM 2628 C C . LEU A 1 341 ? -1.439 3.196 -16.324 1.00 82.31 341 LEU A C 1
ATOM 2630 O O . LEU A 1 341 ? -1.181 2.969 -15.136 1.00 82.31 341 LEU A O 1
ATOM 2634 N N . VAL A 1 342 ? -2.352 4.083 -16.724 1.00 85.94 342 VAL A N 1
ATOM 2635 C CA . VAL A 1 342 ? -3.228 4.845 -15.833 1.00 85.94 342 VAL A CA 1
ATOM 2636 C C . VAL A 1 342 ? -4.676 4.534 -16.173 1.00 85.94 342 VAL A C 1
ATOM 2638 O O . VAL A 1 342 ? -5.089 4.656 -17.320 1.00 85.94 342 VAL A O 1
ATOM 2641 N N . VAL A 1 343 ? -5.437 4.156 -15.152 1.00 88.25 343 VAL A N 1
ATOM 2642 C CA . VAL A 1 343 ? -6.845 3.774 -15.267 1.00 88.25 343 VAL A CA 1
ATOM 2643 C C . VAL A 1 343 ? -7.662 4.487 -14.205 1.00 88.25 343 VAL A C 1
ATOM 2645 O O . VAL A 1 343 ? -7.153 4.807 -13.125 1.00 88.25 343 VAL A O 1
ATOM 2648 N N . THR A 1 344 ? -8.938 4.708 -14.496 1.00 89.12 344 THR A N 1
ATOM 2649 C CA . THR A 1 344 ? -9.912 5.203 -13.525 1.00 89.12 344 THR A CA 1
ATOM 2650 C C . THR A 1 344 ? -10.811 4.057 -13.109 1.00 89.12 344 THR A C 1
ATOM 2652 O O . THR A 1 344 ? -11.449 3.436 -13.950 1.00 89.12 344 THR A O 1
ATOM 2655 N N . ARG A 1 345 ? -10.897 3.770 -11.810 1.00 89.12 345 ARG A N 1
ATOM 2656 C CA . ARG A 1 345 ? -11.800 2.740 -11.286 1.00 89.12 345 ARG A CA 1
ATOM 2657 C C . ARG A 1 345 ? -12.882 3.335 -10.407 1.00 89.12 345 ARG A C 1
ATOM 2659 O O . ARG A 1 345 ? -12.622 4.252 -9.630 1.00 89.12 345 ARG A O 1
ATOM 2666 N N . LEU A 1 346 ? -14.082 2.777 -10.538 1.00 90.94 346 LEU A N 1
ATOM 2667 C CA . LEU A 1 346 ? -15.243 3.111 -9.724 1.00 90.94 346 LEU A CA 1
ATOM 2668 C C . LEU A 1 346 ? -15.322 2.191 -8.498 1.00 90.94 346 LEU A C 1
ATOM 2670 O O . LEU A 1 346 ? -15.355 0.968 -8.640 1.00 90.94 346 LEU A O 1
ATOM 2674 N N . PHE A 1 347 ? -15.424 2.790 -7.313 1.00 90.06 347 PHE A N 1
ATOM 2675 C CA . PHE A 1 347 ? -15.673 2.114 -6.040 1.00 90.06 347 PHE A CA 1
ATOM 2676 C C . PHE A 1 347 ? -16.987 2.612 -5.437 1.00 90.06 347 PHE A C 1
ATOM 2678 O O . PHE A 1 347 ? -17.205 3.818 -5.336 1.00 90.06 347 PHE A O 1
ATOM 2685 N N . VAL A 1 348 ? -17.862 1.690 -5.037 1.00 91.31 348 VAL A N 1
ATOM 2686 C CA . VAL A 1 348 ? -19.112 2.000 -4.328 1.00 91.31 348 VAL A CA 1
ATOM 2687 C C . VAL A 1 348 ? -18.910 1.657 -2.859 1.00 91.31 348 VAL A C 1
ATOM 2689 O O . VAL A 1 348 ? -18.650 0.497 -2.551 1.00 91.31 348 VAL A O 1
ATOM 2692 N N . LEU A 1 349 ? -19.014 2.654 -1.982 1.00 91.75 349 LEU A N 1
ATOM 2693 C CA . LEU A 1 349 ? -18.775 2.508 -0.547 1.00 91.75 349 LEU A CA 1
ATOM 2694 C C . LEU A 1 349 ? -20.086 2.210 0.192 1.00 91.75 349 LEU A C 1
ATOM 2696 O O . LEU A 1 349 ? -21.142 2.736 -0.167 1.00 91.75 349 LEU A O 1
ATOM 2700 N N . GLN A 1 350 ? -20.028 1.368 1.224 1.00 89.50 350 GLN A N 1
ATOM 2701 C CA . GLN A 1 350 ? -21.208 0.917 1.977 1.00 89.50 350 GLN A CA 1
ATOM 2702 C C . GLN A 1 350 ? -21.275 1.466 3.403 1.00 89.50 350 GLN A C 1
ATOM 2704 O O . GLN A 1 350 ? -22.362 1.624 3.967 1.00 89.50 350 GLN A O 1
ATOM 2709 N N . HIS A 1 351 ? -20.125 1.713 4.016 1.00 87.50 351 HIS A N 1
ATOM 2710 C CA . HIS A 1 351 ? -19.991 1.969 5.445 1.00 87.50 351 HIS A CA 1
ATOM 2711 C C . HIS A 1 351 ? -19.208 3.243 5.747 1.00 87.50 351 HIS A C 1
ATOM 2713 O O . HIS A 1 351 ? -19.524 3.928 6.724 1.00 87.50 351 HIS A O 1
ATOM 2719 N N . VAL A 1 352 ? -18.212 3.577 4.926 1.00 89.38 352 VAL A N 1
ATOM 2720 C CA . VAL A 1 352 ? -17.413 4.796 5.076 1.00 89.38 352 VAL A CA 1
ATOM 2721 C C . VAL A 1 352 ? -17.929 5.917 4.176 1.00 89.38 352 VAL A C 1
ATOM 2723 O O . VAL A 1 352 ? -18.387 5.681 3.062 1.00 89.38 352 VAL A O 1
ATOM 2726 N N . ASP A 1 353 ? -17.820 7.158 4.653 1.00 89.75 353 ASP A N 1
ATOM 2727 C CA . ASP A 1 353 ? -18.120 8.331 3.835 1.00 89.75 353 ASP A CA 1
ATOM 2728 C C . ASP A 1 353 ? -17.043 8.554 2.756 1.00 89.75 353 ASP A C 1
ATOM 2730 O O . ASP A 1 353 ? -15.837 8.503 3.031 1.00 89.75 353 ASP A O 1
ATOM 2734 N N . ALA A 1 354 ? -17.474 8.865 1.535 1.00 90.12 354 ALA A N 1
ATOM 2735 C CA . ALA A 1 354 ? -16.606 9.035 0.378 1.00 90.12 354 ALA A CA 1
ATOM 2736 C C . ALA A 1 354 ? -15.591 10.185 0.523 1.00 90.12 354 ALA A C 1
ATOM 2738 O O . ALA A 1 354 ? -14.472 10.085 0.014 1.00 90.12 354 ALA A O 1
ATOM 2739 N N . THR A 1 355 ? -15.910 11.239 1.280 1.00 91.00 355 THR A N 1
ATOM 2740 C CA . THR A 1 355 ? -14.971 12.336 1.589 1.00 91.00 355 THR A CA 1
ATOM 2741 C C . THR A 1 355 ? -13.861 11.863 2.523 1.00 91.00 355 THR A C 1
ATOM 2743 O O . THR A 1 355 ? -12.686 12.218 2.361 1.00 91.00 355 THR A O 1
ATOM 2746 N N . SER A 1 356 ? -14.218 11.015 3.489 1.00 89.69 356 SER A N 1
ATOM 2747 C CA . SER A 1 356 ? -13.260 10.404 4.415 1.00 89.69 356 SER A CA 1
ATOM 2748 C C . SER A 1 356 ? -12.328 9.440 3.677 1.00 89.69 356 SER A C 1
ATOM 2750 O O . SER A 1 356 ? -11.109 9.513 3.846 1.00 89.69 356 SER A O 1
ATOM 2752 N N . ALA A 1 357 ? -12.881 8.605 2.790 1.00 90.25 357 ALA A N 1
ATOM 2753 C CA . ALA A 1 357 ? -12.107 7.706 1.935 1.00 90.25 357 ALA A CA 1
ATOM 2754 C C . ALA A 1 357 ? -11.156 8.472 0.998 1.00 90.25 357 ALA A C 1
ATOM 2756 O O . ALA A 1 357 ? -9.976 8.128 0.901 1.00 90.25 357 ALA A O 1
ATOM 2757 N N . LYS A 1 358 ? -11.626 9.561 0.372 1.00 91.56 358 LYS A N 1
ATOM 2758 C CA . LYS A 1 358 ? -10.787 10.455 -0.441 1.00 91.56 358 LYS A CA 1
ATOM 2759 C C . LYS A 1 358 ? -9.594 10.983 0.357 1.00 91.56 358 LYS A C 1
ATOM 2761 O O . LYS A 1 358 ? -8.455 10.813 -0.070 1.00 91.56 358 LYS A O 1
ATOM 2766 N N . THR A 1 359 ? -9.848 11.564 1.530 1.00 91.31 359 THR A N 1
ATOM 2767 C CA . THR A 1 359 ? -8.796 12.140 2.388 1.00 91.31 359 THR A CA 1
ATOM 2768 C C . THR A 1 359 ? -7.757 11.087 2.783 1.00 91.31 359 THR A C 1
ATOM 2770 O O . THR A 1 359 ? -6.552 11.346 2.767 1.00 91.31 359 THR A O 1
ATOM 2773 N N . PHE A 1 360 ? -8.209 9.868 3.094 1.00 90.69 360 PHE A N 1
ATOM 2774 C CA . PHE A 1 360 ? -7.324 8.754 3.415 1.00 90.69 360 PHE A CA 1
ATOM 2775 C C . PHE A 1 360 ? -6.413 8.377 2.236 1.00 90.69 360 PHE A C 1
ATOM 2777 O O . PHE A 1 360 ? -5.193 8.291 2.401 1.00 90.69 360 PHE A O 1
ATOM 2784 N N . LEU A 1 361 ? -6.970 8.210 1.035 1.00 90.56 361 LEU A N 1
ATOM 2785 C CA . LEU A 1 361 ? -6.194 7.839 -0.153 1.00 90.56 361 LEU A CA 1
ATOM 2786 C C . LEU A 1 361 ? -5.224 8.945 -0.599 1.00 90.56 361 LEU A C 1
ATOM 2788 O O . LEU A 1 361 ? -4.090 8.640 -0.985 1.00 90.56 361 LEU A O 1
ATOM 2792 N N . GLU A 1 362 ? -5.624 10.215 -0.486 1.00 90.12 362 GLU A N 1
ATOM 2793 C CA . GLU A 1 362 ? -4.755 11.371 -0.746 1.00 90.12 362 GLU A CA 1
ATOM 2794 C C . GLU A 1 362 ? -3.574 11.415 0.232 1.00 90.12 362 GLU A C 1
ATOM 2796 O O . GLU A 1 362 ? -2.430 11.611 -0.189 1.00 90.12 362 GLU A O 1
ATOM 2801 N N . SER A 1 363 ? -3.812 11.143 1.522 1.00 88.19 363 SER A N 1
ATOM 2802 C CA . SER A 1 363 ? -2.750 11.115 2.540 1.00 88.19 363 SER A CA 1
ATOM 2803 C C . SER A 1 363 ? -1.655 10.080 2.238 1.00 88.19 363 SER A C 1
ATOM 2805 O O . SER A 1 363 ? -0.481 10.299 2.545 1.00 88.19 363 SER A O 1
ATOM 2807 N N . MET A 1 364 ? -2.019 8.983 1.566 1.00 87.12 364 MET A N 1
ATOM 2808 C CA . MET A 1 364 ? -1.111 7.899 1.186 1.00 87.12 364 MET A CA 1
ATOM 2809 C C . MET A 1 364 ? -0.412 8.132 -0.166 1.00 87.12 364 MET A C 1
ATOM 2811 O O . MET A 1 364 ? 0.480 7.359 -0.525 1.00 87.12 364 MET A O 1
ATOM 2815 N N . LYS A 1 365 ? -0.791 9.177 -0.923 1.00 86.75 365 LYS A N 1
ATOM 2816 C CA . LYS A 1 365 ? -0.251 9.507 -2.261 1.00 86.75 365 LYS A CA 1
ATOM 2817 C C . LYS A 1 365 ? -0.303 8.328 -3.246 1.00 86.75 365 LYS A C 1
ATOM 2819 O O . LYS A 1 365 ? 0.637 8.081 -4.014 1.00 86.75 365 LYS A O 1
ATOM 2824 N N . LEU A 1 366 ? -1.382 7.547 -3.178 1.00 81.69 366 LEU A N 1
ATOM 2825 C CA . LEU A 1 366 ? -1.563 6.352 -4.010 1.00 81.69 366 LEU A CA 1
ATOM 2826 C C . LEU A 1 366 ? -2.284 6.651 -5.327 1.00 81.69 366 LEU A C 1
ATOM 2828 O O . LEU A 1 366 ? -2.020 5.965 -6.317 1.00 81.69 366 LEU A O 1
ATOM 2832 N N . SER A 1 367 ? -3.134 7.674 -5.339 1.00 82.69 367 SER A N 1
ATOM 2833 C CA . SER A 1 367 ? -3.913 8.139 -6.484 1.00 82.69 367 SER A CA 1
ATOM 2834 C C . SER A 1 367 ? -3.244 9.309 -7.210 1.00 82.69 367 SER A C 1
ATOM 2836 O O . SER A 1 367 ? -2.413 10.022 -6.648 1.00 82.69 367 SER A O 1
ATOM 2838 N N . LEU A 1 368 ? -3.613 9.481 -8.478 1.00 83.31 368 LEU A N 1
ATOM 2839 C CA . LEU A 1 368 ? -3.279 10.651 -9.293 1.00 83.31 368 LEU A CA 1
ATOM 2840 C C . LEU A 1 368 ? -4.395 11.691 -9.219 1.00 83.31 368 LEU A C 1
ATOM 2842 O O . LEU A 1 368 ? -4.129 12.873 -9.030 1.00 83.31 368 LEU A O 1
ATOM 2846 N N . ALA A 1 369 ? -5.642 11.230 -9.302 1.00 85.25 369 ALA A N 1
ATOM 2847 C CA . ALA A 1 369 ? -6.828 12.046 -9.109 1.00 85.25 369 ALA A CA 1
ATOM 2848 C C . ALA A 1 369 ? -7.920 11.221 -8.425 1.00 85.25 369 ALA A C 1
ATOM 2850 O O . ALA A 1 369 ? -8.015 10.007 -8.622 1.00 85.25 369 ALA A O 1
ATOM 2851 N N . ILE A 1 370 ? -8.733 11.886 -7.607 1.00 88.81 370 ILE A N 1
ATOM 2852 C CA . ILE A 1 370 ? -9.906 11.292 -6.970 1.00 88.81 370 ILE A CA 1
ATOM 2853 C C . ILE A 1 370 ? -11.083 12.239 -7.167 1.00 88.81 370 ILE A C 1
ATOM 2855 O O . ILE A 1 370 ? -11.015 13.405 -6.766 1.00 88.81 370 ILE A O 1
ATOM 2859 N N . SER A 1 371 ? -12.174 11.729 -7.731 1.00 88.69 371 SER A N 1
ATOM 2860 C CA . SER A 1 371 ? -13.465 12.414 -7.732 1.00 88.69 371 SER A CA 1
ATOM 2861 C C . SER A 1 371 ? -14.482 11.617 -6.921 1.00 88.69 371 SER A C 1
ATOM 2863 O O . SER A 1 371 ? -14.440 10.390 -6.846 1.00 88.69 371 SER A O 1
ATOM 2865 N N . VAL A 1 372 ? -15.362 12.341 -6.238 1.00 91.69 372 VAL A N 1
ATOM 2866 C CA . VAL A 1 372 ? -16.352 11.784 -5.315 1.00 91.69 372 VAL A CA 1
ATOM 2867 C C . VAL A 1 372 ? -17.731 12.196 -5.800 1.00 91.69 372 VAL A C 1
ATOM 2869 O O . VAL A 1 372 ? -17.932 13.352 -6.170 1.00 91.69 372 VAL A O 1
ATOM 2872 N N . ILE A 1 373 ? -18.677 11.263 -5.756 1.00 90.19 373 ILE A N 1
ATOM 2873 C CA . ILE A 1 373 ? -20.107 11.548 -5.827 1.00 90.19 373 ILE A CA 1
ATOM 2874 C C . ILE A 1 373 ? -20.682 11.252 -4.445 1.00 90.19 373 ILE A C 1
ATOM 2876 O O . ILE A 1 373 ? -20.895 10.094 -4.083 1.00 90.19 373 ILE A O 1
ATOM 2880 N N . GLU A 1 374 ? -20.901 12.309 -3.664 1.00 85.94 374 GLU A N 1
ATOM 2881 C CA . GLU A 1 374 ? -21.352 12.207 -2.268 1.00 85.94 374 GLU A CA 1
ATOM 2882 C C . GLU A 1 374 ? -22.727 11.532 -2.163 1.00 85.94 374 GLU A C 1
ATOM 2884 O O . GLU A 1 374 ? -22.946 10.683 -1.302 1.00 85.94 374 GLU A O 1
ATOM 2889 N N . GLU A 1 375 ? -23.634 11.853 -3.090 1.00 85.69 375 GLU A N 1
ATOM 2890 C CA . GLU A 1 375 ? -25.017 11.358 -3.116 1.00 85.69 375 GLU A CA 1
ATOM 2891 C C . GLU A 1 375 ? -25.105 9.832 -3.234 1.00 85.69 375 GLU A C 1
ATOM 2893 O O . GLU A 1 375 ? -25.985 9.213 -2.638 1.00 85.69 375 GLU A O 1
ATOM 2898 N N . SER A 1 376 ? -24.188 9.221 -3.989 1.00 85.69 376 SER A N 1
ATOM 2899 C CA . SER A 1 376 ? -24.147 7.776 -4.226 1.00 85.69 376 SER A CA 1
ATOM 2900 C C . SER A 1 376 ? -23.007 7.076 -3.488 1.00 85.69 376 SER A C 1
ATOM 2902 O O . SER A 1 376 ? -22.748 5.905 -3.769 1.00 85.69 376 SER A O 1
ATOM 2904 N N . GLN A 1 377 ? -22.298 7.781 -2.593 1.00 89.25 377 GLN A N 1
ATOM 2905 C CA . GLN A 1 377 ? -21.121 7.269 -1.873 1.00 89.25 377 GLN A CA 1
ATOM 2906 C C . GLN A 1 377 ? -20.132 6.561 -2.815 1.00 89.25 377 GLN A C 1
ATOM 2908 O O . GLN A 1 377 ? -19.593 5.492 -2.534 1.00 89.25 377 GLN A O 1
ATOM 2913 N N . THR A 1 378 ? -19.947 7.142 -4.002 1.00 89.44 378 THR A N 1
ATOM 2914 C CA . THR A 1 378 ? -19.137 6.559 -5.071 1.00 89.44 378 THR A CA 1
ATOM 2915 C C . THR A 1 378 ? -17.847 7.344 -5.228 1.00 89.44 378 THR A C 1
ATOM 2917 O O . THR A 1 378 ? -17.838 8.575 -5.223 1.00 89.44 378 THR A O 1
ATOM 2920 N N . LEU A 1 379 ? -16.752 6.615 -5.396 1.00 91.50 379 LEU A N 1
ATOM 2921 C CA . LEU A 1 379 ? -15.409 7.144 -5.528 1.00 91.50 379 LEU A CA 1
ATOM 2922 C C . LEU A 1 379 ? -14.837 6.719 -6.882 1.00 91.50 379 LEU A C 1
ATOM 2924 O O . LEU A 1 379 ? -14.731 5.527 -7.167 1.00 91.50 379 LEU A O 1
ATOM 2928 N N . PHE A 1 380 ? -14.433 7.683 -7.702 1.00 90.69 380 PHE A N 1
ATOM 2929 C CA . PHE A 1 380 ? -13.613 7.420 -8.879 1.00 90.69 380 PHE A CA 1
ATOM 2930 C C . PHE A 1 380 ? -12.165 7.674 -8.508 1.00 90.69 380 PHE A C 1
ATOM 2932 O O . PHE A 1 380 ? -11.795 8.782 -8.112 1.00 90.69 380 PHE A O 1
ATOM 2939 N N . VAL A 1 381 ? -11.339 6.646 -8.643 1.00 90.56 381 VAL A N 1
ATOM 2940 C CA . VAL A 1 381 ? -9.910 6.748 -8.375 1.00 90.56 381 VAL A CA 1
ATOM 2941 C C . VAL A 1 381 ? -9.160 6.545 -9.672 1.00 90.56 381 VAL A C 1
ATOM 2943 O O . VAL A 1 381 ? -9.163 5.449 -10.228 1.00 90.56 381 VAL A O 1
ATOM 2946 N N . THR A 1 382 ? -8.487 7.597 -10.125 1.00 90.06 382 THR A N 1
ATOM 2947 C CA . THR A 1 382 ? -7.515 7.516 -11.212 1.00 90.06 382 THR A CA 1
ATOM 2948 C C . THR A 1 382 ? -6.151 7.220 -10.615 1.00 90.06 382 THR A C 1
ATOM 2950 O O . THR A 1 382 ? -5.618 8.007 -9.824 1.00 90.06 382 THR A O 1
ATOM 2953 N N . CYS A 1 383 ? -5.567 6.077 -10.958 1.00 88.25 383 CYS A N 1
ATOM 2954 C CA . CYS A 1 383 ? -4.249 5.692 -10.473 1.00 88.25 383 CYS A CA 1
ATOM 2955 C C . CYS A 1 383 ? -3.525 4.781 -11.464 1.00 88.25 383 CYS A C 1
ATOM 2957 O O . CYS A 1 383 ? -4.052 4.385 -12.501 1.00 88.25 383 CYS A O 1
ATOM 2959 N N . TYR A 1 384 ? -2.274 4.469 -11.139 1.00 87.56 384 TYR A N 1
ATOM 2960 C CA . TYR A 1 384 ? -1.520 3.499 -11.911 1.00 87.56 384 TYR A CA 1
ATOM 2961 C C . TYR A 1 384 ? -2.089 2.092 -11.742 1.00 87.56 384 TYR A C 1
ATOM 2963 O O . TYR A 1 384 ? -2.326 1.663 -10.613 1.00 87.56 384 TYR A O 1
ATOM 2971 N N . THR A 1 385 ? -2.144 1.336 -12.834 1.00 84.88 385 THR A N 1
ATOM 2972 C CA . THR A 1 385 ? -2.609 -0.058 -12.873 1.00 84.88 385 THR A CA 1
ATOM 2973 C C . THR A 1 385 ? -1.993 -0.931 -11.772 1.00 84.88 385 THR A C 1
ATOM 2975 O O . THR A 1 385 ? -2.710 -1.540 -10.989 1.00 84.88 385 THR A O 1
ATOM 2978 N N . HIS A 1 386 ? -0.665 -0.904 -11.599 1.00 81.62 386 HIS A N 1
ATOM 2979 C CA . HIS A 1 386 ? 0.037 -1.691 -10.567 1.00 81.62 386 HIS A CA 1
ATOM 2980 C C . HIS A 1 386 ? -0.282 -1.293 -9.113 1.00 81.62 386 HIS A C 1
ATOM 2982 O O . HIS A 1 386 ? 0.113 -1.990 -8.180 1.00 81.62 386 HIS A O 1
ATOM 2988 N N . ARG A 1 387 ? -0.909 -0.132 -8.884 1.00 85.25 387 ARG A N 1
ATOM 2989 C CA . ARG A 1 387 ? -1.324 0.326 -7.548 1.00 85.25 387 ARG A CA 1
ATOM 2990 C C . ARG A 1 387 ? -2.795 0.065 -7.278 1.00 85.25 387 ARG A C 1
ATOM 2992 O O . ARG A 1 387 ? -3.206 0.206 -6.129 1.00 85.25 387 ARG A O 1
ATOM 2999 N N . LEU A 1 388 ? -3.562 -0.289 -8.303 1.00 86.69 388 LEU A N 1
ATOM 3000 C CA . LEU A 1 388 ? -5.003 -0.413 -8.204 1.00 86.69 388 LEU A CA 1
ATOM 3001 C C . LEU A 1 388 ? -5.406 -1.511 -7.219 1.00 86.69 388 LEU A C 1
ATOM 3003 O O . LEU A 1 388 ? -6.207 -1.232 -6.335 1.00 86.69 388 LEU A O 1
ATOM 3007 N N . ASP A 1 389 ? -4.756 -2.676 -7.275 1.00 86.31 389 ASP A N 1
ATOM 3008 C CA . ASP A 1 389 ? -4.987 -3.791 -6.339 1.00 86.31 389 ASP A CA 1
ATOM 3009 C C . ASP A 1 389 ? -4.778 -3.366 -4.877 1.00 86.31 389 ASP A C 1
ATOM 3011 O O . ASP A 1 389 ? -5.531 -3.722 -3.973 1.00 86.31 389 ASP A O 1
ATOM 3015 N N . ARG A 1 390 ? -3.756 -2.539 -4.631 1.00 88.94 390 ARG A N 1
ATOM 3016 C CA . ARG A 1 390 ? -3.474 -2.008 -3.295 1.00 88.94 390 ARG A CA 1
ATOM 3017 C C . ARG A 1 390 ? -4.524 -0.990 -2.855 1.00 88.94 390 ARG A C 1
ATOM 3019 O O . ARG A 1 390 ? -4.852 -0.946 -1.674 1.00 88.94 390 ARG A O 1
ATOM 3026 N N . VAL A 1 391 ? -4.991 -0.139 -3.766 1.00 89.88 391 VAL A N 1
ATOM 3027 C CA . VAL A 1 391 ? -6.050 0.836 -3.474 1.00 89.88 391 VAL A CA 1
ATOM 3028 C C . VAL A 1 391 ? -7.358 0.114 -3.164 1.00 89.88 391 VAL A C 1
ATOM 3030 O O . VAL A 1 391 ? -7.984 0.451 -2.169 1.00 89.88 391 VAL A O 1
ATOM 3033 N N . GLU A 1 392 ? -7.719 -0.899 -3.949 1.00 89.50 392 GLU A N 1
ATOM 3034 C CA . GLU A 1 392 ? -8.894 -1.749 -3.726 1.00 89.50 392 GLU A CA 1
ATOM 3035 C C . GLU A 1 392 ? -8.841 -2.398 -2.343 1.00 89.50 392 GLU A C 1
ATOM 3037 O O . GLU A 1 392 ? -9.717 -2.161 -1.519 1.00 89.50 392 GLU A O 1
ATOM 3042 N N . HIS A 1 393 ? -7.732 -3.066 -2.020 1.00 89.81 393 HIS A N 1
ATOM 3043 C CA . HIS A 1 393 ? -7.557 -3.674 -0.705 1.00 89.81 393 HIS A CA 1
ATOM 3044 C C . HIS A 1 393 ? -7.648 -2.663 0.451 1.00 89.81 393 HIS A C 1
ATOM 3046 O O . HIS A 1 393 ? -8.187 -2.962 1.514 1.00 89.81 393 HIS A O 1
ATOM 3052 N N . LEU A 1 394 ? -7.114 -1.452 0.271 1.00 89.62 394 LEU A N 1
ATOM 3053 C CA . LEU A 1 394 ? -7.207 -0.404 1.286 1.00 89.62 394 LEU A CA 1
ATOM 3054 C C . LEU A 1 394 ? -8.629 0.128 1.445 1.00 89.62 394 LEU A C 1
ATOM 3056 O O . LEU A 1 394 ? -9.022 0.413 2.573 1.00 89.62 394 LEU A O 1
ATOM 3060 N N . ILE A 1 395 ? -9.377 0.259 0.348 1.00 90.19 395 ILE A N 1
ATOM 3061 C CA . ILE A 1 395 ? -10.787 0.647 0.377 1.00 90.19 395 ILE A CA 1
ATOM 3062 C C . ILE A 1 395 ? -11.595 -0.419 1.121 1.00 90.19 395 ILE A C 1
ATOM 3064 O O . ILE A 1 395 ? -12.312 -0.069 2.052 1.00 90.19 395 ILE A O 1
ATOM 3068 N N . ASP A 1 396 ? -11.384 -1.702 0.828 1.00 90.56 396 ASP A N 1
ATOM 3069 C CA . ASP A 1 396 ? -12.057 -2.808 1.523 1.00 90.56 396 ASP A CA 1
ATOM 3070 C C . ASP A 1 396 ? -11.759 -2.827 3.032 1.00 90.56 396 ASP A C 1
ATOM 3072 O O . ASP A 1 396 ? -12.590 -3.230 3.847 1.00 90.56 396 ASP A O 1
ATOM 3076 N N . LEU A 1 397 ? -10.560 -2.392 3.432 1.00 88.12 397 LEU A N 1
ATOM 3077 C CA . LEU A 1 397 ? -10.162 -2.321 4.839 1.00 88.12 397 LEU A CA 1
ATOM 3078 C C . LEU A 1 397 ? -10.816 -1.165 5.601 1.00 88.12 397 LEU A C 1
ATOM 3080 O O . LEU A 1 397 ? -11.060 -1.310 6.804 1.00 88.12 397 LEU A O 1
ATOM 3084 N N . ILE A 1 398 ? -11.044 -0.025 4.943 1.00 88.06 398 ILE A N 1
ATOM 3085 C CA . ILE A 1 398 ? -11.678 1.150 5.564 1.00 88.06 398 ILE A CA 1
ATOM 3086 C C . ILE A 1 398 ? -13.202 1.105 5.458 1.00 88.06 398 ILE A C 1
ATOM 3088 O O . ILE A 1 398 ? -13.878 1.605 6.353 1.00 88.06 398 ILE A O 1
ATOM 3092 N N . ASP A 1 399 ? -13.739 0.487 4.406 1.00 90.56 399 ASP A N 1
ATOM 3093 C CA . ASP A 1 399 ? -15.170 0.332 4.161 1.00 90.56 399 ASP A CA 1
ATOM 3094 C C . ASP A 1 399 ? -15.723 -0.890 4.904 1.00 90.56 399 ASP A C 1
ATOM 3096 O O . ASP A 1 399 ? -16.360 -1.779 4.348 1.00 90.56 399 ASP A O 1
ATOM 3100 N N . GLN A 1 400 ? -15.424 -0.955 6.198 1.00 86.56 400 GLN A N 1
ATOM 3101 C CA . GLN A 1 400 ? -15.917 -1.983 7.104 1.00 86.56 400 GLN A CA 1
ATOM 3102 C C . GLN A 1 400 ? -17.074 -1.420 7.931 1.00 86.56 400 GLN A C 1
ATOM 3104 O O . GLN A 1 400 ? -17.064 -0.231 8.272 1.00 86.56 400 GLN A O 1
ATOM 3109 N N . PRO A 1 401 ? -18.065 -2.249 8.302 1.00 81.12 401 PRO A N 1
ATOM 3110 C CA . PRO A 1 401 ? -19.148 -1.800 9.159 1.00 81.12 401 PRO A CA 1
ATOM 3111 C C . PRO A 1 401 ? -18.562 -1.309 10.484 1.00 81.12 401 PRO A C 1
ATOM 3113 O O . PRO A 1 401 ? -17.849 -2.038 11.174 1.00 81.12 401 PRO A O 1
ATOM 3116 N N . GLY A 1 402 ? -18.850 -0.054 10.833 1.00 71.06 402 GLY A N 1
ATOM 3117 C CA . GLY A 1 402 ? -18.445 0.504 12.119 1.00 71.06 402 GLY A CA 1
ATOM 3118 C C . GLY A 1 402 ? -19.064 -0.267 13.287 1.00 71.06 402 GLY A C 1
ATOM 3119 O O . GLY A 1 402 ? -20.102 -0.919 13.137 1.00 71.06 402 GLY A O 1
ATOM 3120 N N . ASP A 1 403 ? -18.443 -0.164 14.466 1.00 70.81 403 ASP A N 1
ATOM 3121 C CA . ASP A 1 403 ? -18.936 -0.818 15.680 1.00 70.81 403 ASP A CA 1
ATOM 3122 C C . ASP A 1 403 ? -20.427 -0.524 15.898 1.00 70.81 403 ASP A C 1
ATOM 3124 O O . ASP A 1 403 ? -20.882 0.624 15.812 1.00 70.81 403 ASP A O 1
ATOM 3128 N N . GLN A 1 404 ? -21.201 -1.572 16.198 1.00 63.75 404 GLN A N 1
ATOM 3129 C CA . GLN A 1 404 ? -22.629 -1.433 16.457 1.00 63.75 404 GLN A CA 1
ATOM 3130 C C . GLN A 1 404 ? -22.843 -0.490 17.645 1.00 63.75 404 GLN A C 1
ATOM 3132 O O . GLN A 1 404 ? -22.542 -0.811 18.797 1.00 63.75 404 GLN A O 1
ATOM 3137 N N . ARG A 1 405 ? -23.385 0.700 17.372 1.00 67.31 405 ARG A N 1
ATOM 3138 C CA . ARG A 1 405 ? -23.724 1.668 18.416 1.00 67.31 405 ARG A CA 1
ATOM 3139 C C . ARG A 1 405 ? -24.960 1.177 19.162 1.00 67.31 405 ARG A C 1
ATOM 3141 O O . ARG A 1 405 ? -26.075 1.234 18.648 1.00 67.31 405 ARG A O 1
ATOM 3148 N N . PHE A 1 406 ? -24.775 0.710 20.393 1.00 61.19 406 PHE A N 1
ATOM 3149 C CA . PHE A 1 406 ? -25.887 0.340 21.265 1.00 61.19 406 PHE A CA 1
ATOM 3150 C C . PHE A 1 406 ? -26.453 1.578 21.962 1.00 61.19 406 PHE A C 1
ATOM 3152 O O . PHE A 1 406 ? -25.836 2.145 22.863 1.00 61.19 406 PHE A O 1
ATOM 3159 N N . PHE A 1 407 ? -27.667 1.975 21.588 1.00 71.31 407 PHE A N 1
ATOM 3160 C CA . PHE A 1 407 ? -28.380 3.059 22.257 1.00 71.31 407 PHE A CA 1
ATOM 3161 C C . PHE A 1 407 ? -29.204 2.503 23.422 1.00 71.31 407 PHE A C 1
ATOM 3163 O O . PHE A 1 407 ? -30.162 1.757 23.225 1.00 71.31 407 PHE A O 1
ATOM 3170 N N . LYS A 1 408 ? -28.856 2.877 24.658 1.00 72.69 408 LYS A N 1
ATOM 3171 C CA . LYS A 1 408 ? -29.701 2.636 25.838 1.00 72.69 408 LYS A CA 1
ATOM 3172 C C . LYS A 1 408 ? -30.418 3.922 26.220 1.00 72.69 408 LYS A C 1
ATOM 3174 O O . LYS A 1 408 ? -29.815 4.837 26.771 1.00 72.69 408 LYS A O 1
ATOM 3179 N N . ILE A 1 409 ? -31.720 3.969 25.957 1.00 78.94 409 ILE A N 1
ATOM 3180 C CA . ILE A 1 409 ? -32.574 5.089 26.358 1.00 78.94 409 ILE A CA 1
ATOM 3181 C C . ILE A 1 409 ? -33.008 4.873 27.810 1.00 78.94 409 ILE A C 1
ATOM 3183 O O . ILE A 1 409 ? -33.505 3.803 28.166 1.00 78.94 409 ILE A O 1
ATOM 3187 N N . ARG A 1 410 ? -32.841 5.890 28.662 1.00 77.75 410 ARG A N 1
ATOM 3188 C CA . ARG A 1 410 ? -33.290 5.853 30.059 1.00 77.75 410 ARG A CA 1
ATOM 3189 C C . ARG A 1 410 ? -34.161 7.061 30.371 1.00 77.75 410 ARG A C 1
ATOM 3191 O O . ARG A 1 410 ? -33.724 8.195 30.231 1.00 77.75 410 ARG A O 1
ATOM 3198 N N . MET A 1 411 ? -35.376 6.801 30.847 1.00 83.00 411 MET A N 1
ATOM 3199 C CA . MET A 1 411 ? -36.283 7.846 31.324 1.00 83.00 411 MET A CA 1
ATOM 3200 C C . MET A 1 411 ? -35.871 8.313 32.721 1.00 83.00 411 MET A C 1
ATOM 3202 O O . MET A 1 411 ? -35.771 7.506 33.653 1.00 83.00 411 MET A O 1
ATOM 3206 N N . LEU A 1 412 ? -35.650 9.618 32.870 1.00 80.88 412 LEU A N 1
ATOM 3207 C CA . LEU A 1 412 ? -35.350 10.249 34.152 1.00 80.88 412 LEU A CA 1
ATOM 3208 C C . LEU A 1 412 ? -36.660 10.578 34.878 1.00 80.88 412 LEU A C 1
ATOM 3210 O O . LEU A 1 412 ? -37.602 11.071 34.268 1.00 80.88 412 LEU A O 1
ATOM 3214 N N . ARG A 1 413 ? -36.734 10.281 36.181 1.00 79.19 413 ARG A N 1
ATOM 3215 C CA . ARG A 1 413 ? -37.946 10.508 36.999 1.00 79.19 413 ARG A CA 1
ATOM 3216 C C . ARG A 1 413 ? -37.823 11.653 38.002 1.00 79.19 413 ARG A C 1
ATOM 3218 O O . ARG A 1 413 ? -38.838 12.168 38.448 1.00 79.19 413 ARG A O 1
ATOM 3225 N N . TYR A 1 414 ? -36.600 12.021 38.375 1.00 81.44 414 TYR A N 1
ATOM 3226 C CA . TYR A 1 414 ? -36.339 12.920 39.508 1.00 81.44 414 TYR A CA 1
ATOM 3227 C C . TYR A 1 414 ? -35.248 13.963 39.220 1.00 81.44 414 TYR A C 1
ATOM 3229 O O . TYR A 1 414 ? -34.823 14.675 40.124 1.00 81.44 414 TYR A O 1
ATOM 3237 N N . THR A 1 415 ? -34.768 14.047 37.977 1.00 82.44 415 THR A N 1
ATOM 3238 C CA . THR A 1 415 ? -33.673 14.938 37.567 1.00 82.44 415 THR A CA 1
ATOM 3239 C C . THR A 1 415 ? -33.962 15.497 36.179 1.00 82.44 415 THR A C 1
ATOM 3241 O O . THR A 1 415 ? -34.550 14.796 35.353 1.00 82.44 415 THR A O 1
ATOM 3244 N N . SER A 1 416 ? -33.549 16.745 35.935 1.00 84.44 416 SER A N 1
ATOM 3245 C CA . SER A 1 416 ? -33.635 17.376 34.617 1.00 84.44 416 SER A CA 1
ATOM 3246 C C . SER A 1 416 ? -32.628 16.756 33.646 1.00 84.44 416 SER A C 1
ATOM 3248 O O . SER A 1 416 ? -31.469 16.524 33.996 1.00 84.44 416 SER A O 1
ATOM 3250 N N . VAL A 1 417 ? -33.069 16.514 32.409 1.00 84.81 417 VAL A N 1
ATOM 3251 C CA . VAL A 1 417 ? -32.215 16.014 31.319 1.00 84.81 417 VAL A CA 1
ATOM 3252 C C . VAL A 1 417 ? -31.060 16.978 31.056 1.00 84.81 417 VAL A C 1
ATOM 3254 O O . VAL A 1 417 ? -29.943 16.530 30.830 1.00 84.81 417 VAL A O 1
ATOM 3257 N N . GLU A 1 418 ? -31.312 18.282 31.154 1.00 85.69 418 GLU A N 1
ATOM 3258 C CA . GLU A 1 418 ? -30.350 19.346 30.845 1.00 85.69 418 GLU A CA 1
ATOM 3259 C C . GLU A 1 418 ? -29.211 19.429 31.870 1.00 85.69 418 GLU A C 1
ATOM 3261 O O . GLU A 1 418 ? -28.056 19.671 31.515 1.00 85.69 418 GLU A O 1
ATOM 3266 N N . ASP A 1 419 ? -29.519 19.209 33.150 1.00 84.81 419 ASP A N 1
ATOM 3267 C CA . ASP A 1 419 ? -28.516 19.237 34.218 1.00 84.81 419 ASP A CA 1
ATOM 3268 C C . ASP A 1 419 ? -27.639 17.985 34.169 1.00 84.81 419 ASP A C 1
ATOM 3270 O O . ASP A 1 419 ? -26.409 18.068 34.252 1.00 84.81 419 ASP A O 1
ATOM 3274 N N . LEU A 1 420 ? -28.266 16.822 33.962 1.00 83.25 420 LEU A N 1
ATOM 3275 C CA . LEU A 1 420 ? -27.553 15.559 33.807 1.00 83.25 420 LEU A CA 1
ATOM 3276 C C . LEU A 1 420 ? -26.683 15.575 32.546 1.00 83.25 420 LEU A C 1
ATOM 3278 O O . LEU A 1 420 ? -25.546 15.113 32.579 1.00 83.25 420 LEU A O 1
ATOM 3282 N N . SER A 1 421 ? -27.189 16.125 31.440 1.00 82.19 421 SER A N 1
ATOM 3283 C CA . SER A 1 421 ? -26.455 16.161 30.180 1.00 82.19 421 SER A CA 1
ATOM 3284 C C . SER A 1 421 ? -25.215 17.039 30.280 1.00 82.19 421 SER A C 1
ATOM 3286 O O . SER A 1 421 ? -24.157 16.614 29.833 1.00 82.19 421 SER A O 1
ATOM 3288 N N . LYS A 1 422 ? -25.296 18.206 30.936 1.00 84.94 422 LYS A N 1
ATOM 3289 C CA . LYS A 1 422 ? -24.126 19.062 31.196 1.00 84.94 422 LYS A CA 1
ATOM 3290 C C . LYS A 1 422 ? -23.078 18.353 32.054 1.00 84.94 422 LYS A C 1
ATOM 3292 O O . LYS A 1 422 ? -21.890 18.402 31.735 1.00 84.94 422 LYS A O 1
ATOM 3297 N N . GLN A 1 423 ? -23.499 17.666 33.118 1.00 82.81 423 GLN A N 1
ATOM 3298 C CA . GLN A 1 423 ? -22.586 16.903 33.977 1.00 82.81 423 GLN A CA 1
ATOM 3299 C C . GLN A 1 423 ? -21.922 15.742 33.232 1.00 82.81 423 GLN A C 1
ATOM 3301 O O . GLN A 1 423 ? -20.705 15.584 33.320 1.00 82.81 423 GLN A O 1
ATOM 3306 N N . ILE A 1 424 ? -22.691 14.975 32.453 1.00 82.81 424 ILE A N 1
ATOM 3307 C CA . ILE A 1 424 ? -22.157 13.901 31.612 1.00 82.81 424 ILE A CA 1
ATOM 3308 C C . ILE A 1 424 ? -21.187 14.481 30.585 1.00 82.81 424 ILE A C 1
ATOM 3310 O O . ILE A 1 424 ? -20.088 13.972 30.466 1.00 82.81 424 ILE A O 1
ATOM 3314 N N . GLN A 1 425 ? -21.522 15.579 29.910 1.00 81.25 425 GLN A N 1
ATOM 3315 C CA . GLN A 1 425 ? -20.644 16.203 28.916 1.00 81.25 425 GLN A CA 1
ATOM 3316 C C . GLN A 1 425 ? -19.323 16.692 29.534 1.00 81.25 425 GLN A C 1
ATOM 3318 O O . GLN A 1 425 ? -18.274 16.596 28.903 1.00 81.25 425 GLN A O 1
ATOM 3323 N N . THR A 1 426 ? -19.359 17.137 30.795 1.00 82.81 426 THR A N 1
ATOM 3324 C CA . THR A 1 426 ? -18.164 17.536 31.556 1.00 82.81 426 THR A CA 1
ATOM 3325 C C . THR A 1 426 ? -17.299 16.321 31.904 1.00 82.81 426 THR A C 1
ATOM 3327 O O . THR A 1 426 ? -16.093 16.341 31.677 1.00 82.81 426 THR A O 1
ATOM 3330 N N . LEU A 1 427 ? -17.912 15.238 32.393 1.00 78.25 427 LEU A N 1
ATOM 3331 C CA . LEU A 1 427 ? -17.240 13.963 32.679 1.00 78.25 427 LEU A CA 1
ATOM 3332 C C . LEU A 1 427 ? -16.663 13.324 31.412 1.00 78.25 427 LEU A C 1
ATOM 3334 O O . LEU A 1 427 ? -15.536 12.843 31.405 1.00 78.25 427 LEU A O 1
ATOM 3338 N N . THR A 1 428 ? -17.418 13.358 30.324 1.00 74.38 428 THR A N 1
ATOM 3339 C CA . THR A 1 428 ? -17.031 12.832 29.022 1.00 74.38 428 THR A CA 1
ATOM 3340 C C . THR A 1 428 ? -15.873 13.625 28.417 1.00 74.38 428 THR A C 1
ATOM 3342 O O . THR A 1 428 ? -14.924 13.023 27.925 1.00 74.38 428 THR A O 1
ATOM 3345 N N . GLY A 1 429 ? -15.879 14.958 28.538 1.00 74.62 429 GLY A N 1
ATOM 3346 C CA . GLY A 1 429 ? -14.744 15.795 28.137 1.00 74.62 429 GLY A CA 1
ATOM 3347 C C . GLY A 1 429 ? -13.467 15.526 28.946 1.00 74.62 429 GLY A C 1
ATOM 3348 O O . GLY A 1 429 ? -12.370 15.712 28.430 1.00 74.62 429 GLY A O 1
ATOM 3349 N N . GLN A 1 430 ? -13.595 15.047 30.188 1.00 70.94 430 GLN A N 1
ATOM 3350 C CA . GLN A 1 430 ? -12.463 14.629 31.024 1.00 70.94 430 GLN A CA 1
ATOM 3351 C C . GLN A 1 430 ? -11.970 13.207 30.717 1.00 70.94 430 GLN A C 1
ATOM 3353 O O . GLN A 1 430 ? -10.823 12.894 31.025 1.00 70.94 430 GLN A O 1
ATOM 3358 N N . LEU A 1 431 ? -12.813 12.359 30.122 1.00 64.69 431 LEU A N 1
ATOM 3359 C CA . LEU A 1 431 ? -12.527 10.940 29.889 1.00 64.69 431 LEU A CA 1
ATOM 3360 C C . LEU A 1 431 ? -12.012 10.611 28.477 1.00 64.69 431 LEU A C 1
ATOM 3362 O O . LEU A 1 431 ? -11.731 9.448 28.236 1.00 64.69 431 LEU A O 1
ATOM 3366 N N . GLN A 1 432 ? -11.858 11.593 27.579 1.00 54.66 432 GLN A N 1
ATOM 3367 C CA . GLN A 1 432 ? -11.299 11.505 26.206 1.00 54.66 432 GLN A CA 1
ATOM 3368 C C . GLN A 1 432 ? -11.906 10.468 25.222 1.00 54.66 432 GLN A C 1
ATOM 3370 O O . GLN A 1 432 ? -11.795 10.689 24.021 1.00 54.66 432 GLN A O 1
ATOM 3375 N N . ASP A 1 433 ? -12.636 9.442 25.673 1.00 50.22 433 ASP A N 1
ATOM 3376 C CA . ASP A 1 433 ? -13.075 8.290 24.861 1.00 50.22 433 ASP A CA 1
ATOM 3377 C C . ASP A 1 433 ? -14.592 8.192 24.614 1.00 50.22 433 ASP A C 1
ATOM 3379 O O . ASP A 1 433 ? -15.089 7.195 24.089 1.00 50.22 433 ASP A O 1
ATOM 3383 N N . ALA A 1 434 ? -15.377 9.214 24.964 1.00 50.12 434 ALA A N 1
ATOM 3384 C CA . ALA A 1 434 ? -16.803 9.233 24.636 1.00 50.12 434 ALA A CA 1
ATOM 3385 C C . ALA A 1 434 ? -17.208 10.548 23.957 1.00 50.12 434 ALA A C 1
ATOM 3387 O O . ALA A 1 434 ? -16.743 11.625 24.310 1.00 50.12 434 ALA A O 1
ATOM 3388 N N . SER A 1 435 ? -18.111 10.473 22.978 1.00 45.94 435 SER A N 1
ATOM 3389 C CA . SER A 1 435 ? -18.747 11.641 22.361 1.00 45.94 435 SER A CA 1
ATOM 3390 C C . SER A 1 435 ? -20.242 11.610 22.666 1.00 45.94 435 SER A C 1
ATOM 3392 O O . SER A 1 435 ? -20.934 10.671 22.269 1.00 45.94 435 SER A O 1
ATOM 3394 N N . VAL A 1 436 ? -20.753 12.626 23.361 1.00 50.75 436 VAL A N 1
ATOM 3395 C CA . VAL A 1 436 ? -22.186 12.766 23.661 1.00 50.75 436 VAL A CA 1
ATOM 3396 C C . VAL A 1 436 ? -22.764 13.867 22.779 1.00 50.75 436 VAL A C 1
ATOM 3398 O O . VAL A 1 436 ? -22.405 15.035 22.924 1.00 50.75 436 VAL A O 1
ATOM 3401 N N . ILE A 1 437 ? -23.661 13.489 21.867 1.00 44.12 437 ILE A N 1
ATOM 3402 C CA . ILE A 1 437 ? -24.426 14.409 21.018 1.00 44.12 437 ILE A CA 1
ATOM 3403 C C . ILE A 1 437 ? -25.840 14.503 21.596 1.00 44.12 437 ILE A C 1
ATOM 3405 O O . ILE A 1 437 ? -26.503 13.484 21.786 1.00 44.12 437 ILE A O 1
ATOM 3409 N N . ILE A 1 438 ? -26.291 15.721 21.899 1.00 49.03 438 ILE A N 1
ATOM 3410 C CA . ILE A 1 438 ? -27.624 16.001 22.443 1.00 49.03 438 ILE A CA 1
ATOM 3411 C C . ILE A 1 438 ? -28.429 16.697 21.346 1.00 49.03 438 ILE A C 1
ATOM 3413 O O . ILE A 1 438 ? -28.129 17.835 20.990 1.00 49.03 438 ILE A O 1
ATOM 3417 N N . SER A 1 439 ? -29.450 16.029 20.814 1.00 36.44 439 SER A N 1
ATOM 3418 C CA . SER A 1 439 ? -30.418 16.640 19.898 1.00 36.44 439 SER A CA 1
ATOM 3419 C C . SER A 1 439 ? -31.658 17.046 20.691 1.00 36.44 439 SER A C 1
ATOM 3421 O O . SER A 1 439 ? -32.335 16.196 21.267 1.00 36.44 439 SER A O 1
ATOM 3423 N N . GLY A 1 440 ? -31.923 18.351 20.770 1.00 37.34 440 GLY A N 1
ATOM 3424 C CA . GLY A 1 440 ? -33.080 18.901 21.475 1.00 37.34 440 GLY A CA 1
ATOM 3425 C C . GLY A 1 440 ? -34.372 18.675 20.693 1.00 37.34 440 GLY A C 1
ATOM 3426 O O . GLY A 1 440 ? -34.441 18.971 19.503 1.00 37.34 440 GLY A O 1
ATOM 3427 N N . THR A 1 441 ? -35.403 18.158 21.359 1.00 39.41 441 THR A N 1
ATOM 3428 C CA . THR A 1 441 ? -36.764 18.134 20.821 1.00 39.41 441 THR A CA 1
ATOM 3429 C C . THR A 1 441 ? -37.394 19.508 20.993 1.00 39.41 441 THR A C 1
ATOM 3431 O O . THR A 1 441 ? -37.669 19.924 22.121 1.00 39.41 441 THR A O 1
ATOM 3434 N N . ASP A 1 442 ? -37.654 20.183 19.876 1.00 40.09 442 ASP A N 1
ATOM 3435 C CA . ASP A 1 442 ? -38.647 21.250 19.824 1.00 40.09 442 ASP A CA 1
ATOM 3436 C C . ASP A 1 442 ? -39.996 20.679 20.281 1.00 40.09 442 ASP A C 1
ATOM 3438 O O . ASP A 1 442 ? -40.455 19.629 19.821 1.00 40.09 442 ASP A O 1
ATOM 3442 N N . ASN A 1 443 ? -40.597 21.339 21.262 1.00 38.09 443 ASN A N 1
ATOM 3443 C CA . ASN A 1 443 ? -41.787 20.866 21.952 1.00 38.09 443 ASN A CA 1
ATOM 3444 C C . ASN A 1 443 ? -43.025 21.078 21.050 1.00 38.09 443 ASN A C 1
ATOM 3446 O O . ASN A 1 443 ? -43.279 22.222 20.658 1.00 38.09 443 ASN A O 1
ATOM 3450 N N . PRO A 1 444 ? -43.836 20.053 20.717 1.00 39.94 444 PRO A N 1
ATOM 3451 C CA . PRO A 1 444 ? -45.086 20.276 20.002 1.00 39.94 444 PRO A CA 1
ATOM 3452 C C . PRO A 1 444 ? -46.057 21.051 20.904 1.00 39.94 444 PRO A C 1
ATOM 3454 O O . PRO A 1 444 ? -46.496 20.585 21.955 1.00 39.94 444 PRO A O 1
ATOM 3457 N N . LYS A 1 445 ? -46.368 22.276 20.480 1.00 37.56 445 LYS A N 1
ATOM 3458 C CA . LYS A 1 445 ? -47.291 23.204 21.139 1.00 37.56 445 LYS A CA 1
ATOM 3459 C C . LYS A 1 445 ? -48.682 22.551 21.275 1.00 37.56 445 LYS A C 1
ATOM 3461 O O . LYS A 1 445 ? -49.249 22.168 20.251 1.00 37.56 445 LYS A O 1
ATOM 3466 N N . PRO A 1 446 ? -49.268 22.437 22.482 1.00 41.38 446 PRO A N 1
ATOM 3467 C CA . PRO A 1 446 ? -50.630 21.940 22.627 1.00 41.38 446 PRO A CA 1
ATOM 3468 C C . PRO A 1 446 ? -51.600 22.977 22.052 1.00 41.38 446 PRO A C 1
ATOM 3470 O O . PRO A 1 446 ? -51.599 24.142 22.459 1.00 41.38 446 PRO A O 1
ATOM 3473 N N . GLY A 1 447 ? -52.395 22.564 21.064 1.00 41.66 447 GLY A N 1
ATOM 3474 C CA . GLY A 1 447 ? -53.466 23.384 20.506 1.00 41.66 447 GLY A CA 1
ATOM 3475 C C . GLY A 1 447 ? -54.513 23.712 21.579 1.00 41.66 447 GLY A C 1
ATOM 3476 O O . GLY A 1 447 ? -54.822 22.846 22.403 1.00 41.66 447 GLY A O 1
ATOM 3477 N N . PRO A 1 448 ? -55.050 24.944 21.615 1.00 43.84 448 PRO A N 1
ATOM 3478 C CA . PRO A 1 448 ? -56.105 25.292 22.552 1.00 43.84 448 PRO A CA 1
ATOM 3479 C C . PRO A 1 448 ? -57.386 24.552 22.163 1.00 43.84 448 PRO A C 1
ATOM 3481 O O . PRO A 1 448 ? -57.804 24.581 21.006 1.00 43.84 448 PRO A O 1
ATOM 3484 N N . GLY A 1 449 ? -57.997 23.886 23.139 1.00 42.72 449 GLY A N 1
ATOM 3485 C CA . GLY A 1 449 ? -59.313 23.286 22.977 1.00 42.72 449 GLY A CA 1
ATOM 3486 C C . GLY A 1 449 ? -60.387 24.346 22.735 1.00 42.72 449 GLY A C 1
ATOM 3487 O O . GLY A 1 449 ? -60.476 25.335 23.466 1.00 42.72 449 GLY A O 1
ATOM 3488 N N . SER A 1 450 ? -61.210 24.105 21.720 1.00 34.78 450 SER A N 1
ATOM 3489 C CA . SER A 1 450 ? -62.626 24.477 21.616 1.00 34.78 450 SER A CA 1
ATOM 3490 C C . SER A 1 450 ? -63.288 23.547 20.613 1.00 34.78 450 SER A C 1
ATOM 3492 O O . SER A 1 450 ? -62.676 23.336 19.541 1.00 34.78 450 SER A O 1
#

Foldseek 3Di:
DDFQAPVNLVVVCVVLVFDWDDDPRVPSDTHTDDPPLSVLLSVLLCVQCGDPFHKDKDWPFFVVCVVFFDDPVQLVVQDPQEFEDESVGFGDDDRGFGKYWYDRDGTTMIIGGPVCVVSSVVSRPPGPPPPPPPDDDDDDDDDDDDDDDDDDDDDDDDDDDDDDDDDDDDDDDDDDDDDDDDDDDDDDDDDDDDDDDDDDDDPPDDDDDDDDDDDDPDPPPQACPPQPLVFQFDKDQDADDQKDWLVVLVVVLCVSSVADEDEDPVQDPRDIDGDPDDDCVHRIAGNNNSLVVNLVVCVVRQWAWADDDPRYIYIGHLVCVVVVPHAEDEPPHPHDHPRRQKHKYKDQADADQLVVLVVVCVVVVAFSDWDADRVRSMIITIGTPVSVVVSVVVSVVVSDHPDPDDDDDDDDDPDDPVVVLVVVVVVCVVVVPDDDDDDDDDDPDDDDDD

Sequence (450 aa):
MTWLSCGEAQAFMSYLGLDTQSTVESSKRLFVKGTASDLYRTRVLLDLVDCNTPYRLEYLGPVAIARDLPTNGQIAASMDNVVIGTFANPPAGTNADKILIDIHEDKIVAVVPRALYPHLQDAMRMKPSNQRQDIPLDLPETSVTHAKPTPTEQSVETVPSDNKTRLAQASPAVSKLIALEPQVSAKDRTVPPLQPVTPEYDANAFDSEWSVPRTDHVLSEEVLTDLNVTDANEILDLSLPDTMRLTELLELTGQYLGFDMVYEANKIPDDAITLKLHGQLQGQVRIRDLYALLQTVLKFKGLAMVRKDDHLIAVVSIEDVMDTDPALIGPSSKKIQAGDLVVTRLFVLQHVDATSAKTFLESMKLSLAISVIEESQTLFVTCYTHRLDRVEHLIDLIDQPGDQRFFKIRMLRYTSVEDLSKQIQTLTGQLQDASVIISGTDNPKPGPGS

Radius of gyration: 35.27 Å; chains: 1; bounding box: 123×69×93 Å

pLDDT: mean 71.6, std 22.82, range [27.14, 97.25]